Protein 8CR5 (pdb70)

Structure (mmCIF, N/CA/C/O backbone):
data_8CR5
#
_entry.id   8CR5
#
_cell.length_a   29.220
_cell.length_b   165.090
_cell.length_c   51.870
_cell.angle_alpha   90.000
_cell.angle_beta   90.435
_cell.angle_gamma   90.000
#
_symmetry.space_group_name_H-M   'P 1 21 1'
#
loop_
_entity.id
_entity.type
_entity.pdbx_description
1 polymer 'Interleukin-12 subunit beta'
2 polymer 'Interleukin-12 receptor subunit beta-1'
3 branched alpha-D-mannopyranose-(1-3)-beta-D-mannopyranose-(1-4)-2-acetamido-2-deoxy-beta-D-glucopyranose-(1-4)-2-acetamido-2-deoxy-beta-D-glucopyranose
4 non-polymer 2-acetamido-2-deoxy-beta-D-glucopyranose
5 water water
#
loop_
_atom_site.group_PDB
_atom_site.id
_atom_site.type_symbol
_atom_site.label_atom_id
_atom_site.label_alt_id
_atom_site.label_comp_id
_atom_site.label_asym_id
_atom_site.label_entity_id
_atom_site.label_seq_id
_atom_site.pdbx_PDB_ins_code
_atom_site.Cartn_x
_atom_site.Cartn_y
_atom_site.Cartn_z
_atom_site.occupancy
_atom_site.B_iso_or_equiv
_atom_site.auth_seq_id
_atom_site.auth_comp_id
_atom_site.auth_asym_id
_atom_site.auth_atom_id
_atom_site.pdbx_PDB_model_num
ATOM 1 N N . MET A 1 23 ? -7.49800 -47.01300 -2.49600 1.000 61.78436 23 MET A N 1
ATOM 2 C CA . MET A 1 23 ? -6.05900 -47.11000 -2.28500 1.000 54.11438 23 MET A CA 1
ATOM 3 C C . MET A 1 23 ? -5.32400 -45.90300 -2.85300 1.000 55.75850 23 MET A C 1
ATOM 4 O O . MET A 1 23 ? -5.57200 -45.49200 -3.98600 1.000 53.73966 23 MET A O 1
ATOM 9 N N . TRP A 1 24 ? -4.41000 -45.34500 -2.06300 1.000 46.95617 24 TRP A N 1
ATOM 10 C CA . TRP A 1 24 ? -3.58100 -44.23400 -2.50000 1.000 50.53790 24 TRP A CA 1
ATOM 11 C C . TRP A 1 24 ? -2.11800 -44.54500 -2.21500 1.000 49.47472 24 TRP A C 1
ATOM 12 O O . TRP A 1 24 ? -1.78900 -45.35200 -1.34200 1.000 39.17462 24 TRP A O 1
ATOM 23 N N . GLU A 1 25 ? -1.24200 -43.89000 -2.97100 1.000 54.46163 25 GLU A N 1
ATOM 24 C CA . GLU A 1 25 ? 0.19200 -44.13200 -2.89700 1.000 50.37134 25 GLU A CA 1
ATOM 25 C C . GLU A 1 25 ? 0.80800 -43.23500 -1.82900 1.000 41.51008 25 GLU A C 1
ATOM 26 O O . GLU A 1 25 ? 0.65600 -42.01000 -1.87700 1.000 48.87381 25 GLU A O 1
ATOM 32 N N . LEU A 1 26 ? 1.49900 -43.84700 -0.86700 1.000 35.34959 26 LEU A N 1
ATOM 33 C CA . LEU A 1 26 ? 2.20300 -43.10800 0.17800 1.000 42.54701 26 LEU A CA 1
ATOM 34 C C . LEU A 1 26 ? 3.60500 -42.71100 -0.27800 1.000 52.12497 26 LEU A C 1
ATOM 35 O O . LEU A 1 26 ? 3.93300 -41.52200 -0.34400 1.000 53.88613 26 LEU A O 1
ATOM 40 N N . GLU A 1 27 ? 4.44600 -43.70200 -0.57600 1.000 48.98419 27 GLU A N 1
ATOM 41 C CA . GLU A 1 27 ? 5.74200 -43.46400 -1.19900 1.000 43.24647 27 GLU A CA 1
ATOM 42 C C . GLU A 1 27 ? 5.88200 -44.38100 -2.40600 1.000 53.56313 27 GLU A C 1
ATOM 43 O O . GLU A 1 27 ? 4.89400 -44.95700 -2.87000 1.000 52.92334 27 GLU A O 1
ATOM 49 N N . LYS A 1 28 ? 7.09900 -44.53000 -2.92200 1.000 53.48190 28 LYS A N 1
ATOM 50 C CA . LYS A 1 28 ? 7.32600 -45.44100 -4.03600 1.000 52.06400 28 LYS A CA 1
ATOM 51 C C . LYS A 1 28 ? 7.01300 -46.87100 -3.61600 1.000 54.34937 28 LYS A C 1
ATOM 52 O O . LYS A 1 28 ? 7.61300 -47.39600 -2.67200 1.000 47.10998 28 LYS A O 1
ATOM 54 N N . ASP A 1 29 ? 6.05700 -47.48900 -4.31300 1.000 58.28341 29 ASP A N 1
ATOM 55 C CA . ASP A 1 29 ? 5.66400 -48.88300 -4.08800 1.000 52.68284 29 ASP A CA 1
ATOM 56 C C . ASP A 1 29 ? 5.16000 -49.12200 -2.66600 1.000 56.02096 29 ASP A C 1
ATOM 57 O O . ASP A 1 29 ? 5.26600 -50.23200 -2.13600 1.000 43.81989 29 ASP A O 1
ATOM 62 N N . VAL A 1 30 ? 4.61100 -48.08700 -2.03500 1.000 51.86060 30 VAL A N 1
ATOM 63 C CA . VAL A 1 30 ? 3.96800 -48.19600 -0.73000 1.000 49.46047 30 VAL A CA 1
ATOM 64 C C . VAL A 1 30 ? 2.56800 -47.61300 -0.86300 1.000 51.37272 30 VAL A C 1
ATOM 65 O O . VAL A 1 30 ? 2.41400 -46.44500 -1.24200 1.000 42.08863 30 VAL A O 1
ATOM 69 N N . TYR A 1 31 ? 1.55400 -48.41800 -0.55500 1.000 44.12469 31 TYR A N 1
ATOM 70 C CA . TYR A 1 31 ? 0.16400 -48.03800 -0.76500 1.000 39.79416 31 TYR A CA 1
ATOM 71 C C . TYR A 1 31 ? -0.63000 -48.22500 0.51800 1.000 44.68813 31 TYR A C 1
ATOM 72 O O . TYR A 1 31 ? -0.43100 -49.20100 1.24700 1.000 39.24647 31 TYR A O 1
ATOM 81 N N . VAL A 1 32 ? -1.54100 -47.29000 0.78000 1.000 42.89615 32 VAL A N 1
ATOM 82 C CA . VAL A 1 32 ? -2.39200 -47.31300 1.96400 1.000 36.94290 32 VAL A CA 1
ATOM 83 C C . VAL A 1 32 ? -3.79900 -47.70500 1.53800 1.000 40.89661 32 VAL A C 1
ATOM 84 O O . VAL A 1 32 ? -4.35300 -47.12700 0.59400 1.000 49.92126 32 VAL A O 1
ATOM 88 N N . VAL A 1 33 ? -4.37500 -48.68400 2.23200 1.000 38.58751 33 VAL A N 1
ATOM 89 C CA . VAL A 1 33 ? -5.73200 -49.15300 1.97800 1.000 33.78698 33 VAL A CA 1
ATOM 90 C C . VAL A 1 33 ? -6.56800 -48.85400 3.21300 1.000 34.51091 33 VAL A C 1
ATOM 91 O O . VAL A 1 33 ? -6.26700 -49.34800 4.30700 1.000 41.09315 33 VAL A O 1
ATOM 95 N N . GLU A 1 34 ? -7.60600 -48.03900 3.04100 1.000 32.61514 34 GLU A N 1
ATOM 96 C CA . GLU A 1 34 ? -8.51800 -47.73600 4.13300 1.000 33.00649 34 GLU A CA 1
ATOM 97 C C . GLU A 1 34 ? -9.55700 -48.84200 4.25700 1.000 32.89862 34 GLU A C 1
ATOM 98 O O . GLU A 1 34 ? -10.12000 -49.29600 3.25700 1.000 38.39797 34 GLU A O 1
ATOM 104 N N . VAL A 1 35 ? -9.80800 -49.28300 5.48700 1.000 32.36185 35 VAL A N 1
ATOM 105 C CA . VAL A 1 35 ? -10.69100 -50.41500 5.73900 1.000 32.62023 35 VAL A CA 1
ATOM 106 C C . VAL A 1 35 ? -11.65000 -50.07300 6.86800 1.000 44.13687 35 VAL A C 1
ATOM 107 O O . VAL A 1 35 ? -11.26800 -49.42800 7.85200 1.000 40.59067 35 VAL A O 1
ATOM 111 N N . ASP A 1 36 ? -12.90100 -50.49900 6.71800 1.000 35.40232 36 ASP A N 1
ATOM 112 C CA . ASP A 1 36 ? -13.85900 -50.45600 7.81200 1.000 38.02882 36 ASP A CA 1
ATOM 113 C C . ASP A 1 36 ? -13.70000 -51.70900 8.66100 1.000 43.84296 36 ASP A C 1
ATOM 114 O O . ASP A 1 36 ? -13.60000 -52.82100 8.13200 1.000 46.87424 36 ASP A O 1
ATOM 119 N N . TRP A 1 37 ? -13.66800 -51.52900 9.97900 1.000 34.35677 37 TRP A N 1
ATOM 120 C CA . TRP A 1 37 ? -13.41600 -52.63600 10.90000 1.000 43.21137 37 TRP A CA 1
ATOM 121 C C . TRP A 1 37 ? -14.72500 -53.34300 11.26200 1.000 39.83713 37 TRP A C 1
ATOM 122 O O . TRP A 1 37 ? -15.13600 -53.41500 12.42000 1.000 36.06139 37 TRP A O 1
ATOM 133 N N . THR A 1 38 ? -15.38900 -53.85400 10.22500 1.000 37.15618 38 THR A N 1
ATOM 134 C CA . THR A 1 38 ? -16.59700 -54.65600 10.33600 1.000 37.26694 38 THR A CA 1
ATOM 135 C C . THR A 1 38 ? -16.47800 -55.89400 9.46100 1.000 37.01854 38 THR A C 1
ATOM 136 O O . THR A 1 38 ? -15.79800 -55.87000 8.43000 1.000 44.81837 38 THR A O 1
ATOM 140 N N . PRO A 1 39 ? -17.14500 -56.98800 9.83900 1.000 37.87580 39 PRO A N 1
ATOM 141 C CA . PRO A 1 39 ? -17.10100 -58.19500 8.99600 1.000 41.62546 39 PRO A CA 1
ATOM 142 C C . PRO A 1 39 ? -17.91900 -58.06100 7.72800 1.000 44.34881 39 PRO A C 1
ATOM 143 O O . PRO A 1 39 ? -17.53500 -58.62000 6.69200 1.000 43.91258 39 PRO A O 1
ATOM 147 N N . ASP A 1 40 ? -19.03300 -57.33200 7.77600 1.000 40.12058 40 ASP A N 1
ATOM 148 C CA . ASP A 1 40 ? -19.95000 -57.29200 6.64400 1.000 54.07685 40 ASP A CA 1
ATOM 149 C C . ASP A 1 40 ? -19.36500 -56.53000 5.46400 1.000 59.97487 40 ASP A C 1
ATOM 150 O O . ASP A 1 40 ? -19.74200 -56.78600 4.31600 1.000 66.79209 40 ASP A O 1
ATOM 155 N N . ALA A 1 41 ? -18.46200 -55.59600 5.71900 1.000 59.04118 41 ALA A N 1
ATOM 156 C CA . ALA A 1 41 ? -17.88500 -54.79300 4.65000 1.000 52.84434 41 ALA A CA 1
ATOM 157 C C . ALA A 1 41 ? -16.98600 -55.65400 3.77500 1.000 55.73477 41 ALA A C 1
ATOM 158 O O . ALA A 1 41 ? -15.98700 -56.18800 4.27100 1.000 54.55277 41 ALA A O 1
ATOM 160 N N . PRO A 1 42 ? -17.28800 -55.82200 2.49000 1.000 53.01112 42 PRO A N 1
ATOM 161 C CA . PRO A 1 42 ? -16.35400 -56.53300 1.61400 1.000 54.65565 42 PRO A CA 1
ATOM 162 C C . PRO A 1 42 ? -15.09400 -55.71000 1.40500 1.000 67.03681 42 PRO A C 1
ATOM 163 O O . PRO A 1 42 ? -15.14100 -54.48000 1.31200 1.000 66.16142 42 PRO A O 1
ATOM 167 N N . GLY A 1 43 ? -13.96200 -56.39800 1.34400 1.000 69.80931 43 GLY A N 1
ATOM 168 C CA . GLY A 1 43 ? -12.68600 -55.72200 1.21500 1.000 76.17550 43 GLY A CA 1
ATOM 169 C C . GLY A 1 43 ? -12.57300 -54.94200 -0.08200 1.000 71.37229 43 GLY A C 1
ATOM 170 O O . GLY A 1 43 ? -13.35500 -55.09000 -1.02100 1.000 71.43968 43 GLY A O 1
ATOM 171 N N . GLU A 1 44 ? -11.56100 -54.07800 -0.12200 1.000 64.49425 44 GLU A N 1
ATOM 172 C CA . GLU A 1 44 ? -11.29800 -53.26500 -1.30400 1.000 60.14027 44 GLU A CA 1
ATOM 173 C C . GLU A 1 44 ? -10.55500 -54.10900 -2.33100 1.000 64.71905 44 GLU A C 1
ATOM 174 O O . GLU A 1 44 ? -9.39300 -54.47500 -2.12200 1.000 65.70296 44 GLU A O 1
ATOM 180 N N . THR A 1 45 ? -11.22300 -54.42600 -3.43600 1.000 63.59976 45 THR A N 1
ATOM 181 C CA . THR A 1 45 ? -10.57000 -55.12200 -4.53700 1.000 61.95723 45 THR A CA 1
ATOM 182 C C . THR A 1 45 ? -9.52900 -54.20300 -5.16200 1.000 72.48773 45 THR A C 1
ATOM 183 O O . THR A 1 45 ? -9.84700 -53.08300 -5.57400 1.000 68.55178 45 THR A O 1
ATOM 187 N N . VAL A 1 46 ? -8.28300 -54.66700 -5.22700 1.000 69.55606 46 VAL A N 1
ATOM 188 C CA . VAL A 1 46 ? -7.19100 -53.84000 -5.71900 1.000 72.43342 46 VAL A CA 1
ATOM 189 C C . VAL A 1 46 ? -6.25100 -54.68200 -6.56800 1.000 73.97876 46 VAL A C 1
ATOM 190 O O . VAL A 1 46 ? -6.14700 -55.90100 -6.40200 1.000 70.36746 46 VAL A O 1
ATOM 194 N N . ASN A 1 47 ? -5.57000 -54.01200 -7.49500 1.000 73.00422 47 ASN A N 1
ATOM 195 C CA . ASN A 1 47 ? -4.64600 -54.64400 -8.42200 1.000 72.67396 47 ASN A CA 1
ATOM 196 C C . ASN A 1 47 ? -3.23000 -54.14900 -8.15900 1.000 74.10886 47 ASN A C 1
ATOM 197 O O . ASN A 1 47 ? -3.00700 -52.94900 -7.96800 1.000 65.40699 47 ASN A O 1
ATOM 202 N N . LEU A 1 48 ? -2.27900 -55.08000 -8.14700 1.000 76.85437 48 LEU A N 1
ATOM 203 C CA . LEU A 1 48 ? -0.86500 -54.77000 -7.98200 1.000 71.05258 48 LEU A CA 1
ATOM 204 C C . LEU A 1 48 ? -0.13100 -55.16900 -9.25200 1.000 78.50277 48 LEU A C 1
ATOM 205 O O . LEU A 1 48 ? -0.12900 -56.34700 -9.62600 1.000 75.91153 48 LEU A O 1
ATOM 210 N N . THR A 1 49 ? 0.48700 -54.19500 -9.91200 1.000 73.64089 49 THR A N 1
ATOM 211 C CA . THR A 1 49 ? 1.24900 -54.44100 -11.12700 1.000 67.22618 49 THR A CA 1
ATOM 212 C C . THR A 1 49 ? 2.73400 -54.52100 -10.79700 1.000 64.82829 49 THR A C 1
ATOM 213 O O . THR A 1 49 ? 3.22600 -53.80900 -9.91700 1.000 71.24844 49 THR A O 1
ATOM 217 N N . CYS A 1 50 ? 3.44100 -55.39600 -11.50600 1.000 57.99468 50 CYS A N 1
ATOM 218 C CA . CYS A 1 50 ? 4.86400 -55.61000 -11.28100 1.000 62.33949 50 CYS A CA 1
ATOM 219 C C . CYS A 1 50 ? 5.66300 -54.64500 -12.15000 1.000 58.16931 50 CYS A C 1
ATOM 220 O O . CYS A 1 50 ? 5.51200 -54.63600 -13.37700 1.000 64.93443 50 CYS A O 1
ATOM 223 N N . ASP A 1 51 ? 6.50800 -53.83700 -11.51400 1.000 65.88499 51 ASP A N 1
ATOM 224 C CA . ASP A 1 51 ? 7.33000 -52.85000 -12.21500 1.000 63.76009 51 ASP A CA 1
ATOM 225 C C . ASP A 1 51 ? 8.54000 -53.56300 -12.80200 1.000 60.36428 51 ASP A C 1
ATOM 226 O O . ASP A 1 51 ? 9.58600 -53.69300 -12.16400 1.000 68.85071 51 ASP A O 1
ATOM 231 N N . THR A 1 52 ? 8.39900 -54.02500 -14.04400 1.000 67.33247 52 THR A N 1
ATOM 232 C CA . THR A 1 52 ? 9.44000 -54.80500 -14.69700 1.000 57.65608 52 THR A CA 1
ATOM 233 C C . THR A 1 52 ? 9.15900 -54.83700 -16.19200 1.000 61.87472 52 THR A C 1
ATOM 234 O O . THR A 1 52 ? 7.99700 -54.73000 -16.60200 1.000 70.15521 52 THR A O 1
ATOM 238 N N . PRO A 1 53 ? 10.19400 -54.95000 -17.03000 1.000 68.08273 53 PRO A N 1
ATOM 239 C CA . PRO A 1 53 ? 9.96100 -55.10300 -18.47300 1.000 73.10793 53 PRO A CA 1
ATOM 240 C C . PRO A 1 53 ? 9.60300 -56.51800 -18.89700 1.000 77.25085 53 PRO A C 1
ATOM 241 O O . PRO A 1 53 ? 9.19900 -56.71100 -20.05300 1.000 78.30054 53 PRO A O 1
ATOM 245 N N . GLU A 1 54 ? 9.73600 -57.50500 -18.01300 1.000 70.86088 54 GLU A N 1
ATOM 246 C CA . GLU A 1 54 ? 9.45000 -58.88500 -18.37800 1.000 77.21633 54 GLU A CA 1
ATOM 247 C C . GLU A 1 54 ? 7.96100 -59.06700 -18.65500 1.000 76.59107 54 GLU A C 1
ATOM 248 O O . GLU A 1 54 ? 7.11200 -58.36400 -18.10100 1.000 75.47145 54 GLU A O 1
ATOM 254 N N . GLU A 1 55 ? 7.64700 -60.02800 -19.52900 1.000 68.49689 55 GLU A N 1
ATOM 255 C CA . GLU A 1 55 ? 6.29900 -60.17400 -20.05800 1.000 79.26320 55 GLU A CA 1
ATOM 256 C C . GLU A 1 55 ? 5.65500 -61.53100 -19.80700 1.000 79.76013 55 GLU A C 1
ATOM 257 O O . GLU A 1 55 ? 4.43400 -61.64300 -19.95600 1.000 96.13058 55 GLU A O 1
ATOM 263 N N . ASP A 1 56 ? 6.42100 -62.55500 -19.44300 1.000 84.06263 56 ASP A N 1
ATOM 264 C CA . ASP A 1 56 ? 5.88000 -63.88800 -19.22200 1.000 85.09053 56 ASP A CA 1
ATOM 265 C C . ASP A 1 56 ? 6.36600 -64.41900 -17.88100 1.000 90.15660 56 ASP A C 1
ATOM 266 O O . ASP A 1 56 ? 7.22500 -63.82100 -17.23200 1.000 90.11900 56 ASP A O 1
ATOM 268 N N . ASP A 1 57 ? 5.77800 -65.54000 -17.46700 1.000 88.87539 57 ASP A N 1
ATOM 269 C CA . ASP A 1 57 ? 6.23800 -66.34300 -16.33100 1.000 87.88422 57 ASP A CA 1
ATOM 270 C C . ASP A 1 57 ? 6.59100 -65.46800 -15.12400 1.000 80.97393 57 ASP A C 1
ATOM 271 O O . ASP A 1 57 ? 7.71200 -65.46900 -14.61500 1.000 78.27113 57 ASP A O 1
ATOM 276 N N . ILE A 1 58 ? 5.60600 -64.69400 -14.67800 1.000 82.67908 58 ILE A N 1
ATOM 277 C CA . ILE A 1 58 ? 5.74800 -63.85700 -13.49200 1.000 70.21172 58 ILE A CA 1
ATOM 278 C C . ILE A 1 58 ? 4.88800 -64.46100 -12.39300 1.000 59.17553 58 ILE A C 1
ATOM 279 O O . ILE A 1 58 ? 3.67400 -64.62500 -12.56600 1.000 67.71145 58 ILE A O 1
ATOM 284 N N . THR A 1 59 ? 5.51500 -64.79800 -11.27100 1.000 60.35564 59 THR A N 1
ATOM 285 C CA . THR A 1 59 ? 4.82300 -65.35100 -10.11800 1.000 55.03457 59 THR A CA 1
ATOM 286 C C . THR A 1 59 ? 4.77400 -64.32100 -8.99800 1.000 58.54192 59 THR A C 1
ATOM 287 O O . THR A 1 59 ? 5.63700 -63.44500 -8.89800 1.000 54.89314 59 THR A O 1
ATOM 291 N N . TRP A 1 60 ? 3.75500 -64.44000 -8.15200 1.000 56.98840 60 TRP A N 1
ATOM 292 C CA . TRP A 1 60 ? 3.52800 -63.51900 -7.04900 1.000 49.97684 60 TRP A CA 1
ATOM 293 C C . TRP A 1 60 ? 3.60800 -64.26800 -5.72700 1.000 55.83822 60 TRP A C 1
ATOM 294 O O . TRP A 1 60 ? 3.13900 -65.40600 -5.61800 1.000 50.17614 60 TRP A O 1
ATOM 305 N N . THR A 1 61 ? 4.20600 -63.62600 -4.72700 1.000 51.56455 61 THR A N 1
ATOM 306 C CA . THR A 1 61 ? 4.27300 -64.16200 -3.37600 1.000 48.52535 61 THR A CA 1
ATOM 307 C C . THR A 1 61 ? 3.88900 -63.07300 -2.38400 1.000 55.31233 61 THR A C 1
ATOM 308 O O . THR A 1 61 ? 3.82300 -61.88700 -2.71600 1.000 46.70559 61 THR A O 1
ATOM 312 N N . SER A 1 62 ? 3.63400 -63.49600 -1.14900 1.000 49.12272 62 SER A N 1
ATOM 313 C CA . SER A 1 62 ? 3.28100 -62.59500 -0.06400 1.000 48.30090 62 SER A CA 1
ATOM 314 C C . SER A 1 62 ? 3.98900 -63.05500 1.19900 1.000 48.87574 62 SER A C 1
ATOM 315 O O . SER A 1 62 ? 4.10800 -64.25800 1.44700 1.000 45.88505 62 SER A O 1
ATOM 318 N N . ASP A 1 63 ? 4.45700 -62.09800 1.99600 1.000 43.99921 63 ASP A N 1
ATOM 319 C CA . ASP A 1 63 ? 5.20700 -62.43800 3.20500 1.000 50.05434 63 ASP A CA 1
ATOM 320 C C . ASP A 1 63 ? 4.32700 -62.97900 4.32300 1.000 44.90330 63 ASP A C 1
ATOM 321 O O . ASP A 1 63 ? 4.82200 -63.16400 5.44300 1.000 56.49745 63 ASP A O 1
ATOM 326 N N . GLN A 1 64 ? 3.04700 -63.23400 4.06000 1.000 49.76274 64 GLN A N 1
ATOM 327 C CA . GLN A 1 64 ? 2.15100 -63.81700 5.04500 1.000 48.32277 64 GLN A CA 1
ATOM 328 C C . GLN A 1 64 ? 1.47800 -65.08600 4.54600 1.000 48.34384 64 GLN A C 1
ATOM 329 O O . GLN A 1 64 ? 0.7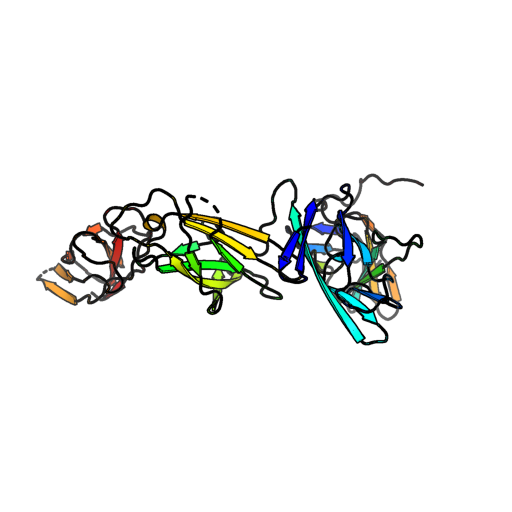2800 -65.71200 5.30300 1.000 61.22122 64 GLN A O 1
ATOM 335 N N . ARG A 1 65 ? 1.71900 -65.47500 3.29800 1.000 57.64601 65 ARG A N 1
ATOM 336 C CA . ARG A 1 65 ? 1.24000 -66.72800 2.74500 1.000 47.24707 65 ARG A CA 1
ATOM 337 C C . ARG A 1 65 ? 2.43100 -67.56000 2.29000 1.000 51.54824 65 ARG A C 1
ATOM 338 O O . ARG A 1 65 ? 3.53200 -67.04500 2.08000 1.000 68.09864 65 ARG A O 1
ATOM 346 N N . HIS A 1 66 ? 2.20200 -68.86000 2.14300 1.000 64.60274 66 HIS A N 1
ATOM 347 C CA . HIS A 1 66 ? 3.23000 -69.79400 1.70500 1.000 68.19157 66 HIS A CA 1
ATOM 348 C C . HIS A 1 66 ? 2.95900 -70.20400 0.26500 1.000 60.08461 66 HIS A C 1
ATOM 349 O O . HIS A 1 66 ? 1.83400 -70.58200 -0.07600 1.000 59.17910 66 HIS A O 1
ATOM 352 N N . GLY A 1 67 ? 3.98900 -70.12000 -0.57500 1.000 71.63429 67 GLY A N 1
ATOM 353 C CA . GLY A 1 67 ? 3.87100 -70.51200 -1.96400 1.000 64.45873 67 GLY A CA 1
ATOM 354 C C . GLY A 1 67 ? 3.38300 -69.39200 -2.86000 1.000 67.71770 67 GLY A C 1
ATOM 355 O O . GLY A 1 67 ? 3.05900 -68.28100 -2.42900 1.000 71.63022 67 GLY A O 1
ATOM 356 N N . VAL A 1 68 ? 3.33300 -69.70600 -4.15500 1.000 61.64475 68 VAL A N 1
ATOM 357 C CA . VAL A 1 68 ? 2.87700 -68.74300 -5.15000 1.000 60.48876 68 VAL A CA 1
ATOM 358 C C . VAL A 1 68 ? 1.38100 -68.51300 -4.98200 1.000 56.90283 68 VAL A C 1
ATOM 359 O O . VAL A 1 68 ? 0.60100 -69.46400 -4.84200 1.000 62.95049 68 VAL A O 1
ATOM 363 N N . ILE A 1 69 ? 0.97500 -67.24400 -4.99100 1.000 58.24667 69 ILE A N 1
ATOM 364 C CA . ILE A 1 69 ? -0.41400 -66.85300 -4.78300 1.000 48.73114 69 ILE A CA 1
ATOM 365 C C . ILE A 1 69 ? -1.07400 -66.34700 -6.05200 1.000 58.15842 69 ILE A C 1
ATOM 366 O O . ILE A 1 69 ? -2.25500 -65.97200 -6.01500 1.000 58.91362 69 ILE A O 1
ATOM 371 N N . GLY A 1 70 ? -0.35600 -66.31600 -7.17100 1.000 60.51689 70 GLY A N 1
ATOM 372 C CA . GLY A 1 70 ? -0.91100 -65.81900 -8.41500 1.000 51.09342 70 GLY A CA 1
ATOM 373 C C . GLY A 1 70 ? 0.13800 -65.66200 -9.49500 1.000 60.97179 70 GLY A C 1
ATOM 374 O O . GLY A 1 70 ? 1.33800 -65.66700 -9.20700 1.000 52.01521 70 GLY A O 1
ATOM 375 N N . SER A 1 71 ? -0.29900 -65.52100 -10.74400 1.000 60.58073 71 SER A N 1
ATOM 376 C CA . SER A 1 71 ? 0.60500 -65.39700 -11.87600 1.000 58.93861 71 SER A CA 1
ATOM 377 C C . SER A 1 71 ? 0.25600 -64.14700 -12.67200 1.000 69.89266 71 SER A C 1
ATOM 378 O O . SER A 1 71 ? -0.75600 -63.48600 -12.42800 1.000 69.73235 71 SER A O 1
ATOM 381 N N . GLY A 1 72 ? 1.11600 -63.82700 -13.63400 1.000 79.10671 72 GLY A N 1
ATOM 382 C CA . GLY A 1 72 ? 0.90800 -62.68900 -14.50100 1.000 69.68378 72 GLY A CA 1
ATOM 383 C C . GLY A 1 72 ? 1.54300 -61.41500 -13.97000 1.000 73.39499 72 GLY A C 1
ATOM 384 O O . GLY A 1 72 ? 2.01800 -61.33300 -12.83500 1.000 73.76218 72 GLY A O 1
ATOM 385 N N . LYS A 1 73 ? 1.53800 -60.39200 -14.82600 1.000 60.96070 73 LYS A N 1
ATOM 386 C CA . LYS A 1 73 ? 2.11400 -59.10300 -14.46700 1.000 62.49475 73 LYS A CA 1
ATOM 387 C C . LYS A 1 73 ? 1.23600 -58.30700 -13.51200 1.000 70.56191 73 LYS A C 1
ATOM 388 O O . LYS A 1 73 ? 1.72800 -57.36600 -12.88100 1.000 69.70107 73 LYS A O 1
ATOM 390 N N . THR A 1 74 ? -0.04200 -58.66100 -13.38600 1.000 85.67398 74 THR A N 1
ATOM 391 C CA . THR A 1 74 ? -0.97600 -57.94900 -12.52400 1.000 86.86094 74 THR A CA 1
ATOM 392 C C . THR A 1 74 ? -1.68000 -58.94900 -11.62000 1.000 79.70091 74 THR A C 1
ATOM 393 O O . THR A 1 74 ? -2.20900 -59.95800 -12.09900 1.000 80.44514 74 THR A O 1
ATOM 397 N N . LEU A 1 75 ? -1.68300 -58.66900 -10.31800 1.000 63.55238 75 LEU A N 1
ATOM 398 C CA . LEU A 1 75 ? -2.30500 -59.53400 -9.32200 1.000 61.85020 75 LEU A CA 1
ATOM 399 C C . LEU A 1 75 ? -3.45400 -58.78600 -8.66300 1.000 67.61568 75 LEU A C 1
ATOM 400 O O . LEU A 1 75 ? -3.25000 -57.71300 -8.08700 1.000 63.73123 75 LEU A O 1
ATOM 405 N N . THR A 1 76 ? -4.65300 -59.35700 -8.73700 1.000 72.31122 76 THR A N 1
ATOM 406 C CA . THR A 1 76 ? -5.85200 -58.74800 -8.17500 1.000 61.98231 76 THR A CA 1
ATOM 407 C C . THR A 1 76 ? -6.20900 -59.45200 -6.87300 1.000 67.53274 76 THR A C 1
ATOM 408 O O . THR A 1 76 ? -6.45600 -60.66400 -6.86200 1.000 71.73362 76 THR A O 1
ATOM 412 N N . ILE A 1 77 ? -6.23800 -58.69100 -5.77900 1.000 52.24816 77 ILE A N 1
ATOM 413 C CA . ILE A 1 77 ? -6.53700 -59.21800 -4.45700 1.000 53.71397 77 ILE A CA 1
ATOM 414 C C . ILE A 1 77 ? -7.60300 -58.34800 -3.80800 1.000 61.62413 77 ILE A C 1
ATOM 415 O O . ILE A 1 77 ? -7.77400 -57.17300 -4.14200 1.000 60.10523 77 ILE A O 1
ATOM 420 N N . THR A 1 78 ? -8.32600 -58.94700 -2.86800 1.000 46.99908 78 THR A N 1
ATOM 421 C CA . THR A 1 78 ? -9.27400 -58.23100 -2.02800 1.000 59.76753 78 THR A CA 1
ATOM 422 C C . THR A 1 78 ? -8.66200 -58.06800 -0.64500 1.000 52.36200 78 THR A C 1
ATOM 423 O O . THR A 1 78 ? -8.21700 -59.04900 -0.04000 1.000 59.30405 78 THR A O 1
ATOM 427 N N . VAL A 1 79 ? -8.62500 -56.83300 -0.15500 1.000 47.83900 79 VAL A N 1
ATOM 428 C CA . VAL A 1 79 ? -7.94100 -56.49800 1.08900 1.000 45.84599 79 VAL A CA 1
ATOM 429 C C . VAL A 1 79 ? -8.98100 -56.06100 2.10900 1.000 43.95124 79 VAL A C 1
ATOM 430 O O . VAL A 1 79 ? -9.70200 -55.07900 1.89300 1.000 41.63276 79 VAL A O 1
ATOM 434 N N . LYS A 1 80 ? -9.04800 -56.78400 3.22400 1.000 43.58088 80 LYS A N 1
ATOM 435 C CA . LYS A 1 80 ? -10.01200 -56.52100 4.28500 1.000 32.49758 80 LYS A CA 1
ATOM 436 C C . LYS A 1 80 ? -9.35000 -56.26000 5.62700 1.000 36.61322 80 LYS A C 1
ATOM 437 O O . LYS A 1 80 ? -9.73200 -55.31500 6.32700 1.000 34.50504 80 LYS A O 1
ATOM 443 N N . GLU A 1 81 ? -8.38500 -57.08200 6.02200 1.000 30.61923 81 GLU A N 1
ATOM 444 C CA . GLU A 1 81 ? -7.68900 -56.88300 7.28800 1.000 33.24857 81 GLU A CA 1
ATOM 445 C C . GLU A 1 81 ? -6.22500 -57.27500 7.10300 1.000 37.46558 81 GLU A C 1
ATOM 446 O O . GLU A 1 81 ? -5.72100 -57.38800 5.98000 1.000 29.94390 81 GLU A O 1
ATOM 452 N N . PHE A 1 82 ? -5.52400 -57.48500 8.22200 1.000 29.14805 82 PHE A N 1
ATOM 453 C CA . PHE A 1 82 ? -4.06800 -57.37900 8.21600 1.000 31.06198 82 PHE A CA 1
ATOM 454 C C . PHE A 1 82 ? -3.38800 -58.56300 7.54300 1.000 34.97606 82 PHE A C 1
ATOM 455 O O . PHE A 1 82 ? -2.26400 -58.42100 7.04700 1.000 34.59985 82 PHE A O 1
ATOM 463 N N . LEU A 1 83 ? -4.02600 -59.73400 7.51600 1.000 31.12796 83 LEU A N 1
ATOM 464 C CA . LEU A 1 83 ? -3.41100 -60.85900 6.82200 1.000 37.84636 83 LEU A CA 1
ATOM 465 C C . LEU A 1 83 ? -3.38400 -60.65400 5.31400 1.000 30.22401 83 LEU A C 1
ATOM 466 O O . LEU A 1 83 ? -2.60800 -61.32400 4.62400 1.000 38.11896 83 LEU A O 1
ATOM 471 N N . ASP A 1 84 ? -4.19700 -59.73800 4.79100 1.000 35.88985 84 ASP A N 1
ATOM 472 C CA . ASP A 1 84 ? -4.16900 -59.36700 3.38300 1.000 30.55822 84 ASP A CA 1
ATOM 473 C C . ASP A 1 84 ? -3.16100 -58.26600 3.08100 1.000 35.99305 84 ASP A C 1
ATOM 474 O O . ASP A 1 84 ? -2.97400 -57.92100 1.91000 1.000 39.80521 84 ASP A O 1
ATOM 479 N N . ALA A 1 85 ? -2.51500 -57.70900 4.10000 1.000 29.60193 85 ALA A N 1
ATOM 480 C CA . ALA A 1 85 ? -1.55100 -56.63600 3.92300 1.000 36.72036 85 ALA A CA 1
ATOM 481 C C . ALA A 1 85 ? -0.13000 -57.19000 3.98200 1.000 45.05603 85 ALA A C 1
ATOM 482 O O . ALA A 1 85 ? 0.09500 -58.39200 4.13700 1.000 43.98596 85 ALA A O 1
ATOM 484 N N . GLY A 1 86 ? 0.83800 -56.29700 3.86000 1.000 47.68150 86 GLY A N 1
ATOM 485 C CA . GLY A 1 86 ? 2.23600 -56.65700 3.90700 1.000 31.65345 86 GLY A CA 1
ATOM 486 C C . GLY A 1 86 ? 2.93300 -56.44000 2.58000 1.000 40.10999 86 GLY A C 1
ATOM 487 O O . GLY A 1 86 ? 2.49900 -55.66200 1.72700 1.000 46.36709 86 GLY A O 1
ATOM 488 N N . GLN A 1 87 ? 4.04000 -57.15600 2.40800 1.000 32.79302 87 GLN A N 1
ATOM 489 C CA . GLN A 1 87 ? 4.85900 -57.03500 1.21000 1.000 44.32363 87 GLN A CA 1
ATOM 490 C C . GLN A 1 87 ? 4.44000 -58.07800 0.18300 1.000 51.59330 87 GLN A C 1
ATOM 491 O O . GLN A 1 87 ? 4.39200 -59.27400 0.48500 1.000 52.31233 87 GLN A O 1
ATOM 497 N N . TYR A 1 88 ? 4.12900 -57.61600 -1.02400 1.000 55.05487 88 TYR A N 1
ATOM 498 C CA . TYR A 1 88 ? 3.82200 -58.48300 -2.15200 1.000 46.38275 88 TYR A CA 1
ATOM 499 C C . TYR A 1 88 ? 4.96200 -58.39500 -3.15400 1.000 52.48593 88 TYR A C 1
ATOM 500 O O . TYR A 1 88 ? 5.35900 -57.29500 -3.55200 1.000 65.78964 88 TYR A O 1
ATOM 509 N N . THR A 1 89 ? 5.48700 -59.54900 -3.55400 1.000 55.66576 89 THR A N 1
ATOM 510 C CA . THR A 1 89 ? 6.67000 -59.62600 -4.39600 1.000 50.12187 89 THR A CA 1
ATOM 511 C C . THR A 1 89 ? 6.35900 -60.40900 -5.66400 1.000 58.80645 89 THR A C 1
ATOM 512 O O . THR A 1 89 ? 5.71100 -61.45900 -5.61300 1.000 58.20567 89 THR A O 1
ATOM 516 N N . CYS A 1 90 ? 6.81700 -59.89000 -6.79900 1.000 54.76622 90 CYS A N 1
ATOM 517 C CA . CYS A 1 90 ? 6.73300 -60.59100 -8.07000 1.000 56.02968 90 CYS A CA 1
ATOM 518 C C . CYS A 1 90 ? 8.10800 -61.13100 -8.44500 1.000 61.76387 90 CYS A C 1
ATOM 519 O O . CYS A 1 90 ? 9.13700 -60.52200 -8.13900 1.000 59.22421 90 CYS A O 1
ATOM 522 N N . HIS A 1 91 ? 8.11600 -62.28600 -9.10500 1.000 61.15949 91 HIS A N 1
ATOM 523 C CA . HIS A 1 91 ? 9.34800 -63.00200 -9.39300 1.000 65.44419 91 HIS A CA 1
ATOM 524 C C . HIS A 1 91 ? 9.37800 -63.45100 -10.84700 1.000 68.61637 91 HIS A C 1
ATOM 525 O O . HIS A 1 91 ? 8.36100 -63.45600 -11.54600 1.000 68.89061 91 HIS A O 1
ATOM 532 N N . LYS A 1 92 ? 10.57400 -63.82800 -11.29000 1.000 67.45765 92 LYS A N 1
ATOM 533 C CA . LYS A 1 92 ? 10.75900 -64.52300 -12.56200 1.000 72.54031 92 LYS A CA 1
ATOM 534 C C . LYS A 1 92 ? 11.98900 -65.40500 -12.41900 1.000 84.43191 92 LYS A C 1
ATOM 535 O O . LYS A 1 92 ? 13.10600 -64.89200 -12.29300 1.000 85.50011 92 LYS A O 1
ATOM 541 N N . GLY A 1 93 ? 11.78400 -66.72000 -12.43100 1.000 85.69955 93 GLY A N 1
ATOM 542 C CA . GLY A 1 93 ? 12.87900 -67.66900 -12.36500 1.000 97.18970 93 GLY A CA 1
ATOM 543 C C . GLY A 1 93 ? 13.81500 -67.46800 -11.19000 1.000 98.22839 93 GLY A C 1
ATOM 544 O O . GLY A 1 93 ? 15.03800 -67.47300 -11.35800 1.000 95.98691 93 GLY A O 1
ATOM 545 N N . GLY A 1 94 ? 13.25500 -67.27900 -9.99600 1.000 94.40523 94 GLY A N 1
ATOM 546 C CA . GLY A 1 94 ? 14.04600 -67.14800 -8.79200 1.000 94.68197 94 GLY A CA 1
ATOM 547 C C . GLY A 1 94 ? 14.58700 -65.76500 -8.50800 1.000 93.99105 94 GLY A C 1
ATOM 548 O O . GLY A 1 94 ? 15.11900 -65.54100 -7.41300 1.000 101.12260 94 GLY A O 1
ATOM 549 N N . GLU A 1 95 ? 14.48000 -64.83100 -9.44800 1.000 86.57815 95 GLU A N 1
ATOM 550 C CA . GLU A 1 95 ? 14.91400 -63.45600 -9.23900 1.000 87.38946 95 GLU A CA 1
ATOM 551 C C . GLU A 1 95 ? 13.70300 -62.58800 -8.92700 1.000 78.07680 95 GLU A C 1
ATOM 552 O O . GLU A 1 95 ? 12.68500 -62.66100 -9.62400 1.000 69.45386 95 GLU A O 1
ATOM 554 N N . THR A 1 96 ? 13.81100 -61.77700 -7.87800 1.000 75.08280 96 THR A N 1
ATOM 555 C CA . THR A 1 96 ? 12.73100 -60.87400 -7.50800 1.000 74.03602 96 THR A CA 1
ATOM 556 C C . THR A 1 96 ? 12.69400 -59.69400 -8.47100 1.000 68.72752 96 THR A C 1
ATOM 557 O O . THR A 1 96 ? 13.72000 -59.05300 -8.72200 1.000 76.62843 96 THR A O 1
ATOM 561 N N . LEU A 1 97 ? 11.51100 -59.41200 -9.01200 1.000 59.71126 97 LEU A N 1
ATOM 562 C CA . LEU A 1 97 ? 11.35400 -58.33700 -9.98200 1.000 66.98665 97 LEU A CA 1
ATOM 563 C C . LEU A 1 97 ? 10.99800 -57.01200 -9.31600 1.000 65.07316 97 LEU A C 1
ATOM 564 O O . LEU A 1 97 ? 11.62500 -55.98600 -9.59800 1.000 68.74451 97 LEU A O 1
ATOM 569 N N . SER A 1 98 ? 10.00400 -57.01700 -8.43100 1.000 69.09828 98 SER A N 1
ATOM 570 C CA . SER A 1 98 ? 9.56900 -55.79800 -7.76300 1.000 65.72195 98 SER A CA 1
ATOM 571 C C . SER A 1 98 ? 8.85000 -56.17000 -6.47500 1.000 62.30513 98 SER A C 1
ATOM 572 O O . SER A 1 98 ? 8.48700 -57.32800 -6.25300 1.000 57.92943 98 SER A O 1
ATOM 575 N N . HIS A 1 99 ? 8.64700 -55.16200 -5.62800 1.000 57.99545 99 HIS A N 1
ATOM 576 C CA . HIS A 1 99 ? 7.95200 -55.32300 -4.36000 1.000 57.35408 99 HIS A CA 1
ATOM 577 C C . HIS A 1 99 ? 6.86000 -54.26600 -4.25200 1.000 56.46195 99 HIS A C 1
ATOM 578 O O . HIS A 1 99 ? 6.91300 -53.22100 -4.90500 1.000 62.46221 99 HIS A O 1
ATOM 585 N N . SER A 1 100 ? 5.86500 -54.55000 -3.41400 1.000 59.20508 100 SER A N 1
ATOM 586 C CA . SER A 1 100 ? 4.76900 -53.61300 -3.17700 1.000 49.68615 100 SER A CA 1
ATOM 587 C C . SER A 1 100 ? 4.23700 -53.83200 -1.77000 1.000 50.90437 100 SER A C 1
ATOM 588 O O . SER A 1 100 ? 3.73900 -54.91800 -1.45700 1.000 51.66782 100 SER A O 1
ATOM 591 N N . HIS A 1 101 ? 4.33700 -52.80300 -0.93200 1.000 53.35595 101 HIS A N 1
ATOM 592 C CA . HIS A 1 101 ? 3.93100 -52.87700 0.46500 1.000 41.17846 101 HIS A CA 1
ATOM 593 C C . HIS A 1 101 ? 2.51300 -52.34300 0.62500 1.000 50.90720 101 HIS A C 1
ATOM 594 O O . HIS A 1 101 ? 2.20300 -51.24100 0.15900 1.000 39.22763 101 HIS A O 1
ATOM 601 N N . LEU A 1 102 ? 1.66000 -53.12200 1.28800 1.000 46.95341 102 LEU A N 1
ATOM 602 C CA . LEU A 1 102 ? 0.27300 -52.75000 1.53700 1.000 36.91970 102 LEU A CA 1
ATOM 603 C C . LEU A 1 102 ? 0.10400 -52.40900 3.01000 1.000 38.30157 102 LEU A C 1
ATOM 604 O O . LEU A 1 102 ? 0.38900 -53.23900 3.87900 1.000 36.27345 102 LEU A O 1
ATOM 609 N N . LEU A 1 103 ? -0.35900 -51.19300 3.28500 1.000 34.87251 103 LEU A N 1
ATOM 610 C CA . LEU A 1 103 ? -0.63000 -50.74000 4.64000 1.000 32.22207 103 LEU A CA 1
ATOM 611 C C . LEU A 1 103 ? -2.11800 -50.47200 4.80400 1.000 43.60160 103 LEU A C 1
ATOM 612 O O . LEU A 1 103 ? -2.80700 -50.09500 3.85100 1.000 45.42465 103 LEU A O 1
ATOM 617 N N . LEU A 1 104 ? -2.60700 -50.66000 6.02500 1.000 34.85123 104 LEU A N 1
ATOM 618 C CA . LEU A 1 104 ? -4.01800 -50.48800 6.33900 1.000 38.56776 104 LEU A CA 1
ATOM 619 C C . LEU A 1 104 ? -4.21000 -49.29800 7.26700 1.000 37.48104 104 LEU A C 1
ATOM 620 O O . LEU A 1 104 ? -3.51000 -49.17100 8.27600 1.000 28.14580 104 LEU A O 1
ATOM 625 N N . HIS A 1 105 ? -5.16000 -48.43500 6.92100 1.000 36.37455 105 HIS A N 1
ATOM 626 C CA . HIS A 1 105 ? -5.63100 -47.37800 7.80800 1.000 34.21375 105 HIS A CA 1
ATOM 627 C C . HIS A 1 105 ? -6.98900 -47.80900 8.35000 1.000 30.02341 105 HIS A C 1
ATOM 628 O O . HIS A 1 105 ? -7.97200 -47.86200 7.60600 1.000 30.80139 105 HIS A O 1
ATOM 635 N N . LYS A 1 106 ? -7.04000 -48.12400 9.64200 1.000 30.20285 106 LYS A N 1
ATOM 636 C CA . LYS A 1 106 ? -8.25900 -48.63400 10.25500 1.000 30.36005 106 LYS A CA 1
ATOM 637 C C . LYS A 1 106 ? -9.25100 -47.50200 10.50200 1.000 37.10247 106 LYS A C 1
ATOM 638 O O . LYS A 1 106 ? -8.88800 -46.45300 11.04000 1.000 36.99058 106 LYS A O 1
ATOM 644 N N . LYS A 1 107 ? -10.50400 -47.72000 10.11800 1.000 32.34972 107 LYS A N 1
ATOM 645 C CA . LYS A 1 107 ? -11.60900 -46.81500 10.43200 1.000 33.66079 107 LYS A CA 1
ATOM 646 C C . LYS A 1 107 ? -12.67400 -47.64800 11.13400 1.000 34.40291 107 LYS A C 1
ATOM 647 O O . LYS A 1 107 ? -13.44700 -48.35200 10.47800 1.000 51.59742 107 LYS A O 1
ATOM 653 N N . GLU A 1 108 ? -12.71700 -47.57100 12.46000 1.000 34.60272 108 GLU A N 1
ATOM 654 C CA . GLU A 1 108 ? -13.63400 -48.36400 13.26900 1.000 37.90770 108 GLU A CA 1
ATOM 655 C C . GLU A 1 108 ? -14.68500 -47.45800 13.89100 1.000 37.13045 108 GLU A C 1
ATOM 656 O O . GLU A 1 108 ? -14.34400 -46.49400 14.58600 1.000 42.12045 108 GLU A O 1
ATOM 662 N N . ASN A 1 109 ? -15.95600 -47.79400 13.66600 1.000 38.50978 109 ASN A N 1
ATOM 663 C CA . ASN A 1 109 ? -17.08200 -47.01300 14.17800 1.000 40.43845 109 ASN A CA 1
ATOM 664 C C . ASN A 1 109 ? -16.98400 -45.53200 13.82000 1.000 40.86456 109 ASN A C 1
ATOM 665 O O . ASN A 1 109 ? -17.42500 -44.67800 14.58900 1.000 42.13558 109 ASN A O 1
ATOM 670 N N . GLY A 1 110 ? -16.42100 -45.21300 12.65400 1.000 40.02494 110 GLY A N 1
ATOM 671 C CA . GLY A 1 110 ? -16.32000 -43.84900 12.18000 1.000 40.59737 110 GLY A CA 1
ATOM 672 C C . GLY A 1 110 ? -15.13700 -43.07600 12.71700 1.000 39.56274 110 GLY A C 1
ATOM 673 O O . GLY A 1 110 ? -15.10700 -41.84400 12.59500 1.000 46.53233 110 GLY A O 1
ATOM 674 N N . ILE A 1 111 ? -14.16600 -43.74700 13.30700 1.000 38.04555 111 ILE A N 1
ATOM 675 C CA . ILE A 1 111 ? -13.04700 -43.06900 13.96900 1.000 37.23131 111 ILE A CA 1
ATOM 676 C C . ILE A 1 111 ? -11.73500 -43.64000 13.43500 1.000 38.30150 111 ILE A C 1
ATOM 677 O O . ILE A 1 111 ? -11.44400 -44.82800 13.62500 1.000 39.20386 111 ILE A O 1
ATOM 682 N N . TRP A 1 112 ? -10.94500 -42.79600 12.77000 1.000 36.12617 112 TRP A N 1
ATOM 683 C CA . TRP A 1 112 ? -9.63700 -43.23400 12.29100 1.000 33.50145 112 TRP A CA 1
ATOM 684 C C . TRP A 1 112 ? -8.75400 -43.61900 13.47200 1.000 32.66964 112 TRP A C 1
ATOM 685 O O . TRP A 1 112 ? -8.72800 -42.92800 14.49400 1.000 33.15823 112 TRP A O 1
ATOM 696 N N . SER A 1 113 ? -8.02100 -44.72600 13.31400 1.000 31.59642 113 SER A N 1
ATOM 697 C CA . SER A 1 113 ? -7.29700 -45.34400 14.42300 1.000 31.06433 113 SER A CA 1
ATOM 698 C C . SER A 1 113 ? -6.23600 -44.41500 15.00100 1.000 30.82919 113 SER A C 1
ATOM 699 O O . SER A 1 113 ? -5.52700 -43.71800 14.26900 1.000 30.49292 113 SER A O 1
ATOM 702 N N . THR A 1 114 ? -6.14700 -44.39200 16.33900 1.000 31.20891 114 THR A N 1
ATOM 703 C CA . THR A 1 114 ? -5.08400 -43.68400 17.05500 1.000 37.53617 114 THR A CA 1
ATOM 704 C C . THR A 1 114 ? -4.52800 -44.60900 18.14300 1.000 31.01136 114 THR A C 1
ATOM 705 O O . THR A 1 114 ? -4.66800 -44.34100 19.33600 1.000 31.82963 114 THR A O 1
ATOM 709 N N . GLU A 1 115 ? -3.86900 -45.69600 17.73400 1.000 32.98226 115 GLU A N 1
ATOM 710 C CA . GLU A 1 115 ? -3.36100 -46.66500 18.69900 1.000 31.60634 115 GLU A CA 1
ATOM 711 C C . GLU A 1 115 ? -1.85300 -46.84500 18.69700 1.000 29.82748 115 GLU A C 1
ATOM 712 O O . GLU A 1 115 ? -1.31900 -47.37100 19.68000 1.000 44.13438 115 GLU A O 1
ATOM 718 N N . ILE A 1 116 ? -1.15600 -46.46900 17.62700 1.000 29.09996 116 ILE A N 1
ATOM 719 C CA . ILE A 1 116 ? 0.30100 -46.56300 17.64900 1.000 32.69830 116 ILE A CA 1
ATOM 720 C C . ILE A 1 116 ? 0.86800 -45.62700 18.70700 1.000 44.67085 116 ILE A C 1
ATOM 721 O O . ILE A 1 116 ? 1.76900 -45.99800 19.47100 1.000 40.52533 116 ILE A O 1
ATOM 726 N N . LEU A 1 117 ? 0.33800 -44.41100 18.78200 1.000 37.52674 117 LEU A N 1
ATOM 727 C CA . LEU A 1 117 ? 0.79100 -43.42100 19.74500 1.000 37.26653 117 LEU A CA 1
ATOM 728 C C . LEU A 1 117 ? -0.01200 -43.52500 21.03600 1.000 34.47393 117 LEU A C 1
ATOM 729 O O . LEU A 1 117 ? -1.16300 -43.97000 21.04200 1.000 44.62583 117 LEU A O 1
ATOM 734 N N . LYS A 1 118 ? 0.61300 -43.11100 22.13500 1.000 32.08342 118 LYS A N 1
ATOM 735 C CA . LYS A 1 118 ? -0.03200 -43.03700 23.44000 1.000 36.63753 118 LYS A CA 1
ATOM 736 C C . LYS A 1 118 ? -0.17900 -41.57200 23.82900 1.000 42.93701 118 LYS A C 1
ATOM 737 O O . LYS A 1 118 ? 0.78400 -40.80400 23.73900 1.000 42.49723 118 LYS A O 1
ATOM 743 N N . ASN A 1 119 ? -1.37900 -41.18800 24.25900 1.000 44.52256 119 ASN A N 1
ATOM 744 C CA . ASN A 1 119 ? -1.65100 -39.78000 24.50900 1.000 50.18881 119 ASN A CA 1
ATOM 745 C C . ASN A 1 119 ? -0.96100 -39.29800 25.78400 1.000 49.07387 119 ASN A C 1
ATOM 746 O O . ASN A 1 119 ? -0.64200 -40.07300 26.69000 1.000 49.06789 119 ASN A O 1
ATOM 751 N N . PHE A 1 120 ? -0.73100 -37.99000 25.83900 1.000 47.94365 120 PHE A N 1
ATOM 752 C CA . PHE A 1 120 ? -0.06900 -37.36000 26.97200 1.000 54.84305 120 PHE A CA 1
ATOM 753 C C . PHE A 1 120 ? -1.05900 -37.20200 28.12700 1.000 62.24035 120 PHE A C 1
ATOM 754 O O . PHE A 1 120 ? -2.20100 -37.66700 28.07000 1.000 63.65335 120 PHE A O 1
ATOM 762 N N . LYS A 1 121 ? -0.62100 -36.52800 29.19500 1.000 70.33200 121 LYS A N 1
ATOM 763 C CA . LYS A 1 121 ? -1.47100 -36.34800 30.36900 1.000 68.84456 121 LYS A CA 1
ATOM 764 C C . LYS A 1 121 ? -2.75400 -35.59800 30.03100 1.000 69.70194 121 LYS A C 1
ATOM 765 O O . LYS A 1 121 ? -3.80800 -35.88100 30.61200 1.000 70.23046 121 LYS A O 1
ATOM 771 N N . ASN A 1 122 ? -2.68900 -34.64900 29.09700 1.000 76.07905 122 ASN A N 1
ATOM 772 C CA . ASN A 1 122 ? -3.84500 -33.85900 28.69600 1.000 73.27004 122 ASN A CA 1
ATOM 773 C C . ASN A 1 122 ? -4.55800 -34.43000 27.47300 1.000 72.71976 122 ASN A C 1
ATOM 774 O O . ASN A 1 122 ? -5.23800 -33.68300 26.75900 1.000 78.11775 122 ASN A O 1
ATOM 779 N N . LYS A 1 123 ? -4.40700 -35.73100 27.21700 1.000 58.80506 123 LYS A N 1
ATOM 780 C CA . LYS A 1 123 ? -5.13900 -36.46500 26.18700 1.000 53.76407 123 LYS A CA 1
ATOM 781 C C . LYS A 1 123 ? -4.83100 -35.99300 24.77000 1.000 57.92885 123 LYS A C 1
ATOM 782 O O . LYS A 1 123 ? -5.65500 -36.17200 23.86700 1.000 61.15934 123 LYS A O 1
ATOM 785 N N . THR A 1 124 ? -3.66500 -35.39700 24.54400 1.000 64.95999 124 THR A N 1
ATOM 786 C CA . THR A 1 124 ? -3.19700 -35.08900 23.20100 1.000 53.70631 124 THR A CA 1
ATOM 787 C C . THR A 1 124 ? -2.06700 -36.03700 22.82100 1.000 36.39356 124 THR A C 1
ATOM 788 O O . THR A 1 124 ? -1.39300 -36.61200 23.67900 1.000 47.73458 124 THR A O 1
ATOM 792 N N . PHE A 1 125 ? -1.87000 -36.19800 21.51400 1.000 35.30262 125 PHE A N 1
ATOM 793 C CA . PHE A 1 125 ? -0.85700 -37.11000 20.99600 1.000 42.36904 125 PHE A CA 1
ATOM 794 C C . PHE A 1 125 ? 0.43100 -36.41200 20.58500 1.000 40.93865 125 PHE A C 1
ATOM 795 O O . PHE A 1 125 ? 1.50700 -37.00700 20.70100 1.000 42.92929 125 PHE A O 1
ATOM 803 N N . LEU A 1 126 ? 0.34900 -35.17100 20.11100 1.000 56.15298 126 LEU A N 1
ATOM 804 C CA . LEU A 1 126 ? 1.51300 -34.40000 19.68900 1.000 39.75628 126 LEU A CA 1
ATOM 805 C C . LEU A 1 126 ? 1.68600 -33.21800 20.63000 1.000 46.59263 126 LEU A C 1
ATOM 806 O O . LEU A 1 126 ? 0.82600 -32.33300 20.68400 1.000 45.92319 126 LEU A O 1
ATOM 811 N N . LYS A 1 127 ? 2.79600 -33.19800 21.36000 1.000 45.13042 127 LYS A N 1
ATOM 812 C CA . LYS A 1 127 ? 3.08000 -32.14700 22.32700 1.000 45.59911 127 LYS A CA 1
ATOM 813 C C . LYS A 1 127 ? 4.27200 -31.34000 21.82600 1.000 51.15349 127 LYS A C 1
ATOM 814 O O . LYS A 1 127 ? 5.38100 -31.87200 21.70200 1.000 47.42528 127 LYS A O 1
ATOM 820 N N . CYS A 1 128 ? 4.03700 -30.06600 21.52300 1.000 51.70824 128 CYS A N 1
ATOM 821 C CA . CYS A 1 128 ? 5.05200 -29.18700 20.96300 1.000 53.15992 128 CYS A CA 1
ATOM 822 C C . CYS A 1 128 ? 5.40700 -28.09000 21.96000 1.000 41.46454 128 CYS A C 1
ATOM 823 O O . CYS A 1 128 ? 4.53700 -27.57800 22.67000 1.000 47.50126 128 CYS A O 1
ATOM 826 N N . GLU A 1 129 ? 6.69300 -27.73900 22.01100 1.000 53.32280 129 GLU A N 1
ATOM 827 C CA . GLU A 1 129 ? 7.19400 -26.69200 22.89100 1.000 47.76331 129 GLU A CA 1
ATOM 828 C C . GLU A 1 129 ? 8.17100 -25.80800 22.13100 1.000 57.76178 129 GLU A C 1
ATOM 829 O O . GLU A 1 129 ? 8.98400 -26.30400 21.34700 1.000 45.27990 129 GLU A O 1
ATOM 835 N N . ALA A 1 130 ? 8.09700 -24.50100 22.38000 1.000 48.36004 130 ALA A N 1
ATOM 836 C CA . ALA A 1 130 ? 8.98600 -23.53100 21.74700 1.000 58.00050 130 ALA A CA 1
ATOM 837 C C . ALA A 1 130 ? 9.66900 -22.71200 22.83300 1.000 49.95184 130 ALA A C 1
ATOM 838 O O . ALA A 1 130 ? 8.97800 -22.10900 23.67800 1.000 55.96530 130 ALA A O 1
ATOM 840 N N . PRO A 1 131 ? 11.00400 -22.64800 22.85900 1.000 47.24826 131 PRO A N 1
ATOM 841 C CA . PRO A 1 131 ? 11.68000 -21.83800 23.88300 1.000 52.52199 131 PRO A CA 1
ATOM 842 C C . PRO A 1 131 ? 11.57500 -20.34100 23.64800 1.000 54.42358 131 PRO A C 1
ATOM 843 O O . PRO A 1 131 ? 11.89800 -19.56900 24.56100 1.000 50.69877 131 PRO A O 1
ATOM 847 N N . ASN A 1 132 ? 11.13900 -19.90900 22.46800 1.000 49.24105 132 ASN A N 1
ATOM 848 C CA . ASN A 1 132 ? 11.05200 -18.49100 22.14400 1.000 59.26158 132 ASN A CA 1
ATOM 849 C C . ASN A 1 132 ? 10.11700 -18.32400 20.95200 1.000 61.96893 132 ASN A C 1
ATOM 850 O O . ASN A 1 132 ? 9.52000 -19.28900 20.46500 1.000 54.76523 132 ASN A O 1
ATOM 855 N N . TYR A 1 133 ? 9.99400 -17.08300 20.48400 1.000 52.56916 133 TYR A N 1
ATOM 856 C CA . TYR A 1 133 ? 9.18200 -16.75600 19.32000 1.000 53.26339 133 TYR A CA 1
ATOM 857 C C . TYR A 1 133 ? 9.96900 -16.81600 18.01600 1.000 55.37474 133 TYR A C 1
ATOM 858 O O . TYR A 1 133 ? 9.48800 -16.31700 16.99400 1.000 57.30680 133 TYR A O 1
ATOM 867 N N . SER A 1 134 ? 11.16400 -17.41100 18.02700 1.000 58.99094 134 SER A N 1
ATOM 868 C CA . SER A 1 134 ? 11.99800 -17.43600 16.83000 1.000 57.54369 134 SER A CA 1
ATOM 869 C C . SER A 1 134 ? 11.42200 -18.31700 15.73000 1.000 59.37948 134 SER A C 1
ATOM 870 O O . SER A 1 134 ? 11.75600 -18.11900 14.55700 1.000 63.96795 134 SER A O 1
ATOM 873 N N . GLY A 1 135 ? 10.56400 -19.27400 16.07500 1.000 51.46638 135 GLY A N 1
ATOM 874 C CA . GLY A 1 135 ? 10.08700 -20.27600 15.14800 1.000 64.97098 135 GLY A CA 1
ATOM 875 C C . GLY A 1 135 ? 10.64800 -21.65600 15.40800 1.000 46.41263 135 GLY A C 1
ATOM 876 O O . GLY A 1 135 ? 10.10200 -22.64100 14.89200 1.000 53.60263 135 GLY A O 1
ATOM 877 N N . ARG A 1 136 ? 11.73200 -21.75100 16.17700 1.000 59.91767 136 ARG A N 1
ATOM 878 C CA . ARG A 1 136 ? 12.22400 -23.03700 16.65000 1.000 49.58119 136 ARG A CA 1
ATOM 879 C C . ARG A 1 136 ? 11.22900 -23.64700 17.62900 1.000 48.42262 136 ARG A C 1
ATOM 880 O O . ARG A 1 136 ? 10.78400 -22.98200 18.56900 1.000 52.35610 136 ARG A O 1
ATOM 885 N N . PHE A 1 137 ? 10.88300 -24.91300 17.41500 1.000 45.33298 137 PHE A N 1
ATOM 886 C CA . PHE A 1 137 ? 10.09700 -25.64000 18.39900 1.000 48.81461 137 PHE A CA 1
ATOM 887 C C . PHE A 1 137 ? 10.36300 -27.13000 18.25100 1.000 44.30663 137 PHE A C 1
ATOM 888 O O . PHE A 1 137 ? 10.86200 -27.59700 17.22400 1.000 39.53033 137 PHE A O 1
ATOM 896 N N . THR A 1 138 ? 10.03200 -27.86700 19.30600 1.000 46.17501 138 THR A N 1
ATOM 897 C CA . THR A 1 138 ? 10.18600 -29.31400 19.35500 1.000 45.86997 138 THR A CA 1
ATOM 898 C C . THR A 1 138 ? 8.81300 -29.93800 19.54000 1.000 49.65885 138 THR A C 1
ATOM 899 O O . THR A 1 138 ? 8.04300 -29.49300 20.39600 1.000 49.59690 138 THR A O 1
ATOM 903 N N . CYS A 1 139 ? 8.50300 -30.95100 18.73600 1.000 48.63342 139 CYS A N 1
ATOM 904 C CA . CYS A 1 139 ? 7.26700 -31.70800 18.87200 1.000 44.46341 139 CYS A CA 1
ATOM 905 C C . CYS A 1 139 ? 7.60200 -33.15500 19.20700 1.000 50.82475 139 CYS A C 1
ATOM 906 O O . CYS A 1 139 ? 8.50600 -33.74800 18.60800 1.000 40.95145 139 CYS A O 1
ATOM 909 N N . SER A 1 140 ? 6.87500 -33.71500 20.17100 1.000 41.87755 140 SER A N 1
ATOM 910 C CA . SER A 1 140 ? 7.17600 -35.03000 20.71000 1.000 44.66405 140 SER A CA 1
ATOM 911 C C . SER A 1 140 ? 5.91400 -35.88000 20.77700 1.000 45.70401 140 SER A C 1
ATOM 912 O O . SER A 1 140 ? 4.79300 -35.36700 20.81900 1.000 37.16863 140 SER A O 1
ATOM 915 N N . TRP A 1 141 ? 6.11700 -37.19900 20.78000 1.000 40.01874 141 TRP A N 1
ATOM 916 C CA . TRP A 1 141 ? 5.02200 -38.14900 20.91500 1.000 37.57908 141 TRP A CA 1
ATOM 917 C C . TRP A 1 141 ? 5.52300 -39.38200 21.65500 1.000 39.38351 141 TRP A C 1
ATOM 918 O O . TRP A 1 141 ? 6.72600 -39.57600 21.84400 1.000 36.94777 141 TRP A O 1
ATOM 929 N N . LEU A 1 142 ? 4.57800 -40.22400 22.06800 1.000 40.76594 142 LEU A N 1
ATOM 930 C CA . LEU A 1 142 ? 4.86200 -41.39900 22.88000 1.000 43.06830 142 LEU A CA 1
ATOM 931 C C . LEU A 1 142 ? 4.33600 -42.64700 22.18900 1.000 36.56449 142 LEU A C 1
ATOM 932 O O . LEU A 1 142 ? 3.19700 -42.66200 21.71300 1.000 37.97972 142 LEU A O 1
ATOM 937 N N . VAL A 1 143 ? 5.16300 -43.68800 22.13700 1.000 40.53182 143 VAL A N 1
ATOM 938 C CA . VAL A 1 143 ? 4.73500 -45.00500 21.68600 1.000 44.24789 143 VAL A CA 1
ATOM 939 C C . VAL A 1 143 ? 5.25300 -46.03600 22.67800 1.000 44.95203 143 VAL A C 1
ATOM 940 O O . VAL A 1 143 ? 6.26800 -45.82600 23.35000 1.000 46.14196 143 VAL A O 1
ATOM 944 N N . GLN A 1 144 ? 4.54100 -47.15400 22.77300 1.000 46.64718 144 GLN A N 1
ATOM 945 C CA . GLN A 1 144 ? 4.89800 -48.23000 23.69000 1.000 48.09388 144 GLN A CA 1
ATOM 946 C C . GLN A 1 144 ? 5.47600 -49.45000 22.99100 1.000 37.19557 144 GLN A C 1
ATOM 947 O O . GLN A 1 144 ? 6.44100 -50.03700 23.48700 1.000 43.18983 144 GLN A O 1
ATOM 953 N N . ARG A 1 145 ? 4.91700 -49.84700 21.85000 1.000 32.07027 145 ARG A N 1
ATOM 954 C CA . ARG A 1 145 ? 5.46100 -50.95100 21.06100 1.000 37.85997 145 ARG A CA 1
ATOM 955 C C . ARG A 1 145 ? 6.45200 -50.37000 20.06000 1.000 42.36521 145 ARG A C 1
ATOM 956 O O . ARG A 1 145 ? 6.06400 -49.85300 19.00900 1.000 39.25968 145 ARG A O 1
ATOM 964 N N . ASN A 1 146 ? 7.73700 -50.47100 20.38100 1.000 42.70380 146 ASN A N 1
ATOM 965 C CA . ASN A 1 146 ? 8.79100 -49.79400 19.62700 1.000 31.79266 146 ASN A CA 1
ATOM 966 C C . ASN A 1 146 ? 9.47900 -50.75000 18.65600 1.000 33.66532 146 ASN A C 1
ATOM 967 O O 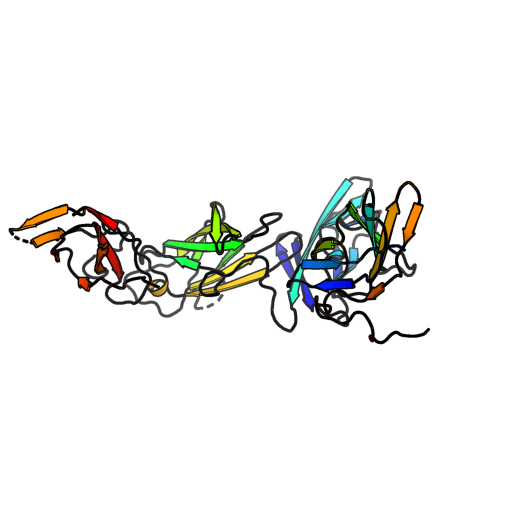. ASN A 1 146 ? 10.68200 -50.99800 18.73300 1.000 42.84124 146 ASN A O 1
ATOM 972 N N A MET A 1 147 ? 8.69900 -51.28600 17.72400 0.450 36.84036 147 MET A N 1
ATOM 973 N N B MET A 1 147 ? 8.68700 -51.28200 17.72600 0.550 37.27568 147 MET A N 1
ATOM 974 C CA A MET A 1 147 ? 9.24400 -52.16100 16.70000 0.450 37.37795 147 MET A CA 1
ATOM 975 C CA B MET A 1 147 ? 9.17600 -52.20600 16.71100 0.550 37.31418 147 MET A CA 1
ATOM 976 C C A MET A 1 147 ? 8.51000 -51.92800 15.38900 0.450 36.98511 147 MET A C 1
ATOM 977 C C B MET A 1 147 ? 8.50200 -51.88300 15.38500 0.550 36.90311 147 MET A C 1
ATOM 978 O O A MET A 1 147 ? 7.29500 -51.71200 15.37500 0.450 40.38413 147 MET A O 1
ATOM 979 O O B MET A 1 147 ? 7.30400 -51.58800 15.35400 0.550 38.23588 147 MET A O 1
ATOM 988 N N . ASP A 1 148 ? 9.27200 -51.94500 14.29400 1.000 30.28742 148 ASP A N 1
ATOM 989 C CA . ASP A 1 148 ? 8.73900 -51.76300 12.93900 1.000 33.84315 148 ASP A CA 1
ATOM 990 C C . ASP A 1 148 ? 8.06300 -50.40200 12.77100 1.000 51.01443 148 ASP A C 1
ATOM 991 O O . ASP A 1 148 ? 7.03700 -50.27500 12.10000 1.000 34.49813 148 ASP A O 1
ATOM 996 N N . LEU A 1 149 ? 8.64400 -49.37200 13.37700 1.000 32.49666 149 LEU A N 1
ATOM 997 C CA . LEU A 1 149 ? 8.07000 -48.03600 13.33700 1.000 33.86310 149 LEU A CA 1
ATOM 998 C C . LEU A 1 149 ? 8.66900 -47.20000 12.21100 1.000 29.02238 149 LEU A C 1
ATOM 999 O O . LEU A 1 149 ? 9.83300 -47.36300 11.83500 1.000 30.78030 149 LEU A O 1
ATOM 1004 N N . LYS A 1 150 ? 7.84700 -46.29800 11.67600 1.000 36.38246 150 LYS A N 1
ATOM 1005 C CA . LYS A 1 150 ? 8.27300 -45.29900 10.70600 1.000 30.78196 150 LYS A CA 1
ATOM 1006 C C . LYS A 1 150 ? 7.45200 -44.04100 10.93900 1.000 32.11705 150 LYS A C 1
ATOM 1007 O O . LYS A 1 150 ? 6.24600 -44.12100 11.19300 1.000 31.23756 150 LYS A O 1
ATOM 1013 N N . PHE A 1 151 ? 8.10400 -42.88400 10.85300 1.000 40.52952 151 PHE A N 1
ATOM 1014 C CA . PHE A 1 151 ? 7.45400 -41.60700 11.11200 1.000 36.55883 151 PHE A CA 1
ATOM 1015 C C . PHE A 1 151 ? 7.79500 -40.60500 10.02100 1.000 35.57142 151 PHE A C 1
ATOM 1016 O O . PHE A 1 151 ? 8.93500 -40.54400 9.55000 1.000 43.15897 151 PHE A O 1
ATOM 1024 N N . ASN A 1 152 ? 6.79500 -39.81900 9.63100 1.000 36.52733 152 ASN A N 1
ATOM 1025 C CA . ASN A 1 152 ? 6.98000 -38.70300 8.71500 1.000 40.32222 152 ASN A CA 1
ATOM 1026 C C . ASN A 1 152 ? 6.08100 -37.56400 9.16500 1.000 50.41242 152 ASN A C 1
ATOM 1027 O O . ASN A 1 152 ? 4.88900 -37.76900 9.40800 1.000 42.83878 152 ASN A O 1
ATOM 1032 N N . ILE A 1 153 ? 6.65200 -36.37200 9.28200 1.000 45.16909 153 ILE A N 1
ATOM 1033 C CA . ILE A 1 153 ? 5.89800 -35.19900 9.69700 1.000 54.68373 153 ILE A CA 1
ATOM 1034 C C . ILE A 1 153 ? 6.02200 -34.13700 8.61500 1.000 52.01696 153 ILE A C 1
ATOM 1035 O O . ILE A 1 153 ? 7.01900 -34.07200 7.88700 1.000 56.29253 153 ILE A O 1
ATOM 1040 N N . LYS A 1 154 ? 4.98300 -33.31400 8.49700 1.000 67.23247 154 LYS A N 1
ATOM 1041 C CA . LYS A 1 154 ? 4.91100 -32.32500 7.43200 1.000 69.25716 154 LYS A CA 1
ATOM 1042 C C . LYS A 1 154 ? 3.78800 -31.35000 7.73900 1.000 56.97304 154 LYS A C 1
ATOM 1043 O O . LYS A 1 154 ? 2.75300 -31.74400 8.28200 1.000 60.91528 154 LYS A O 1
ATOM 1047 N N . SER A 1 155 ? 4.00000 -30.08400 7.39200 1.000 65.69272 155 SER A N 1
ATOM 1048 C CA . SER A 1 155 ? 2.92400 -29.10700 7.46600 1.000 62.60485 155 SER A CA 1
ATOM 1049 C C . SER A 1 155 ? 1.95700 -29.33300 6.31200 1.000 66.14018 155 SER A C 1
ATOM 1050 O O . SER A 1 155 ? 2.37100 -29.42600 5.15200 1.000 77.09764 155 SER A O 1
ATOM 1053 N N . SER A 1 156 ? 0.67200 -29.43600 6.63000 1.000 73.84667 156 SER A N 1
ATOM 1054 C CA . SER A 1 156 ? -0.34100 -29.71200 5.61900 1.000 80.34250 156 SER A CA 1
ATOM 1055 C C . SER A 1 156 ? -0.85200 -28.42400 4.98400 1.000 81.37398 156 SER A C 1
ATOM 1056 O O . SER A 1 156 ? -0.34300 -27.98600 3.95200 1.000 85.42410 156 SER A O 1
ATOM 1059 N N . ASP A 1 161 ? -2.96500 -18.67400 4.15500 1.000 108.01078 161 ASP A N 1
ATOM 1060 C CA . ASP A 1 161 ? -3.63500 -19.95600 4.34700 1.000 116.23965 161 ASP A CA 1
ATOM 1061 C C . ASP A 1 161 ? -2.73900 -20.96900 5.05100 1.000 123.88770 161 ASP A C 1
ATOM 1062 O O . ASP A 1 161 ? -3.20100 -21.72500 5.90600 1.000 125.47654 161 ASP A O 1
ATOM 1067 N N . SER A 1 162 ? -1.45600 -20.97900 4.69600 1.000 121.22370 162 SER A N 1
ATOM 1068 C CA . SER A 1 162 ? -0.53500 -22.01800 5.14100 1.000 114.76203 162 SER A CA 1
ATOM 1069 C C . SER A 1 162 ? 0.73600 -21.39000 5.69400 1.000 118.07643 162 SER A C 1
ATOM 1070 O O . SER A 1 162 ? 1.47200 -20.72300 4.96000 1.000 105.91564 162 SER A O 1
ATOM 1073 N N . ARG A 1 163 ? 0.99000 -21.60700 6.98400 1.000 93.78357 163 ARG A N 1
ATOM 1074 C CA . ARG A 1 163 ? 2.29200 -21.32300 7.58700 1.000 84.45482 163 ARG A CA 1
ATOM 1075 C C . ARG A 1 163 ? 3.09100 -22.61900 7.55700 1.000 88.98831 163 ARG A C 1
ATOM 1076 O O . ARG A 1 163 ? 2.94700 -23.47400 8.43500 1.000 82.31809 163 ARG A O 1
ATOM 1084 N N . ALA A 1 164 ? 3.93300 -22.77000 6.54000 1.000 102.31159 164 ALA A N 1
ATOM 1085 C CA . ALA A 1 164 ? 4.65000 -24.01500 6.31100 1.000 93.34652 164 ALA A CA 1
ATOM 1086 C C . ALA A 1 164 ? 5.91900 -24.07700 7.15000 1.000 98.69736 164 ALA A C 1
ATOM 1087 O O . ALA A 1 164 ? 6.59000 -23.06300 7.36400 1.000 91.77604 164 ALA A O 1
ATOM 1089 N N . VAL A 1 165 ? 6.24200 -25.28200 7.61800 1.000 88.71298 165 VAL A N 1
ATOM 1090 C CA . VAL A 1 165 ? 7.43100 -25.52800 8.42100 1.000 70.05539 165 VAL A CA 1
ATOM 1091 C C . VAL A 1 165 ? 8.21400 -26.67100 7.79000 1.000 76.43914 165 VAL A C 1
ATOM 1092 O O . VAL A 1 165 ? 7.69800 -27.43600 6.97300 1.000 76.23992 165 VAL A O 1
ATOM 1096 N N . THR A 1 166 ? 9.48000 -26.77600 8.18200 1.000 71.31380 166 THR A N 1
ATOM 1097 C CA . THR A 1 166 ? 10.33400 -27.89300 7.80200 1.000 71.48707 166 THR A CA 1
ATOM 1098 C C . THR A 1 166 ? 10.92000 -28.50200 9.06500 1.000 68.85860 166 THR A C 1
ATOM 1099 O O . THR A 1 166 ? 11.53100 -27.79600 9.87300 1.000 64.43852 166 THR A O 1
ATOM 1103 N N . CYS A 1 167 ? 10.73000 -29.80600 9.23300 1.000 66.13360 167 CYS A N 1
ATOM 1104 C CA . CYS A 1 167 ? 11.18500 -30.52100 10.41600 1.000 57.96037 167 CYS A CA 1
ATOM 1105 C C . CYS A 1 167 ? 12.35800 -31.41600 10.04700 1.000 46.28048 167 CYS A C 1
ATOM 1106 O O . CYS A 1 167 ? 12.30200 -32.14000 9.04800 1.000 50.01222 167 CYS A O 1
ATOM 1109 N N . GLY A 1 168 ? 13.41200 -31.36700 10.85500 1.000 43.10417 168 GLY A N 1
ATOM 1110 C CA . GLY A 1 168 ? 14.57600 -32.19300 10.61500 1.000 46.24426 168 GLY A CA 1
ATOM 1111 C C . GLY A 1 168 ? 14.34600 -33.64300 10.98200 1.000 45.51821 168 GLY A C 1
ATOM 1112 O O . GLY A 1 168 ? 14.90400 -34.13000 11.96900 1.000 43.73482 168 GLY A O 1
ATOM 1113 N N . MET A 1 169 ? 13.52200 -34.34400 10.19500 1.000 44.64256 169 MET A N 1
ATOM 1114 C CA . MET A 1 169 ? 13.25400 -35.75300 10.47000 1.000 41.81787 169 MET A CA 1
ATOM 1115 C C . MET A 1 169 ? 14.53300 -36.57700 10.48000 1.000 35.94334 169 MET A C 1
ATOM 1116 O O . MET A 1 169 ? 14.62400 -37.57300 11.20700 1.000 38.69824 169 MET A O 1
ATOM 1121 N N . ALA A 1 170 ? 15.53700 -36.16700 9.70000 1.000 45.93395 170 ALA A N 1
ATOM 1122 C CA . ALA A 1 170 ? 16.80400 -36.88700 9.65400 1.000 42.95457 170 ALA A CA 1
ATOM 1123 C C . ALA A 1 170 ? 17.51600 -36.90200 11.00100 1.000 41.88211 170 ALA A C 1
ATOM 1124 O O . ALA A 1 170 ? 18.43300 -37.70800 11.19400 1.000 42.78457 170 ALA A O 1
ATOM 1126 N N . SER A 1 171 ? 17.11900 -36.03600 11.93300 1.000 41.42215 171 SER A N 1
ATOM 1127 C CA . SER A 1 171 ? 17.72000 -35.97400 13.25900 1.000 38.23670 171 SER A CA 1
ATOM 1128 C C . SER A 1 171 ? 16.73900 -36.39300 14.34900 1.000 37.06495 171 SER A C 1
ATOM 1129 O O . SER A 1 171 ? 16.85000 -35.95200 15.49500 1.000 37.25233 171 SER A O 1
ATOM 1132 N N . LEU A 1 172 ? 15.77000 -37.23800 14.00100 1.000 42.03811 172 LEU A N 1
ATOM 1133 C CA . LEU A 1 172 ? 14.81800 -37.73200 14.98600 1.000 37.37235 172 LEU A CA 1
ATOM 1134 C C . LEU A 1 172 ? 15.54600 -38.48400 16.09400 1.000 35.22257 172 LEU A C 1
ATOM 1135 O O . LEU A 1 172 ? 16.48500 -39.24100 15.83900 1.000 35.80459 172 LEU A O 1
ATOM 1140 N N . SER A 1 173 ? 15.11300 -38.26100 17.33300 1.000 35.44737 173 SER A N 1
ATOM 1141 C CA . SER A 1 173 ? 15.70800 -38.91100 18.49100 1.000 48.41518 173 SER A CA 1
ATOM 1142 C C . SER A 1 173 ? 14.59700 -39.41000 19.40100 1.000 35.09127 173 SER A C 1
ATOM 1143 O O . SER A 1 173 ? 13.43600 -39.01400 19.27600 1.000 35.95959 173 SER A O 1
ATOM 1146 N N . ALA A 1 174 ? 14.96600 -40.28900 20.33100 1.000 35.64533 174 ALA A N 1
ATOM 1147 C CA . ALA A 1 174 ? 14.00900 -40.84800 21.27200 1.000 35.35831 174 ALA A CA 1
ATOM 1148 C C . ALA A 1 174 ? 14.71400 -41.15900 22.58200 1.000 41.84565 174 ALA A C 1
ATOM 1149 O O . ALA A 1 174 ? 15.91700 -41.42900 22.61000 1.000 45.40292 174 ALA A O 1
ATOM 1151 N N . GLU A 1 175 ? 13.94800 -41.11700 23.67000 1.000 44.18747 175 GLU A N 1
ATOM 1152 C CA . GLU A 1 175 ? 14.45300 -41.45900 24.98900 1.000 44.57315 175 GLU A CA 1
ATOM 1153 C C . GLU A 1 175 ? 13.37700 -42.21600 25.75300 1.000 47.79587 175 GLU A C 1
ATOM 1154 O O . GLU A 1 175 ? 12.18000 -42.02500 25.52600 1.000 44.01836 175 GLU A O 1
ATOM 1160 N N . LYS A 1 176 ? 13.82000 -43.08600 26.65600 1.000 53.53314 176 LYS A N 1
ATOM 1161 C CA . LYS A 1 176 ? 12.90300 -43.88800 27.45300 1.000 46.25711 176 LYS A CA 1
ATOM 1162 C C . LYS A 1 176 ? 12.33100 -43.05200 28.59000 1.000 54.12617 176 LYS A C 1
ATOM 1163 O O . LYS A 1 176 ? 13.07700 -42.45000 29.36800 1.000 57.11036 176 LYS A O 1
ATOM 1169 N N . VAL A 1 177 ? 11.00400 -43.01000 28.67800 1.000 53.24338 177 VAL A N 1
ATOM 1170 C CA . VAL A 1 177 ? 10.30700 -42.30200 29.74100 1.000 50.33400 177 VAL A CA 1
ATOM 1171 C C . VAL A 1 177 ? 9.33500 -43.26500 30.40700 1.000 65.69274 177 VAL A C 1
ATOM 1172 O O . VAL A 1 177 ? 8.84200 -44.21100 29.78400 1.000 64.76850 177 VAL A O 1
ATOM 1176 N N . THR A 1 178 ? 9.06800 -43.02400 31.68700 1.000 68.50437 178 THR A N 1
ATOM 1177 C CA . THR A 1 178 ? 8.16100 -43.85000 32.47100 1.000 72.87784 178 THR A CA 1
ATOM 1178 C C . THR A 1 178 ? 6.96100 -43.01600 32.89300 1.000 78.62574 178 THR A C 1
ATOM 1179 O O . THR A 1 178 ? 7.12000 -41.95400 33.50400 1.000 81.44235 178 THR A O 1
ATOM 1183 N N . LEU A 1 179 ? 5.76500 -43.49800 32.56200 1.000 82.08473 179 LEU A N 1
ATOM 1184 C CA . LEU A 1 179 ? 4.51700 -42.82600 32.90000 1.000 86.39572 179 LEU A CA 1
ATOM 1185 C C . LEU A 1 179 ? 3.53400 -43.86500 33.41300 1.000 96.52055 179 LEU A C 1
ATOM 1186 O O . LEU A 1 179 ? 3.34200 -44.90100 32.77000 1.000 95.46745 179 LEU A O 1
ATOM 1191 N N . ASP A 1 180 ? 2.91400 -43.58200 34.55900 1.000 121.61819 180 ASP A N 1
ATOM 1192 C CA . ASP A 1 180 ? 1.97200 -44.50200 35.19900 1.000 123.22413 180 ASP A CA 1
ATOM 1193 C C . ASP A 1 180 ? 2.63200 -45.86900 35.38900 1.000 122.03099 180 ASP A C 1
ATOM 1194 O O . ASP A 1 180 ? 2.07900 -46.91600 35.05000 1.000 137.20517 180 ASP A O 1
ATOM 1199 N N . GLN A 1 181 ? 3.86300 -45.84000 35.90200 1.000 98.24475 181 GLN A N 1
ATOM 1200 C CA . GLN A 1 181 ? 4.67900 -47.03900 36.10900 1.000 86.78553 181 GLN A CA 1
ATOM 1201 C C . GLN A 1 181 ? 4.76000 -47.90900 34.85400 1.000 90.91725 181 GLN A C 1
ATOM 1202 O O . GLN A 1 181 ? 5.00300 -49.11600 34.94200 1.000 90.77880 181 GLN A O 1
ATOM 1204 N N . ARG A 1 182 ? 4.54500 -47.31400 33.68300 1.000 92.46217 182 ARG A N 1
ATOM 1205 C CA . ARG A 1 182 ? 4.64500 -48.00500 32.40600 1.000 82.52170 182 ARG A CA 1
ATOM 1206 C C . ARG A 1 182 ? 5.66900 -47.29000 31.53800 1.000 77.54414 182 ARG A C 1
ATOM 1207 O O . ARG A 1 182 ? 5.74800 -46.05800 31.54100 1.000 76.78418 182 ARG A O 1
ATOM 1215 N N . ASP A 1 183 ? 6.45500 -48.06700 30.80000 1.000 76.16854 183 ASP A N 1
ATOM 1216 C CA . ASP A 1 183 ? 7.56000 -47.52300 30.02600 1.000 65.97779 183 ASP A CA 1
ATOM 1217 C C . ASP A 1 183 ? 7.11300 -47.16300 28.61600 1.000 58.10632 183 ASP A C 1
ATOM 1218 O O . ASP A 1 183 ? 6.34700 -47.89600 27.98300 1.000 57.31916 183 ASP A O 1
ATOM 1223 N N . TYR A 1 184 ? 7.59700 -46.02100 28.13500 1.000 57.14091 184 TYR A N 1
ATOM 1224 C CA . TYR A 1 184 ? 7.32800 -45.55700 26.78400 1.000 44.72900 184 TYR A CA 1
ATOM 1225 C C . TYR A 1 184 ? 8.59600 -44.93000 26.22700 1.000 45.72976 184 TYR A C 1
ATOM 1226 O O . TYR A 1 184 ? 9.52700 -44.60200 26.96500 1.000 55.65078 184 TYR A O 1
ATOM 1235 N N . GLU A 1 185 ? 8.62300 -44.76800 24.90900 1.000 49.18301 185 GLU A N 1
ATOM 1236 C CA . GLU A 1 185 ? 9.71300 -44.08400 24.22600 1.000 43.44202 185 GLU A CA 1
ATOM 1237 C C . GLU A 1 185 ? 9.18700 -42.76400 23.68300 1.000 40.40904 185 GLU A C 1
ATOM 1238 O O . GLU A 1 185 ? 8.23300 -42.74700 22.89700 1.000 35.99368 185 GLU A O 1
ATOM 1244 N N . LYS A 1 186 ? 9.79900 -41.66600 24.11300 1.000 42.08901 186 LYS A N 1
ATOM 1245 C CA . LYS A 1 186 ? 9.38000 -40.32400 23.72400 1.000 34.60495 186 LYS A CA 1
ATOM 1246 C C . LYS A 1 186 ? 10.24500 -39.87600 22.55200 1.000 34.14720 186 LYS A C 1
ATOM 1247 O O . LYS A 1 186 ? 11.42800 -39.56900 22.72600 1.000 44.41203 186 LYS A O 1
ATOM 1253 N N . TYR A 1 187 ? 9.66000 -39.86100 21.35900 1.000 33.12086 187 TYR A N 1
ATOM 1254 C CA . TYR A 1 187 ? 10.35000 -39.34800 20.18700 1.000 32.89311 187 TYR A CA 1
ATOM 1255 C C . TYR A 1 187 ? 10.26000 -37.82900 20.15600 1.000 38.34707 187 TYR A C 1
ATOM 1256 O O . TYR A 1 187 ? 9.31200 -37.23500 20.67000 1.000 33.43489 187 TYR A O 1
ATOM 1265 N N . SER A 1 188 ? 11.26100 -37.19700 19.54800 1.000 41.69681 188 SER A N 1
ATOM 1266 C CA . SER A 1 188 ? 11.28200 -35.74400 19.45000 1.000 39.90829 188 SER A CA 1
ATOM 1267 C C . SER A 1 188 ? 11.95800 -35.33500 18.15100 1.000 34.45579 188 SER A C 1
ATOM 1268 O O . SER A 1 188 ? 12.94500 -35.94800 17.73700 1.000 42.01386 188 SER A O 1
ATOM 1271 N N . VAL A 1 189 ? 11.41800 -34.29700 17.51800 1.000 43.39272 189 VAL A N 1
ATOM 1272 C CA . VAL A 1 189 ? 11.95500 -33.76200 16.27200 1.000 36.29096 189 VAL A CA 1
ATOM 1273 C C . VAL A 1 189 ? 11.92200 -32.24300 16.35500 1.000 40.76536 189 VAL A C 1
ATOM 1274 O O . VAL A 1 189 ? 10.97000 -31.66100 16.88600 1.000 39.13644 189 VAL A O 1
ATOM 1278 N N . SER A 1 190 ? 12.97000 -31.60100 15.84600 1.000 37.01702 190 SER A N 1
ATOM 1279 C CA . SER A 1 190 ? 13.04600 -30.14900 15.81600 1.000 42.60962 190 SER A CA 1
ATOM 1280 C C . SER A 1 190 ? 12.49500 -29.62100 14.49900 1.000 44.73515 190 SER A C 1
ATOM 1281 O O . SER A 1 190 ? 12.79200 -30.15700 13.42700 1.000 38.92793 190 SER A O 1
ATOM 1284 N N . CYS A 1 191 ? 11.68300 -28.57000 14.58800 1.000 41.80161 191 CYS A N 1
ATOM 1285 C CA . CYS A 1 191 ? 11.09800 -27.93000 13.42100 1.000 46.30872 191 CYS A CA 1
ATOM 1286 C C . CYS A 1 191 ? 11.37600 -26.43500 13.45900 1.000 49.00480 191 CYS A C 1
ATOM 1287 O O . CYS A 1 191 ? 11.72800 -25.86800 14.49600 1.000 43.14052 191 CYS A O 1
ATOM 1290 N N . GLN A 1 192 ? 11.14100 -25.81600 12.30800 1.000 49.62698 192 GLN A N 1
ATOM 1291 C CA . GLN A 1 192 ? 11.39600 -24.37000 12.15100 1.000 54.75167 192 GLN A CA 1
ATOM 1292 C C . GLN A 1 192 ? 10.40300 -23.80200 11.15800 1.000 56.39191 192 GLN A C 1
ATOM 1293 O O . GLN A 1 192 ? 10.34100 -24.30500 10.03700 1.000 47.73782 192 GLN A O 1
ATOM 1299 N N . GLU A 1 193 ? 9.66200 -22.78500 11.57800 1.000 56.53432 193 GLU A N 1
ATOM 1300 C CA . GLU A 1 193 ? 8.76800 -22.09200 10.66100 1.000 66.69115 193 GLU A CA 1
ATOM 1301 C C . GLU A 1 193 ? 9.57600 -21.45800 9.53700 1.000 67.22813 193 GLU A C 1
ATOM 1302 O O . GLU A 1 193 ? 10.61500 -20.83500 9.77700 1.000 66.31364 193 GLU A O 1
ATOM 1308 N N . ASP A 1 194 ? 9.10300 -21.63300 8.30400 1.000 67.76401 194 ASP A N 1
ATOM 1309 C CA . ASP A 1 194 ? 9.82100 -21.12700 7.14300 1.000 79.96019 194 ASP A CA 1
ATOM 1310 C C . ASP A 1 194 ? 9.78200 -19.60400 7.10600 1.000 91.05796 194 ASP A C 1
ATOM 1311 O O . ASP A 1 194 ? 10.77700 -18.95100 7.43300 1.000 83.91567 194 ASP A O 1
ATOM 1316 N N . VAL A 1 195 ? 8.65200 -19.01500 6.73100 1.000 104.28820 195 VAL A N 1
ATOM 1317 C CA . VAL A 1 195 ? 8.52700 -17.56100 6.77200 1.000 110.15122 195 VAL A CA 1
ATOM 1318 C C . VAL A 1 195 ? 8.18300 -17.15800 8.20500 1.000 106.88878 195 VAL A C 1
ATOM 1319 O O . VAL A 1 195 ? 7.12700 -17.51500 8.73500 1.000 123.91401 195 VAL A O 1
ATOM 1323 N N . THR A 1 196 ? 9.09900 -16.44200 8.85300 1.000 82.88395 196 THR A N 1
ATOM 1324 C CA . THR A 1 196 ? 8.97000 -16.10800 10.26300 1.000 85.35558 196 THR A CA 1
ATOM 1325 C C . THR A 1 196 ? 9.00400 -14.59900 10.46200 1.000 92.24683 196 THR A C 1
ATOM 1326 O O . THR A 1 196 ? 9.57900 -13.85700 9.65800 1.000 89.63761 196 THR A O 1
ATOM 1330 N N . SER A 1 197 ? 8.37300 -14.15700 11.54600 1.000 88.20030 197 SER A N 1
ATOM 1331 C CA . SER A 1 197 ? 8.30200 -12.75600 11.93800 1.000 85.50416 197 SER A CA 1
ATOM 1332 C C . SER A 1 197 ? 7.86600 -12.68500 13.39600 1.000 82.27460 197 SER A C 1
ATOM 1333 O O . SER A 1 197 ? 6.67600 -12.49700 13.68300 1.000 62.83726 197 SER A O 1
ATOM 1336 N N . PRO A 1 198 ? 8.80100 -12.82800 14.34200 1.000 82.35042 198 PRO A N 1
ATOM 1337 C CA . PRO A 1 198 ? 8.40200 -12.98300 15.75300 1.000 81.62299 198 PRO A CA 1
ATOM 1338 C C . PRO A 1 198 ? 7.65400 -11.78900 16.31700 1.000 83.30403 198 PRO A C 1
ATOM 1339 O O . PRO A 1 198 ? 6.71200 -11.96800 17.09900 1.000 82.33716 198 PRO A O 1
ATOM 1343 N N . THR A 1 199 ? 8.05300 -10.57000 15.94600 1.000 83.97897 199 THR A N 1
ATOM 1344 C CA . THR A 1 199 ? 7.42100 -9.38200 16.51000 1.000 87.22115 199 THR A CA 1
ATOM 1345 C C . THR A 1 199 ? 5.95800 -9.27100 16.10100 1.000 90.02289 199 THR A C 1
ATOM 1346 O O . THR A 1 199 ? 5.14200 -8.74000 16.86300 1.000 91.53429 199 THR A O 1
ATOM 1350 N N . ALA A 1 200 ? 5.60600 -9.76500 14.91700 1.000 89.90615 200 ALA A N 1
ATOM 1351 C CA . ALA A 1 200 ? 4.23200 -9.67800 14.44700 1.000 89.83675 200 ALA A CA 1
ATOM 1352 C C . ALA A 1 200 ? 3.34800 -10.68900 15.16900 1.000 85.12412 200 ALA A C 1
ATOM 1353 O O . ALA A 1 200 ? 3.81400 -11.72200 15.65800 1.000 80.64144 200 ALA A O 1
ATOM 1355 N N . GLU A 1 201 ? 2.05600 -10.37800 15.23300 1.000 87.06457 201 GLU A N 1
ATOM 1356 C CA . GLU A 1 201 ? 1.08300 -11.26500 15.85000 1.000 95.24849 201 GLU A CA 1
ATOM 1357 C C . GLU A 1 201 ? 0.58800 -12.29200 14.83900 1.000 86.17077 201 GLU A C 1
ATOM 1358 O O . GLU A 1 201 ? 0.60500 -12.06100 13.62700 1.000 81.31933 201 GLU A O 1
ATOM 1364 N N . GLU A 1 202 ? 0.14300 -13.43400 15.35200 1.000 86.91838 202 GLU A N 1
ATOM 1365 C CA . GLU A 1 202 ? -0.23100 -14.57300 14.52600 1.000 84.01915 202 GLU A CA 1
ATOM 1366 C C . GLU A 1 202 ? -1.73700 -14.58800 14.30300 1.000 83.43646 202 GLU A C 1
ATOM 1367 O O . GLU A 1 202 ? -2.51400 -14.49700 15.26000 1.000 85.26503 202 GLU A O 1
ATOM 1373 N N . THR A 1 203 ? -2.14300 -14.70300 13.03800 1.000 94.08459 203 THR A N 1
ATOM 1374 C CA . THR A 1 203 ? -3.55100 -14.80900 12.66800 1.000 89.69264 203 THR A CA 1
ATOM 1375 C C . THR A 1 203 ? -3.95600 -16.25900 12.42300 1.000 89.97471 203 THR A C 1
ATOM 1376 O O . THR A 1 203 ? -4.89100 -16.76300 13.05100 1.000 93.70547 203 THR A O 1
ATOM 1380 N N . LEU A 1 204 ? -3.25300 -16.94900 11.50200 1.000 71.28182 204 LEU A N 1
ATOM 1381 C CA . LEU A 1 204 ? -3.43900 -18.36100 11.21300 1.000 74.24020 204 LEU A CA 1
ATOM 1382 C C . LEU A 1 204 ? -2.47100 -19.20100 12.04200 1.000 66.43992 204 LEU A C 1
ATOM 1383 O O . LEU A 1 204 ? -1.36300 -18.75600 12.35300 1.000 65.20618 204 LEU A O 1
ATOM 1388 N N . PRO A 1 205 ? -2.86400 -20.40700 12.43300 1.000 65.85255 205 PRO A N 1
ATOM 1389 C CA . PRO A 1 205 ? -1.98000 -21.26000 13.22800 1.000 61.09201 205 PRO A CA 1
ATOM 1390 C C . PRO A 1 205 ? -1.10000 -22.14300 12.34900 1.000 51.76475 205 PRO A C 1
ATOM 1391 O O . PRO A 1 205 ? -1.31900 -22.29300 11.14600 1.000 57.40008 205 PRO A O 1
ATOM 1395 N N . ILE A 1 206 ? -0.08500 -22.72000 12.98300 1.000 56.01051 206 ILE A N 1
ATOM 1396 C CA . ILE A 1 206 ? 0.71400 -23.76600 12.35700 1.000 56.89016 206 ILE A CA 1
ATOM 1397 C C . ILE A 1 206 ? -0.07400 -25.06700 12.39400 1.000 53.58260 206 ILE A C 1
ATOM 1398 O O . ILE A 1 206 ? -0.70700 -25.39700 13.40300 1.000 51.95237 206 ILE A O 1
ATOM 1403 N N . GLU A 1 207 ? -0.05000 -25.81000 11.29000 1.000 60.47172 207 GLU A N 1
ATOM 1404 C CA . GLU A 1 207 ? -0.79000 -27.06200 11.17200 1.000 57.03613 207 GLU A CA 1
ATOM 1405 C C . GLU A 1 207 ? 0.18400 -28.17200 10.79900 1.000 55.14865 207 GLU A C 1
ATOM 1406 O O . GLU A 1 207 ? 0.76300 -28.15400 9.70800 1.000 61.64568 207 GLU A O 1
ATOM 1412 N N . LEU A 1 208 ? 0.36300 -29.13200 11.70400 1.000 57.15729 208 LEU A N 1
ATOM 1413 C CA . LEU A 1 208 ? 1.25400 -30.26300 11.49200 1.000 53.22246 208 LEU A CA 1
ATOM 1414 C C . LEU A 1 208 ? 0.47100 -31.56600 11.43100 1.000 52.84053 208 LEU A C 1
ATOM 1415 O O . LEU A 1 208 ? -0.62700 -31.68300 11.98400 1.000 45.78151 208 LEU A O 1
ATOM 1420 N N . ALA A 1 209 ? 1.06000 -32.55100 10.75800 1.000 48.09158 209 ALA A N 1
ATOM 1421 C CA . ALA A 1 209 ? 0.48300 -33.88500 10.66000 1.000 47.48855 209 ALA A CA 1
ATOM 1422 C C . ALA A 1 209 ? 1.60800 -34.90400 10.69900 1.000 41.15455 209 ALA A C 1
ATOM 1423 O O . ALA A 1 209 ? 2.52000 -34.85300 9.86800 1.000 43.02749 209 ALA A O 1
ATOM 1425 N N . LEU A 1 210 ? 1.54400 -35.82100 11.66000 1.000 40.07092 210 LEU A N 1
ATOM 1426 C CA . LEU A 1 210 ? 2.51900 -36.89700 11.78500 1.000 38.61985 210 LEU A CA 1
ATOM 1427 C C . LEU A 1 210 ? 1.92300 -38.17700 11.21600 1.000 38.14749 210 LEU A C 1
ATOM 1428 O O . LEU A 1 210 ? 0.84900 -38.60900 11.64600 1.000 39.00042 210 LEU A O 1
ATOM 1433 N N . GLU A 1 211 ? 2.61800 -38.77800 10.25600 1.000 44.19003 211 GLU A N 1
ATOM 1434 C CA . GLU A 1 211 ? 2.23400 -40.07500 9.71300 1.000 43.43226 211 GLU A CA 1
ATOM 1435 C C . GLU A 1 211 ? 2.99500 -41.16000 10.46400 1.000 38.52166 211 GLU A C 1
ATOM 1436 O O . GLU A 1 211 ? 4.23200 -41.17100 10.46200 1.000 36.58597 211 GLU A O 1
ATOM 1442 N N . ALA A 1 212 ? 2.26200 -42.06100 11.11200 1.000 29.59532 212 ALA A N 1
ATOM 1443 C CA . ALA A 1 212 ? 2.85000 -43.12700 11.91400 1.000 30.80132 212 ALA A CA 1
ATOM 1444 C C . ALA A 1 212 ? 2.57800 -44.47200 11.25700 1.000 37.58930 212 ALA A C 1
ATOM 1445 O O . ALA A 1 212 ? 1.44100 -44.76200 10.87100 1.000 34.24350 212 ALA A O 1
ATOM 1447 N N A ARG A 1 213 ? 3.62100 -45.29000 11.13500 0.470 37.72596 213 ARG A N 1
ATOM 1448 N N B ARG A 1 213 ? 3.62400 -45.28400 11.13000 0.530 38.74703 213 ARG A N 1
ATOM 1449 C CA A ARG A 1 213 ? 3.51300 -46.61700 10.54600 0.470 36.82940 213 ARG A CA 1
ATOM 1450 C CA B ARG A 1 213 ? 3.53200 -46.61700 10.55100 0.530 35.38028 213 ARG A CA 1
ATOM 1451 C C A ARG A 1 213 ? 4.07900 -47.64100 11.51700 0.470 36.91831 213 ARG A C 1
ATOM 1452 C C B ARG A 1 213 ? 4.07100 -47.63200 11.54700 0.530 35.65084 213 ARG A C 1
ATOM 1453 O O A ARG A 1 213 ? 5.16300 -47.44000 12.07200 0.470 33.70034 213 ARG A O 1
ATOM 1454 O O B ARG A 1 213 ? 5.12800 -47.41600 12.14800 0.530 35.84832 213 ARG A O 1
ATOM 1469 N N . GLN A 1 214 ? 3.34400 -48.73400 11.72000 1.000 29.95256 214 GLN A N 1
ATOM 1470 C CA . GLN A 1 214 ? 3.77400 -49.82800 12.58700 1.000 27.39796 214 GLN A CA 1
ATOM 1471 C C . GLN A 1 214 ? 3.49500 -51.13600 11.85900 1.000 32.31030 214 GLN A C 1
ATOM 1472 O O . GLN A 1 214 ? 2.33500 -51.54800 11.74200 1.000 28.01492 214 GLN A O 1
ATOM 1478 N N . GLN A 1 215 ? 4.56000 -51.78500 11.38400 1.000 33.30942 215 GLN A N 1
ATOM 1479 C CA . GLN A 1 215 ? 4.46700 -52.97200 10.53900 1.000 30.26744 215 GLN A CA 1
ATOM 1480 C C . GLN A 1 215 ? 3.61900 -52.68700 9.30500 1.000 27.70977 215 GLN A C 1
ATOM 1481 O O . GLN A 1 215 ? 4.09200 -52.05100 8.36000 1.000 30.90587 215 GLN A O 1
ATOM 1487 N N . ASN A 1 216 ? 2.36900 -53.15100 9.30100 1.000 27.52525 216 ASN A N 1
ATOM 1488 C CA . ASN A 1 216 ? 1.47000 -52.95400 8.17000 1.000 35.25810 216 ASN A CA 1
ATOM 1489 C C . ASN A 1 216 ? 0.34000 -51.98200 8.48100 1.000 35.78803 216 ASN A C 1
ATOM 1490 O O . ASN A 1 216 ? -0.63100 -51.90900 7.72100 1.000 28.99735 216 ASN A O 1
ATOM 1495 N N . LYS A 1 217 ? 0.44800 -51.23000 9.57000 1.000 30.22209 217 LYS A N 1
ATOM 1496 C CA . LYS A 1 217 ? -0.59400 -50.32100 10.01700 1.000 27.16861 217 LYS A CA 1
ATOM 1497 C C . LYS A 1 217 ? -0.18500 -48.88400 9.72800 1.000 36.47539 217 LYS A C 1
ATOM 1498 O O . LYS A 1 217 ? 0.96900 -48.50200 9.95000 1.000 27.20745 217 LYS A O 1
ATOM 1504 N N . TYR A 1 218 ? -1.12800 -48.09100 9.22500 1.000 32.60763 218 TYR A N 1
ATOM 1505 C CA . TYR A 1 218 ? -0.90200 -46.67900 8.95500 1.000 30.15152 218 TYR A CA 1
ATOM 1506 C C . TYR A 1 218 ? -1.89100 -45.84000 9.75000 1.000 31.40058 218 TYR A C 1
ATOM 1507 O O . TYR A 1 218 ? -3.08100 -46.16500 9.82500 1.000 36.61775 218 TYR A O 1
ATOM 1516 N N . GLU A 1 219 ? -1.38500 -44.75700 10.33800 1.000 38.47947 219 GLU A N 1
ATOM 1517 C CA . GLU A 1 219 ? -2.19600 -43.76800 11.03300 1.000 28.80787 219 GLU A CA 1
ATOM 1518 C C . GLU A 1 219 ? -1.57900 -42.39800 10.81300 1.000 34.63589 219 GLU A C 1
ATOM 1519 O O . GLU A 1 219 ? -0.38100 -42.27600 10.54500 1.000 29.01884 219 GLU A O 1
ATOM 1525 N N . ASN A 1 220 ? -2.39800 -41.35700 10.94600 1.000 38.19381 220 ASN A N 1
ATOM 1526 C CA . ASN A 1 220 ? -1.84900 -40.01000 10.99500 1.000 38.22320 220 ASN A CA 1
ATOM 1527 C C . ASN A 1 220 ? -2.57100 -39.18900 12.05500 1.000 37.67986 220 ASN A C 1
ATOM 1528 O O . ASN A 1 220 ? -3.73000 -39.45000 12.39000 1.000 43.42980 220 ASN A O 1
ATOM 1533 N N . TYR A 1 221 ? -1.84900 -38.21000 12.59800 1.000 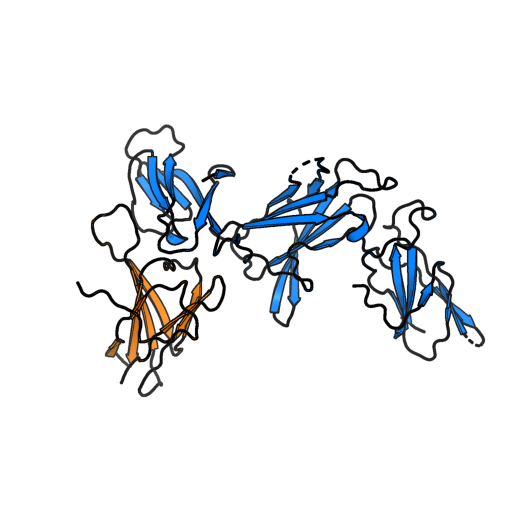45.95560 221 TYR A N 1
ATOM 1534 C CA . TYR A 1 221 ? -2.31200 -37.37000 13.69400 1.000 41.20540 221 TYR A CA 1
ATOM 1535 C C . TYR A 1 221 ? -2.10500 -35.91300 13.30900 1.000 46.26379 221 TYR A C 1
ATOM 1536 O O . TYR A 1 221 ? -1.01900 -35.54200 12.85400 1.000 40.54243 221 TYR A O 1
ATOM 1545 N N . SER A 1 222 ? -3.13500 -35.09100 13.50100 1.000 57.21863 222 SER A N 1
ATOM 1546 C CA . SER A 1 222 ? -3.09100 -33.67700 13.15500 1.000 54.16309 222 SER A CA 1
ATOM 1547 C C . SER A 1 222 ? -2.99000 -32.81700 14.40900 1.000 51.25134 222 SER A C 1
ATOM 1548 O O . SER A 1 222 ? -3.42800 -33.21300 15.49300 1.000 50.14496 222 SER A O 1
ATOM 1551 N N . THR A 1 223 ? -2.41400 -31.62800 14.24500 1.000 50.56875 223 THR A N 1
ATOM 1552 C CA . THR A 1 223 ? -2.27500 -30.68000 15.34300 1.000 55.38352 223 THR A CA 1
ATOM 1553 C C . THR A 1 223 ? -2.19200 -29.27000 14.77500 1.000 52.86337 223 THR A C 1
ATOM 1554 O O . THR A 1 223 ? -1.51800 -29.03800 13.76700 1.000 50.69824 223 THR A O 1
ATOM 1558 N N . SER A 1 224 ? -2.89600 -28.33900 15.41800 1.000 50.84222 224 SER A N 1
ATOM 1559 C CA . SER A 1 224 ? -2.83500 -26.92200 15.08800 1.000 50.30651 224 SER A CA 1
ATOM 1560 C C . SER A 1 224 ? -2.56600 -26.12200 16.35300 1.000 53.40302 224 SER A C 1
ATOM 1561 O O . SER A 1 224 ? -3.09600 -26.44100 17.42100 1.000 48.89361 224 SER A O 1
ATOM 1564 N N . PHE A 1 225 ? -1.75200 -25.07700 16.22800 1.000 51.35406 225 PHE A N 1
ATOM 1565 C CA . PHE A 1 225 ? -1.34600 -24.30900 17.39700 1.000 53.61700 225 PHE A CA 1
ATOM 1566 C C . PHE A 1 225 ? -0.73700 -22.98800 16.95300 1.000 53.78041 225 PHE A C 1
ATOM 1567 O O . PHE A 1 225 ? -0.34600 -22.81400 15.79500 1.000 52.09851 225 PHE A O 1
ATOM 1575 N N . PHE A 1 226 ? -0.65600 -22.06400 17.90500 1.000 63.25173 226 PHE A N 1
ATOM 1576 C CA . PHE A 1 226 ? 0.09100 -20.82600 17.76600 1.000 54.60820 226 PHE A CA 1
ATOM 1577 C C . PHE A 1 226 ? 1.36300 -20.92200 18.59800 1.000 48.53236 226 PHE A C 1
ATOM 1578 O O . PHE A 1 226 ? 1.39600 -21.60100 19.62800 1.000 52.59755 226 PHE A O 1
ATOM 1586 N N . ILE A 1 227 ? 2.41900 -20.24500 18.13600 1.000 49.01730 227 ILE A N 1
ATOM 1587 C CA . ILE A 1 227 ? 3.67000 -20.21600 18.89400 1.000 48.63925 227 ILE A CA 1
ATOM 1588 C C . ILE A 1 227 ? 3.41800 -19.70400 20.30500 1.000 63.98260 227 ILE A C 1
ATOM 1589 O O . ILE A 1 227 ? 3.99200 -20.20800 21.27900 1.000 49.00410 227 ILE A O 1
ATOM 1594 N N . ARG A 1 228 ? 2.53000 -18.71300 20.43400 1.000 51.55842 228 ARG A N 1
ATOM 1595 C CA . ARG A 1 228 ? 2.24800 -18.09400 21.72500 1.000 57.48680 228 ARG A CA 1
ATOM 1596 C C . ARG A 1 228 ? 1.83500 -19.11800 22.77500 1.000 54.18430 228 ARG A C 1
ATOM 1597 O O . ARG A 1 228 ? 2.16100 -18.97100 23.95800 1.000 66.65012 228 ARG A O 1
ATOM 1605 N N . ASP A 1 229 ? 1.12700 -20.16800 22.36400 1.000 62.37125 229 ASP A N 1
ATOM 1606 C CA . ASP A 1 229 ? 0.55000 -21.10700 23.31800 1.000 67.69860 229 ASP A CA 1
ATOM 1607 C C . ASP A 1 229 ? 1.50600 -22.21800 23.73800 1.000 53.42862 229 ASP A C 1
ATOM 1608 O O . ASP A 1 229 ? 1.36000 -22.75800 24.84100 1.000 59.74573 229 ASP A O 1
ATOM 1613 N N . ILE A 1 230 ? 2.48200 -22.57100 22.90200 1.000 47.01372 230 ILE A N 1
ATOM 1614 C CA . ILE A 1 230 ? 3.38400 -23.68200 23.19600 1.000 58.94369 230 ILE A CA 1
ATOM 1615 C C . ILE A 1 230 ? 4.67800 -23.21800 23.85700 1.000 54.82029 230 ILE A C 1
ATOM 1616 O O . ILE A 1 230 ? 5.57900 -24.03300 24.07800 1.000 52.57135 230 ILE A O 1
ATOM 1621 N N . ILE A 1 231 ? 4.76700 -21.90700 24.14600 1.000 58.18240 231 ILE A N 1
ATOM 1622 C CA . ILE A 1 231 ? 6.02000 -21.30200 24.69500 1.000 48.51547 231 ILE A CA 1
ATOM 1623 C C . ILE A 1 231 ? 6.37300 -21.85300 26.06400 1.000 48.65641 231 ILE A C 1
ATOM 1624 O O . ILE A 1 231 ? 5.50900 -21.83100 26.93700 1.000 57.50712 231 ILE A O 1
ATOM 1629 N N . LYS A 1 232 ? 7.60500 -22.32200 26.22700 1.000 50.92556 232 LYS A N 1
ATOM 1630 C CA . LYS A 1 232 ? 8.10200 -22.73000 27.53800 1.000 62.83922 232 LYS A CA 1
ATOM 1631 C C . LYS A 1 232 ? 9.52600 -22.20500 27.66000 1.000 53.65791 232 LYS A C 1
ATOM 1632 O O . LYS A 1 232 ? 10.47400 -22.84600 27.17700 1.000 58.86483 232 LYS A O 1
ATOM 1638 N N . PRO A 1 233 ? 9.71700 -21.04600 28.28200 1.000 54.63035 233 PRO A N 1
ATOM 1639 C CA . PRO A 1 233 ? 11.05500 -20.44900 28.33500 1.000 65.77766 233 PRO A CA 1
ATOM 1640 C C . PRO A 1 233 ? 12.01800 -21.28200 29.16700 1.000 63.22287 233 PRO A C 1
ATOM 1641 O O . PRO A 1 233 ? 11.62800 -22.11100 29.99200 1.000 70.57571 233 PRO A O 1
ATOM 1645 N N . ASP A 1 234 ? 13.30400 -21.05200 28.92000 1.000 57.22988 234 ASP A N 1
ATOM 1646 C CA . ASP A 1 234 ? 14.35300 -21.69100 29.69100 1.000 65.70726 234 ASP A CA 1
ATOM 1647 C C . ASP A 1 234 ? 14.40800 -21.07700 31.09000 1.000 72.36708 234 ASP A C 1
ATOM 1648 O O . ASP A 1 234 ? 13.96500 -19.94500 31.29400 1.000 82.88717 234 ASP A O 1
ATOM 1653 N N . PRO A 1 235 ? 14.94100 -21.80000 32.07500 1.000 81.30429 235 PRO A N 1
ATOM 1654 C CA . PRO A 1 235 ? 14.91800 -21.28800 33.45000 1.000 84.39425 235 PRO A CA 1
ATOM 1655 C C . PRO A 1 235 ? 15.89200 -20.13700 33.62000 1.000 87.61190 235 PRO A C 1
ATOM 1656 O O . PRO A 1 235 ? 16.86700 -20.01700 32.86100 1.000 84.50538 235 PRO A O 1
ATOM 1660 N N . PRO A 1 236 ? 15.65400 -19.25800 34.59600 1.000 95.54137 236 PRO A N 1
ATOM 1661 C CA . PRO A 1 236 ? 16.53300 -18.09700 34.77600 1.000 98.60792 236 PRO A CA 1
ATOM 1662 C C . PRO A 1 236 ? 17.96200 -18.51600 35.08900 1.000 104.46957 236 PRO A C 1
ATOM 1663 O O . PRO A 1 236 ? 18.23200 -19.63500 35.53200 1.000 105.79768 236 PRO A O 1
ATOM 1667 N N . LYS A 1 237 ? 18.88700 -17.59200 34.84300 1.000 91.58978 237 LYS A N 1
ATOM 1668 C CA . LYS A 1 237 ? 20.30500 -17.83400 35.05100 1.000 93.21750 237 LYS A CA 1
ATOM 1669 C C . LYS A 1 237 ? 20.87800 -16.77000 35.97700 1.000 104.99415 237 LYS A C 1
ATOM 1670 O O . LYS A 1 237 ? 20.31500 -15.68300 36.13300 1.000 102.19958 237 LYS A O 1
ATOM 1675 N N . ASN A 1 238 ? 22.01400 -17.10800 36.59300 1.000 115.75905 238 ASN A N 1
ATOM 1676 C CA . ASN A 1 238 ? 22.70500 -16.23800 37.54100 1.000 127.26608 238 ASN A CA 1
ATOM 1677 C C . ASN A 1 238 ? 21.79600 -15.84200 38.69700 1.000 135.53702 238 ASN A C 1
ATOM 1678 O O . ASN A 1 238 ? 21.18700 -14.76800 38.67400 1.000 139.35076 238 ASN A O 1
ATOM 1683 N N . LEU A 1 239 ? 21.71300 -16.68800 39.71800 1.000 131.44863 239 LEU A N 1
ATOM 1684 C CA . LEU A 1 239 ? 20.81000 -16.49500 40.85000 1.000 127.62342 239 LEU A CA 1
ATOM 1685 C C . LEU A 1 239 ? 21.65400 -16.23200 42.09600 1.000 134.71145 239 LEU A C 1
ATOM 1686 O O . LEU A 1 239 ? 21.96500 -17.14900 42.85900 1.000 131.27254 239 LEU A O 1
ATOM 1691 N N . GLN A 1 240 ? 22.01100 -14.96800 42.30400 1.000 153.86692 240 GLN A N 1
ATOM 1692 C CA . GLN A 1 240 ? 22.89200 -14.56800 43.39300 1.000 161.96895 240 GLN A CA 1
ATOM 1693 C C . GLN A 1 240 ? 22.08800 -13.92900 44.51800 1.000 167.38062 240 GLN A C 1
ATOM 1694 O O . GLN A 1 240 ? 21.18600 -13.12200 44.27200 1.000 168.88860 240 GLN A O 1
ATOM 1700 N N . MET A 1 241 ? 22.43100 -14.28300 45.75300 1.000 166.34766 241 MET A N 1
ATOM 1701 C CA . MET A 1 241 ? 21.71900 -13.81900 46.93400 1.000 157.30340 241 MET A CA 1
ATOM 1702 C C . MET A 1 241 ? 22.45500 -12.65800 47.59600 1.000 161.13591 241 MET A C 1
ATOM 1703 O O . MET A 1 241 ? 23.58800 -12.31700 47.24700 1.000 162.41444 241 MET A O 1
ATOM 1708 N N . LYS A 1 242 ? 21.78100 -12.04800 48.57200 1.000 163.41209 242 LYS A N 1
ATOM 1709 C CA . LYS A 1 242 ? 22.31100 -10.94700 49.36700 1.000 172.00238 242 LYS A CA 1
ATOM 1710 C C . LYS A 1 242 ? 21.46200 -10.78900 50.62400 1.000 179.31413 242 LYS A C 1
ATOM 1711 O O . LYS A 1 242 ? 20.33000 -10.29500 50.55000 1.000 179.64447 242 LYS A O 1
ATOM 1713 N N . PRO A 1 243 ? 21.96700 -11.18700 51.78600 1.000 183.15737 243 PRO A N 1
ATOM 1714 C CA . PRO A 1 243 ? 21.12700 -11.25200 52.98500 1.000 178.54146 243 PRO A CA 1
ATOM 1715 C C . PRO A 1 243 ? 20.95700 -9.89100 53.65000 1.000 174.15589 243 PRO A C 1
ATOM 1716 O O . PRO A 1 243 ? 21.62800 -8.91000 53.32800 1.000 173.68758 243 PRO A O 1
ATOM 1720 N N . LEU A 1 244 ? 20.02700 -9.85900 54.60400 1.000 175.71613 244 LEU A N 1
ATOM 1721 C CA . LEU A 1 244 ? 19.73700 -8.67000 55.39300 1.000 176.52375 244 LEU A CA 1
ATOM 1722 C C . LEU A 1 244 ? 19.34300 -9.10700 56.79600 1.000 170.88725 244 LEU A C 1
ATOM 1723 O O . LEU A 1 244 ? 19.01100 -10.27200 57.03300 1.000 173.20188 244 LEU A O 1
ATOM 1728 N N . LYS A 1 245 ? 19.37600 -8.15800 57.72600 1.000 148.47024 245 LYS A N 1
ATOM 1729 C CA . LYS A 1 245 ? 19.03500 -8.44100 59.11700 1.000 150.22743 245 LYS A CA 1
ATOM 1730 C C . LYS A 1 245 ? 17.55000 -8.76200 59.27200 1.000 147.22500 245 LYS A C 1
ATOM 1731 O O . LYS A 1 245 ? 16.71300 -8.24800 58.53000 1.000 144.26867 245 LYS A O 1
ATOM 1733 N N . GLN A 1 248 ? 15.87400 -11.49000 56.32800 1.000 134.63768 248 GLN A N 1
ATOM 1734 C CA . GLN A 1 248 ? 15.57500 -10.88200 55.03700 1.000 136.20195 248 GLN A CA 1
ATOM 1735 C C . GLN A 1 248 ? 16.66900 -11.19900 54.02200 1.000 142.89094 248 GLN A C 1
ATOM 1736 O O . GLN A 1 248 ? 17.85800 -11.09500 54.32200 1.000 144.23390 248 GLN A O 1
ATOM 1738 N N . VAL A 1 249 ? 16.25600 -11.58700 52.81800 1.000 173.51252 249 VAL A N 1
ATOM 1739 C CA . VAL A 1 249 ? 17.16500 -12.01900 51.76300 1.000 177.44287 249 VAL A CA 1
ATOM 1740 C C . VAL A 1 249 ? 16.74600 -11.35200 50.46100 1.000 173.57450 249 VAL A C 1
ATOM 1741 O O . VAL A 1 249 ? 15.55000 -11.23300 50.17100 1.000 170.55294 249 VAL A O 1
ATOM 1745 N N . GLU A 1 250 ? 17.72900 -10.90400 49.68400 1.000 162.57616 250 GLU A N 1
ATOM 1746 C CA . GLU A 1 250 ? 17.49600 -10.29800 48.37500 1.000 155.94558 250 GLU A CA 1
ATOM 1747 C C . GLU A 1 250 ? 18.27800 -11.10000 47.33900 1.000 149.94130 250 GLU A C 1
ATOM 1748 O O . GLU A 1 250 ? 19.49700 -10.94600 47.21600 1.000 152.05576 250 GLU A O 1
ATOM 1750 N N . VAL A 1 251 ? 17.57900 -11.95900 46.60100 1.000 155.20650 251 VAL A N 1
ATOM 1751 C CA . VAL A 1 251 ? 18.17200 -12.75600 45.53500 1.000 160.45581 251 VAL A CA 1
ATOM 1752 C C . VAL A 1 251 ? 17.57700 -12.30900 44.20700 1.000 158.75706 251 VAL A C 1
ATOM 1753 O O . VAL A 1 251 ? 16.36900 -12.06100 44.10500 1.000 154.11835 251 VAL A O 1
ATOM 1757 N N . SER A 1 252 ? 18.42900 -12.18600 43.19600 1.000 159.06201 252 SER A N 1
ATOM 1758 C CA . SER A 1 252 ? 18.02900 -11.75000 41.86600 1.000 150.55930 252 SER A CA 1
ATOM 1759 C C . SER A 1 252 ? 18.38900 -12.82300 40.84300 1.000 150.90415 252 SER A C 1
ATOM 1760 O O . SER A 1 252 ? 18.87600 -13.90300 41.18300 1.000 154.10226 252 SER A O 1
ATOM 1763 N N . TRP A 1 253 ? 18.14200 -12.50800 39.57600 1.000 119.28729 253 TRP A N 1
ATOM 1764 C CA . TRP A 1 253 ? 18.41100 -13.42100 38.47300 1.000 108.02327 253 TRP A CA 1
ATOM 1765 C C . TRP A 1 253 ? 18.50600 -12.59200 37.19300 1.000 106.86065 253 TRP A C 1
ATOM 1766 O O . TRP A 1 253 ? 18.66300 -11.36700 37.25000 1.000 106.04106 253 TRP A O 1
ATOM 1777 N N . GLU A 1 254 ? 18.41700 -13.25800 36.04400 1.000 98.98754 254 GLU A N 1
ATOM 1778 C CA . GLU A 1 254 ? 18.33100 -12.56800 34.76300 1.000 99.47974 254 GLU A CA 1
ATOM 1779 C C . GLU A 1 254 ? 17.78800 -13.53900 33.72500 1.000 87.24606 254 GLU A C 1
ATOM 1780 O O . GLU A 1 254 ? 17.70400 -14.74800 33.95600 1.000 86.91669 254 GLU A O 1
ATOM 1786 N N . TYR A 1 255 ? 17.42000 -12.98700 32.57300 1.000 80.47033 255 TYR A N 1
ATOM 1787 C CA . TYR A 1 255 ? 16.75600 -13.76500 31.54200 1.000 78.28702 255 TYR A CA 1
ATOM 1788 C C . TYR A 1 255 ? 17.69800 -14.82900 30.98000 1.000 82.77009 255 TYR A C 1
ATOM 1789 O O . TYR A 1 255 ? 18.92000 -14.66100 30.99800 1.000 85.64078 255 TYR A O 1
ATOM 1798 N N . PRO A 1 256 ? 17.15500 -15.93500 30.47700 1.000 72.01311 256 PRO A N 1
ATOM 1799 C CA . PRO A 1 256 ? 17.98700 -16.88300 29.73200 1.000 74.03367 256 PRO A CA 1
ATOM 1800 C C . PRO A 1 256 ? 18.34700 -16.32300 28.36600 1.000 77.74422 256 PRO A C 1
ATOM 1801 O O . PRO A 1 256 ? 17.58900 -15.56000 27.76100 1.000 80.46606 256 PRO A O 1
ATOM 1805 N N . ASP A 1 257 ? 19.52900 -16.70700 27.88100 1.000 76.40578 257 ASP A N 1
ATOM 1806 C CA . ASP A 1 257 ? 19.99500 -16.21200 26.59200 1.000 73.03270 257 ASP A CA 1
ATOM 1807 C C . ASP A 1 257 ? 19.20500 -16.77800 25.41900 1.000 60.37278 257 ASP A C 1
ATOM 1808 O O . ASP A 1 257 ? 19.34300 -16.27000 24.30200 1.000 60.51079 257 ASP A O 1
ATOM 1813 N N . SER A 1 258 ? 18.38500 -17.80500 25.64100 1.000 65.98982 258 SER A N 1
ATOM 1814 C CA . SER A 1 258 ? 17.54600 -18.34800 24.58100 1.000 64.51266 258 SER A CA 1
ATOM 1815 C C . SER A 1 258 ? 16.25600 -17.56100 24.38600 1.000 61.30509 258 SER A C 1
ATOM 1816 O O . SER A 1 258 ? 15.57700 -17.75600 23.37200 1.000 56.98958 258 SER A O 1
ATOM 1819 N N . TRP A 1 259 ? 15.90600 -16.67900 25.31900 1.000 56.71827 259 TRP A N 1
ATOM 1820 C CA . TRP A 1 259 ? 14.67200 -15.91500 25.20200 1.000 61.19430 259 TRP A CA 1
ATOM 1821 C C . TRP A 1 259 ? 14.79600 -14.84800 24.12000 1.000 57.76386 259 TRP A C 1
ATOM 1822 O O . TRP A 1 259 ? 15.88200 -14.33200 23.84500 1.000 66.15046 259 TRP A O 1
ATOM 1833 N N . SER A 1 260 ? 13.66100 -14.52000 23.50900 1.000 57.70249 260 SER A N 1
ATOM 1834 C CA . SER A 1 260 ? 13.64100 -13.59500 22.38600 1.000 67.09678 260 SER A CA 1
ATOM 1835 C C . SER A 1 260 ? 14.03600 -12.18700 22.82100 1.000 61.32773 260 SER A C 1
ATOM 1836 O O . SER A 1 260 ? 13.85900 -11.79100 23.97700 1.000 62.23909 260 SER A O 1
ATOM 1839 N N . THR A 1 261 ? 14.57800 -11.42900 21.86800 1.000 66.77971 261 THR A N 1
ATOM 1840 C CA . THR A 1 261 ? 15.01200 -10.05800 22.05700 1.000 69.97459 261 THR A CA 1
ATOM 1841 C C . THR A 1 261 ? 14.29900 -9.14300 21.06100 1.000 73.87231 261 THR A C 1
ATOM 1842 O O . THR A 1 261 ? 13.94600 -9.57900 19.96100 1.000 68.20682 261 THR A O 1
ATOM 1846 N N . PRO A 1 262 ? 14.07000 -7.87000 21.41400 1.000 68.88834 262 PRO A N 1
ATOM 1847 C CA . PRO A 1 262 ? 14.46500 -7.20300 22.66800 1.000 70.33125 262 PRO A CA 1
ATOM 1848 C C . PRO A 1 262 ? 13.59800 -7.59300 23.86000 1.000 69.62882 262 PRO A C 1
ATOM 1849 O O . PRO A 1 262 ? 12.41300 -7.89200 23.70200 1.000 71.35504 262 PRO A O 1
ATOM 1853 N N . HIS A 1 263 ? 14.20600 -7.59700 25.04600 1.000 70.03654 263 HIS A N 1
ATOM 1854 C CA . HIS A 1 263 ? 13.49000 -7.96000 26.26500 1.000 69.70468 263 HIS A CA 1
ATOM 1855 C C . HIS A 1 263 ? 12.40300 -6.95600 26.62000 1.000 73.82771 263 HIS A C 1
ATOM 1856 O O . HIS A 1 263 ? 11.46400 -7.30900 27.33900 1.000 76.13899 263 HIS A O 1
ATOM 1863 N N . SER A 1 264 ? 12.51100 -5.71600 26.13500 1.000 78.20638 264 SER A N 1
ATOM 1864 C CA . SER A 1 264 ? 11.47000 -4.72700 26.39100 1.000 87.63550 264 SER A CA 1
ATOM 1865 C C . SER A 1 264 ? 10.15500 -5.11200 25.72500 1.000 88.19491 264 SER A C 1
ATOM 1866 O O . SER A 1 264 ? 9.08000 -4.76300 26.22800 1.000 82.80302 264 SER A O 1
ATOM 1869 N N . TYR A 1 265 ? 10.21700 -5.82100 24.59700 1.000 73.27580 265 TYR A N 1
ATOM 1870 C CA . TYR A 1 265 ? 9.01500 -6.36000 23.97500 1.000 76.85814 265 TYR A CA 1
ATOM 1871 C C . TYR A 1 265 ? 8.71100 -7.75700 24.50900 1.000 73.64018 265 TYR A C 1
ATOM 1872 O O . TYR A 1 265 ? 7.60100 -8.01300 24.98800 1.000 78.79972 265 TYR A O 1
ATOM 1881 N N . PHE A 1 266 ? 9.68300 -8.66500 24.44500 1.000 73.34639 266 PHE A N 1
ATOM 1882 C CA . PHE A 1 266 ? 9.48800 -10.03400 24.91900 1.000 67.10208 266 PHE A CA 1
ATOM 1883 C C . PHE A 1 266 ? 9.82700 -10.10900 26.40900 1.000 65.85732 266 PHE A C 1
ATOM 1884 O O . PHE A 1 266 ? 10.84100 -10.66600 26.83400 1.000 78.35895 266 PHE A O 1
ATOM 1892 N N . SER A 1 267 ? 8.94000 -9.52100 27.20800 1.000 67.44587 267 SER A N 1
ATOM 1893 C CA . SER A 1 267 ? 9.12800 -9.47100 28.64800 1.000 68.39151 267 SER A CA 1
ATOM 1894 C C . SER A 1 267 ? 8.74400 -10.80100 29.29000 1.000 76.21264 267 SER A C 1
ATOM 1895 O O . SER A 1 267 ? 8.04300 -11.63000 28.70100 1.000 75.57313 267 SER A O 1
ATOM 1898 N N . LEU A 1 268 ? 9.22400 -10.99300 30.51400 1.000 78.50885 268 LEU A N 1
ATOM 1899 C CA . LEU A 1 268 ? 8.90100 -12.23600 31.24900 1.000 78.67219 268 LEU A CA 1
ATOM 1900 C C . LEU A 1 268 ? 8.38600 -11.88200 32.64100 1.000 75.14943 268 LEU A C 1
ATOM 1901 O O . LEU A 1 268 ? 8.63400 -10.76200 33.09200 1.000 78.51795 268 LEU A O 1
ATOM 1906 N N . LYS A 1 269 ? 7.69500 -12.81600 33.27600 1.000 80.93175 269 LYS A N 1
ATOM 1907 C CA . LYS A 1 269 ? 7.20300 -12.62700 34.64900 1.000 79.32220 269 LYS A CA 1
ATOM 1908 C C . LYS A 1 269 ? 7.76200 -13.80900 35.42100 1.000 87.89370 269 LYS A C 1
ATOM 1909 O O . LYS A 1 269 ? 8.12200 -14.80200 34.77100 1.000 83.60648 269 LYS A O 1
ATOM 1915 N N . PHE A 1 270 ? 7.86000 -13.70200 36.74000 1.000 85.75438 270 PHE A N 1
ATOM 1916 C CA . PHE A 1 270 ? 8.51600 -14.78700 37.49700 1.000 85.52723 270 PHE A CA 1
ATOM 1917 C C . PHE A 1 270 ? 7.69800 -15.17500 38.72100 1.000 91.15417 270 PHE A C 1
ATOM 1918 O O . PHE A 1 270 ? 6.96500 -14.33900 39.25800 1.000 95.91712 270 PHE A O 1
ATOM 1926 N N . PHE A 1 271 ? 7.82900 -16.42500 39.13600 1.000 97.89955 271 PHE A N 1
ATOM 1927 C CA . PHE A 1 271 ? 7.13800 -16.93500 40.31500 1.000 106.38286 271 PHE A CA 1
ATOM 1928 C C . PHE A 1 271 ? 8.18600 -17.49000 41.26900 1.000 110.91024 271 PHE A C 1
ATOM 1929 O O . PHE A 1 271 ? 8.92400 -18.41500 40.91200 1.000 108.12101 271 PHE A O 1
ATOM 1937 N N . VAL A 1 272 ? 8.25000 -16.93300 42.47600 1.000 122.98306 272 VAL A N 1
ATOM 1938 C CA . VAL A 1 272 ? 9.30100 -17.24600 43.44000 1.000 128.18838 272 VAL A CA 1
ATOM 1939 C C . VAL A 1 272 ? 8.67900 -17.97300 44.62500 1.000 131.39129 272 VAL A C 1
ATOM 1940 O O . VAL A 1 272 ? 7.77100 -17.44600 45.27900 1.000 129.77832 272 VAL A O 1
ATOM 1944 N N . ARG A 1 273 ? 9.17600 -19.17500 44.91100 1.000 144.72729 273 ARG A N 1
ATOM 1945 C CA . ARG A 1 273 ? 8.71600 -19.96000 46.04800 1.000 147.80807 273 ARG A CA 1
ATOM 1946 C C . ARG A 1 273 ? 9.91900 -20.54800 46.77300 1.000 151.46939 273 ARG A C 1
ATOM 1947 O O . ARG A 1 273 ? 11.02100 -20.62400 46.22600 1.000 154.27192 273 ARG A O 1
ATOM 1949 N N . ILE A 1 274 ? 9.69400 -20.96600 48.01600 1.000 142.97864 274 ILE A N 1
ATOM 1950 C CA . ILE A 1 274 ? 10.73900 -21.53100 48.86500 1.000 137.47020 274 ILE A CA 1
ATOM 1951 C C . ILE A 1 274 ? 10.28200 -22.90900 49.32200 1.000 140.32375 274 ILE A C 1
ATOM 1952 O O . ILE A 1 274 ? 9.24400 -23.03600 49.98500 1.000 140.30225 274 ILE A O 1
ATOM 1957 N N . GLN A 1 275 ? 11.05500 -23.93300 48.97800 1.000 134.68249 275 GLN A N 1
ATOM 1958 C CA . GLN A 1 275 ? 10.73600 -25.29900 49.37800 1.000 120.91837 275 GLN A CA 1
ATOM 1959 C C . GLN A 1 275 ? 11.40100 -25.64800 50.70500 1.000 123.91002 275 GLN A C 1
ATOM 1960 O O . GLN A 1 275 ? 12.56800 -26.03800 50.74100 1.000 124.45309 275 GLN A O 1
ATOM 1962 N N . GLY A 1 287 ? -0.82700 -25.60100 32.69800 1.000 98.45503 287 GLY A N 1
ATOM 1963 C CA . GLY A 1 287 ? 0.01800 -26.33700 33.61900 1.000 109.29668 287 GLY A CA 1
ATOM 1964 C C . GLY A 1 287 ? 1.30700 -25.61800 33.96700 1.000 123.74352 287 GLY A C 1
ATOM 1965 O O . GLY A 1 287 ? 2.32100 -25.77500 33.28700 1.000 113.23789 287 GLY A O 1
ATOM 1966 N N . CYS A 1 288 ? 1.26400 -24.81900 35.03600 1.000 135.31260 288 CYS A N 1
ATOM 1967 C CA . CYS A 1 288 ? 2.43600 -24.10500 35.52200 1.000 128.45968 288 CYS A CA 1
ATOM 1968 C C . CYS A 1 288 ? 2.93500 -24.61200 36.86700 1.000 132.97658 288 CYS A C 1
ATOM 1969 O O . CYS A 1 288 ? 4.10000 -24.37600 37.20300 1.000 125.34862 288 CYS A O 1
ATOM 1972 N N . ASN A 1 289 ? 2.08700 -25.30600 37.63200 1.000 159.97363 289 ASN A N 1
ATOM 1973 C CA . ASN A 1 289 ? 2.45500 -25.89400 38.92200 1.000 156.10574 289 ASN A CA 1
ATOM 1974 C C . ASN A 1 289 ? 2.94400 -24.84000 39.91200 1.000 144.30616 289 ASN A C 1
ATOM 1975 O O . ASN A 1 289 ? 3.81100 -25.10800 40.74700 1.000 145.94961 289 ASN A O 1
ATOM 1977 N N . GLN A 1 290 ? 2.38600 -23.63700 39.83000 1.000 121.52140 290 GLN A N 1
ATOM 1978 C CA . GLN A 1 290 ? 2.71600 -22.54800 40.74000 1.000 121.78510 290 GLN A CA 1
ATOM 1979 C C . GLN A 1 290 ? 1.63400 -22.47400 41.81000 1.000 116.81534 290 GLN A C 1
ATOM 1980 O O . GLN A 1 290 ? 0.50300 -22.06300 41.53000 1.000 123.38147 290 GLN A O 1
ATOM 1982 N N . LYS A 1 291 ? 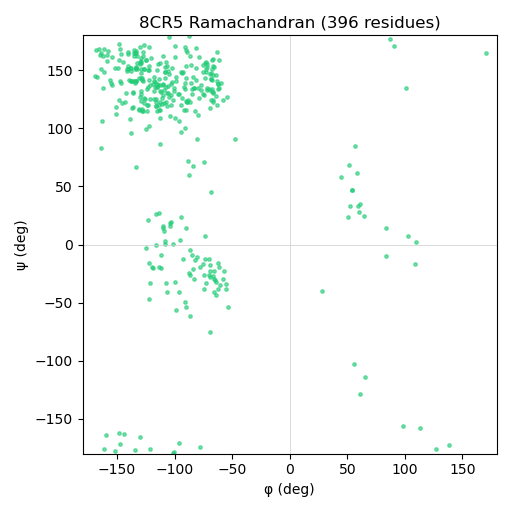1.98100 -22.87000 43.03200 1.000 107.15851 291 LYS A N 1
ATOM 1983 C CA . LYS A 1 291 ? 1.02100 -22.93800 44.12400 1.000 108.24683 291 LYS A CA 1
ATOM 1984 C C . LYS A 1 291 ? 1.38100 -22.07400 45.32200 1.000 108.13771 291 LYS A C 1
ATOM 1985 O O . LYS A 1 291 ? 0.47600 -21.55700 45.98000 1.000 112.80187 291 LYS A O 1
ATOM 1987 N N . GLY A 1 292 ? 2.66500 -21.90400 45.62700 1.000 124.59434 292 GLY A N 1
ATOM 1988 C CA . GLY A 1 292 ? 3.06100 -21.12400 46.78300 1.000 131.09147 292 GLY A CA 1
ATOM 1989 C C . GLY A 1 292 ? 3.98000 -19.96700 46.44800 1.000 133.23113 292 GLY A C 1
ATOM 1990 O O . GLY A 1 292 ? 4.68900 -19.45700 47.32100 1.000 135.24342 292 GLY A O 1
ATOM 1991 N N . ALA A 1 293 ? 3.97300 -19.54200 45.18900 1.000 133.15996 293 ALA A N 1
ATOM 1992 C CA . ALA A 1 293 ? 4.82800 -18.46500 44.72400 1.000 139.17278 293 ALA A CA 1
ATOM 1993 C C . ALA A 1 293 ? 4.03100 -17.16600 44.61600 1.000 139.11352 293 ALA A C 1
ATOM 1994 O O . ALA A 1 293 ? 2.83600 -17.10800 44.91500 1.000 134.96363 293 ALA A O 1
ATOM 1996 N N . PHE A 1 294 ? 4.71000 -16.10600 44.18200 1.000 134.38312 294 PHE A N 1
ATOM 1997 C CA . PHE A 1 294 ? 4.09000 -14.79800 44.03300 1.000 132.92594 294 PHE A CA 1
ATOM 1998 C C . PHE A 1 294 ? 4.61100 -14.13100 42.76800 1.000 129.97244 294 PHE A C 1
ATOM 1999 O O . PHE A 1 294 ? 5.74000 -14.37700 42.33600 1.000 126.56207 294 PHE A O 1
ATOM 2007 N N . LEU A 1 295 ? 3.77100 -13.28000 42.18300 1.000 132.80413 295 LEU A N 1
ATOM 2008 C CA . LEU A 1 295 ? 4.10800 -12.60700 40.93500 1.000 122.42463 295 LEU A CA 1
ATOM 2009 C C . LEU A 1 295 ? 5.26300 -11.63700 41.15100 1.000 125.58810 295 LEU A C 1
ATOM 2010 O O . LEU A 1 295 ? 5.17800 -10.73600 41.99200 1.000 134.75401 295 LEU A O 1
ATOM 2015 N N . VAL A 1 296 ? 6.34300 -11.82400 40.39500 1.000 103.60386 296 VAL A N 1
ATOM 2016 C CA . VAL A 1 296 ? 7.45700 -10.88500 40.35400 1.000 107.18572 296 VAL A CA 1
ATOM 2017 C C . VAL A 1 296 ? 7.76700 -10.59000 38.89500 1.000 103.56736 296 VAL A C 1
ATOM 2018 O O . VAL A 1 296 ? 7.97100 -11.51600 38.10100 1.000 94.11416 296 VAL A O 1
ATOM 2022 N N . GLU A 1 297 ? 7.80400 -9.30600 38.54100 1.000 121.08175 297 GLU A N 1
ATOM 2023 C CA . GLU A 1 297 ? 8.00700 -8.89500 37.15800 1.000 122.59344 297 GLU A CA 1
ATOM 2024 C C . GLU A 1 297 ? 9.45700 -8.55600 36.83700 1.000 125.94245 297 GLU A C 1
ATOM 2025 O O . GLU A 1 297 ? 9.94800 -8.92500 35.76600 1.000 123.81989 297 GLU A O 1
ATOM 2031 N N . LYS A 1 298 ? 10.15900 -7.87000 37.73600 1.000 105.07819 298 LYS A N 1
ATOM 2032 C CA . LYS A 1 298 ? 11.58000 -7.62600 37.56100 1.000 107.96338 298 LYS A CA 1
ATOM 2033 C C . LYS A 1 298 ? 12.37500 -8.79300 38.14500 1.000 107.59871 298 LYS A C 1
ATOM 2034 O O . LYS A 1 298 ? 11.81500 -9.75400 38.67800 1.000 105.07822 298 LYS A O 1
ATOM 2036 N N . THR A 1 299 ? 13.70200 -8.71600 38.04300 1.000 111.66374 299 THR A N 1
ATOM 2037 C CA . THR A 1 299 ? 14.54800 -9.75300 38.61900 1.000 103.63665 299 THR A CA 1
ATOM 2038 C C . THR A 1 299 ? 14.81700 -9.53300 40.10200 1.000 111.57828 299 THR A C 1
ATOM 2039 O O . THR A 1 299 ? 15.16400 -10.48900 40.80300 1.000 109.87692 299 THR A O 1
ATOM 2043 N N . SER A 1 300 ? 14.66100 -8.30500 40.59000 1.000 120.13162 300 SER A N 1
ATOM 2044 C CA . SER A 1 300 ? 14.88200 -8.02200 42.00100 1.000 115.08178 300 SER A CA 1
ATOM 2045 C C . SER A 1 300 ? 13.73800 -8.57500 42.84300 1.000 114.81580 300 SER A C 1
ATOM 2046 O O . SER A 1 300 ? 12.57500 -8.55300 42.42900 1.000 111.87016 300 SER A O 1
ATOM 2049 N N . THR A 1 301 ? 14.07400 -9.07700 44.03100 1.000 140.19701 301 THR A N 1
ATOM 2050 C CA . THR A 1 301 ? 13.07600 -9.61700 44.94800 1.000 147.82382 301 THR A CA 1
ATOM 2051 C C . THR A 1 301 ? 13.67700 -9.70500 46.34300 1.000 150.85502 301 THR A C 1
ATOM 2052 O O . THR A 1 301 ? 14.81000 -10.17000 46.50200 1.000 155.04973 301 THR A O 1
ATOM 2056 N N . GLU A 1 302 ? 12.91900 -9.26300 47.34300 1.000 129.24542 302 GLU A N 1
ATOM 2057 C CA . GLU A 1 302 ? 13.27400 -9.44700 48.74300 1.000 130.35538 302 GLU A CA 1
ATOM 2058 C C . GLU A 1 302 ? 12.44700 -10.58600 49.32600 1.000 133.39395 302 GLU A C 1
ATOM 2059 O O . GLU A 1 302 ? 11.25500 -10.71600 49.02900 1.000 133.84940 302 GLU A O 1
ATOM 2061 N N . VAL A 1 303 ? 13.08200 -11.41000 50.15900 1.000 155.58392 303 VAL A N 1
ATOM 2062 C CA . VAL A 1 303 ? 12.46300 -12.63400 50.65200 1.000 161.40279 303 VAL A CA 1
ATOM 2063 C C . VAL A 1 303 ? 13.05100 -12.96100 52.01800 1.000 166.00250 303 VAL A C 1
ATOM 2064 O O . VAL A 1 303 ? 14.18000 -12.58300 52.33300 1.000 164.21920 303 VAL A O 1
ATOM 2068 N N . GLN A 1 304 ? 12.26200 -13.64200 52.84600 1.000 166.15467 304 GLN A N 1
ATOM 2069 C CA . GLN A 1 304 ? 12.73500 -14.21800 54.09600 1.000 165.89344 304 GLN A CA 1
ATOM 2070 C C . GLN A 1 304 ? 12.76400 -15.73400 53.96600 1.000 172.10130 304 GLN A C 1
ATOM 2071 O O . GLN A 1 304 ? 11.83800 -16.33500 53.41100 1.000 163.07772 304 GLN A O 1
ATOM 2073 N N . CYS A 1 305 ? 13.83200 -16.35200 54.46900 1.000 216.32624 305 CYS A N 1
ATOM 2074 C CA . CYS A 1 305 ? 14.00200 -17.80100 54.36300 1.000 214.07614 305 CYS A CA 1
ATOM 2075 C C . CYS A 1 305 ? 14.54900 -18.33900 55.68100 1.000 217.69196 305 CYS A C 1
ATOM 2076 O O . CYS A 1 305 ? 15.71400 -18.10900 56.02000 1.000 220.00297 305 CYS A O 1
ATOM 2079 N N . LYS A 1 306 ? 13.70200 -19.04300 56.43300 1.000 177.28372 306 LYS A N 1
ATOM 2080 C CA . LYS A 1 306 ? 14.19100 -19.74100 57.61700 1.000 169.67006 306 LYS A CA 1
ATOM 2081 C C . LYS A 1 306 ? 14.97900 -20.98200 57.22700 1.000 164.21748 306 LYS A C 1
ATOM 2082 O O . LYS A 1 306 ? 15.99300 -21.30700 57.85600 1.000 169.63359 306 LYS A O 1
ATOM 2084 N N . GLY A 1 307 ? 14.52800 -21.68300 56.19500 1.000 134.25373 307 GLY A N 1
ATOM 2085 C CA . GLY A 1 307 ? 15.21500 -22.86700 55.71800 1.000 121.68469 307 GLY A CA 1
ATOM 2086 C C . GLY A 1 307 ? 14.64600 -23.28800 54.38400 1.000 121.38232 307 GLY A C 1
ATOM 2087 O O . GLY A 1 307 ? 13.59500 -22.80500 53.95000 1.000 124.61953 307 GLY A O 1
ATOM 2088 N N . GLY A 1 308 ? 15.36000 -24.19500 53.73600 1.000 132.23237 308 GLY A N 1
ATOM 2089 C CA . GLY A 1 308 ? 14.94100 -24.71900 52.45600 1.000 127.26966 308 GLY A CA 1
ATOM 2090 C C . GLY A 1 308 ? 15.62300 -24.04300 51.28600 1.000 130.92734 308 GLY A C 1
ATOM 2091 O O . GLY A 1 308 ? 16.70500 -23.46300 51.39500 1.000 127.84819 308 GLY A O 1
ATOM 2092 N N . ASN A 1 309 ? 14.95400 -24.11800 50.13700 1.000 154.37890 309 ASN A N 1
ATOM 2093 C CA . ASN A 1 309 ? 15.50100 -23.64700 48.86900 1.000 158.87792 309 ASN A CA 1
ATOM 2094 C C . ASN A 1 309 ? 14.50100 -22.70000 48.22200 1.000 158.96201 309 ASN A C 1
ATOM 2095 O O . ASN A 1 309 ? 13.40300 -23.12000 47.84300 1.000 161.72054 309 ASN A O 1
ATOM 2100 N N . VAL A 1 310 ? 14.87400 -21.42600 48.09300 1.000 156.31886 310 VAL A N 1
ATOM 2101 C CA . VAL A 1 310 ? 14.05900 -20.49300 47.32500 1.000 154.50706 310 VAL A CA 1
ATOM 2102 C C . VAL A 1 310 ? 14.19800 -20.82000 45.84400 1.000 152.79577 310 VAL A C 1
ATOM 2103 O O . VAL A 1 310 ? 15.30700 -21.03100 45.33600 1.000 153.28068 310 VAL A O 1
ATOM 2107 N N . CYS A 1 311 ? 13.06600 -20.88700 45.14500 1.000 148.33475 311 CYS A N 1
ATOM 2108 C CA . CYS A 1 311 ? 13.02300 -21.38800 43.77900 1.000 142.03592 311 CYS A CA 1
ATOM 2109 C C . CYS A 1 311 ? 12.25400 -20.41900 42.89500 1.000 134.20345 311 CYS A C 1
ATOM 2110 O O . CYS A 1 311 ? 11.26300 -19.82400 43.32900 1.000 134.12876 311 CYS A O 1
ATOM 2113 N N . VAL A 1 312 ? 12.70700 -20.27600 41.65100 1.000 120.13437 312 VAL A N 1
ATOM 2114 C CA . VAL A 1 312 ? 12.13400 -19.33000 40.70400 1.000 110.80581 312 VAL A CA 1
ATOM 2115 C C . VAL A 1 312 ? 11.83500 -20.05800 39.40200 1.000 106.85309 312 VAL A C 1
ATOM 2116 O O . VAL A 1 312 ? 12.49400 -21.04200 39.05300 1.000 110.72583 312 VAL A O 1
ATOM 2120 N N . GLN A 1 313 ? 10.81900 -19.57900 38.68800 1.000 94.75634 313 GLN A N 1
ATOM 2121 C CA . GLN A 1 313 ? 10.55500 -19.99200 37.31800 1.000 86.11396 313 GLN A CA 1
ATOM 2122 C C . GLN A 1 313 ? 10.27500 -18.75400 36.47600 1.000 86.06020 313 GLN A C 1
ATOM 2123 O O . GLN A 1 313 ? 10.35400 -17.61900 36.95400 1.000 80.33406 313 GLN A O 1
ATOM 2129 N N . ALA A 1 314 ? 9.94100 -18.98100 35.20900 1.000 84.14786 314 ALA A N 1
ATOM 2130 C CA . ALA A 1 314 ? 9.65500 -17.90800 34.27200 1.000 81.05989 314 ALA A CA 1
ATOM 2131 C C . ALA A 1 314 ? 8.39300 -18.23900 33.48700 1.000 81.96499 314 ALA A C 1
ATOM 2132 O O . ALA A 1 314 ? 7.91900 -19.37900 33.47100 1.000 76.78363 314 ALA A O 1
ATOM 2134 N N . GLN A 1 315 ? 7.85300 -17.21500 32.83200 1.000 82.34899 315 GLN A N 1
ATOM 2135 C CA . GLN A 1 315 ? 6.66000 -17.33000 32.00500 1.000 75.84375 315 GLN A CA 1
ATOM 2136 C C . GLN A 1 315 ? 6.51400 -16.04200 31.21200 1.000 71.01801 315 GLN A C 1
ATOM 2137 O O . GLN A 1 315 ? 6.86300 -14.96200 31.69900 1.000 78.67675 315 GLN A O 1
ATOM 2143 N N . ASP A 1 316 ? 6.01500 -16.16800 29.98200 1.000 75.71040 316 ASP A N 1
ATOM 2144 C CA . ASP A 1 316 ? 5.65800 -14.99400 29.19800 1.000 75.22213 316 ASP A CA 1
ATOM 2145 C C . ASP A 1 316 ? 4.68900 -14.12500 29.98700 1.000 71.42718 316 ASP A C 1
ATOM 2146 O O . ASP A 1 316 ? 3.65900 -14.60200 30.47000 1.000 85.35945 316 ASP A O 1
ATOM 2151 N N . ARG A 1 317 ? 5.03300 -12.84300 30.12400 1.000 77.50478 317 ARG A N 1
ATOM 2152 C CA . ARG A 1 317 ? 4.26300 -11.96300 30.99700 1.000 73.08877 317 ARG A CA 1
ATOM 2153 C C . ARG A 1 317 ? 2.84500 -11.75600 30.48000 1.000 81.05043 317 ARG A C 1
ATOM 2154 O O . ARG A 1 317 ? 1.88900 -11.74500 31.26300 1.000 87.89281 317 ARG A O 1
ATOM 2162 N N . TYR A 1 318 ? 2.68700 -11.59800 29.16700 1.000 84.81609 318 TYR A N 1
ATOM 2163 C CA . TYR A 1 318 ? 1.42400 -11.17200 28.58400 1.000 83.70643 318 TYR A CA 1
ATOM 2164 C C . TYR A 1 318 ? 0.65100 -12.31100 27.92700 1.000 78.32054 318 TYR A C 1
ATOM 2165 O O . TYR A 1 318 ? -0.27400 -12.05200 27.14900 1.000 86.80847 318 TYR A O 1
ATOM 2174 N N . TYR A 1 319 ? 0.99700 -13.56300 28.22300 1.000 86.37742 319 TYR A N 1
ATOM 2175 C CA . TYR A 1 319 ? 0.24600 -14.68900 27.68600 1.000 90.07024 319 TYR A CA 1
ATOM 2176 C C . TYR A 1 319 ? 0.39900 -15.89900 28.59600 1.000 92.48164 319 TYR A C 1
ATOM 2177 O O . TYR A 1 319 ? 1.49000 -16.17800 29.10100 1.000 84.15282 319 TYR A O 1
ATOM 2186 N N . ASN A 1 320 ? -0.71100 -16.61300 28.78800 1.000 94.51646 320 ASN A N 1
ATOM 2187 C CA . ASN A 1 320 ? -0.78400 -17.76600 29.68400 1.000 94.71202 320 ASN A CA 1
ATOM 2188 C C . ASN A 1 320 ? -0.29300 -19.02100 28.95700 1.000 92.29485 320 ASN A C 1
ATOM 2189 O O . ASN A 1 320 ? -1.04000 -19.96000 28.67700 1.000 84.35053 320 ASN A O 1
ATOM 2194 N N . SER A 1 321 ? 1.00100 -19.02400 28.65500 1.000 86.24769 321 SER A N 1
ATOM 2195 C CA . SER A 1 321 ? 1.65100 -20.17100 28.04600 1.000 70.01085 321 SER A CA 1
ATOM 2196 C C . SER A 1 321 ? 2.30700 -21.01900 29.13400 1.000 71.45276 321 SER A C 1
ATOM 2197 O O . SER A 1 321 ? 2.10700 -20.79700 30.33300 1.000 79.00793 321 SER A O 1
ATOM 2200 N N . SER A 1 322 ? 3.10400 -22.00000 28.71800 1.000 66.02417 322 SER A N 1
ATOM 2201 C CA . SER A 1 322 ? 3.74900 -22.89700 29.66200 1.000 71.35550 322 SER A CA 1
ATOM 2202 C C . SER A 1 322 ? 4.78700 -22.14600 30.49600 1.000 75.49128 322 SER A C 1
ATOM 2203 O O . SER A 1 322 ? 5.19000 -21.02200 30.18400 1.000 76.34686 322 SER A O 1
ATOM 2206 N N . CYS A 1 323 ? 5.09600 -22.74300 31.63800 1.000 78.74615 323 CYS A N 1
ATOM 2207 C CA . CYS A 1 323 ? 6.06200 -22.10600 32.54900 1.000 68.15412 323 CYS A CA 1
ATOM 2208 C C . CYS A 1 323 ? 7.38300 -22.84400 32.44600 1.000 68.72613 323 CYS A C 1
ATOM 2209 O O . CYS A 1 323 ? 7.43300 -23.83700 31.71700 1.000 73.19496 323 CYS A O 1
ATOM 2212 N N . SER A 1 324 ? 8.38400 -22.39000 33.18700 1.000 70.76315 324 SER A N 1
ATOM 2213 C CA . SER A 1 324 ? 9.73700 -22.95600 33.03500 1.000 66.97919 324 SER A CA 1
ATOM 2214 C C . SER A 1 324 ? 10.03300 -23.96900 34.11600 1.000 69.34328 324 SER A C 1
ATOM 2215 O O . SER A 1 324 ? 9.35100 -23.95700 35.13700 1.000 75.63232 324 SER A O 1
ATOM 2218 N N . LYS A 1 325 ? 11.03300 -24.80300 33.86700 1.000 76.11406 325 LYS A N 1
ATOM 2219 C CA . LYS A 1 325 ? 11.48600 -25.72900 34.91900 1.000 77.63459 325 LYS A CA 1
ATOM 2220 C C . LYS A 1 325 ? 12.01100 -24.84300 36.03600 1.000 82.79637 325 LYS A C 1
ATOM 2221 O O . LYS A 1 325 ? 12.63500 -23.81700 35.73900 1.000 87.15329 325 LYS A O 1
ATOM 2223 N N . TRP A 1 326 ? 11.73700 -25.22700 37.27400 1.000 99.51039 326 TRP A N 1
ATOM 2224 C CA . TRP A 1 326 ? 12.12600 -24.36100 38.41000 1.000 108.10523 326 TRP A CA 1
ATOM 2225 C C . TRP A 1 326 ? 13.64200 -24.32200 38.55100 1.000 108.97576 326 TRP A C 1
ATOM 2226 O O . TRP A 1 326 ? 14.28500 -25.34900 38.28900 1.000 119.34445 326 TRP A O 1
ATOM 2237 N N . ALA A 1 327 ? 14.18400 -23.16100 38.89300 1.000 114.22777 327 ALA A N 1
ATOM 2238 C CA . ALA A 1 327 ? 15.62100 -23.06400 39.20000 1.000 118.96973 327 ALA A CA 1
ATOM 2239 C C . ALA A 1 327 ? 15.66100 -22.84600 40.70000 1.000 128.98299 327 ALA A C 1
ATOM 2240 O O . ALA A 1 327 ? 14.77100 -22.14000 41.20400 1.000 130.15580 327 ALA A O 1
ATOM 2242 N N . CYS A 1 328 ? 16.64200 -23.41400 41.39200 1.000 127.13340 328 CYS A N 1
ATOM 2243 C CA . CYS A 1 328 ? 16.59500 -23.34700 42.84500 1.000 124.81578 328 CYS A CA 1
ATOM 2244 C C . CYS A 1 328 ? 17.97200 -23.03700 43.41300 1.000 118.47617 328 CYS A C 1
ATOM 2245 O O . CYS A 1 328 ? 18.98500 -23.55200 42.93000 1.000 115.68781 328 CYS A O 1
ATOM 2248 N N . VAL A 1 329 ? 17.99900 -22.19600 44.44300 1.000 138.77597 329 VAL A N 1
ATOM 2249 C CA . VAL A 1 329 ? 19.22700 -21.87400 45.16500 1.000 143.79867 329 VAL A CA 1
ATOM 2250 C C . VAL A 1 329 ? 18.99500 -22.12000 46.65200 1.000 149.60174 329 VAL A C 1
ATOM 2251 O O . VAL A 1 329 ? 17.85300 -22.01500 47.12600 1.000 150.58409 329 VAL A O 1
ATOM 2255 N N . PRO A 1 330 ? 20.02900 -22.46000 47.42100 1.000 142.39024 330 PRO A N 1
ATOM 2256 C CA . PRO A 1 330 ? 19.83800 -22.72000 48.85200 1.000 137.98591 330 PRO A CA 1
ATOM 2257 C C . PRO A 1 330 ? 19.90700 -21.45300 49.69000 1.000 133.48265 330 PRO A C 1
ATOM 2258 O O . PRO A 1 330 ? 20.74700 -20.57600 49.47900 1.000 136.44972 330 PRO A O 1
ATOM 2262 N N . CYS A 1 331 ? 19.00500 -21.36700 50.66200 1.000 118.86241 331 CYS A N 1
ATOM 2263 C CA . CYS A 1 331 ? 18.99000 -20.24000 51.58500 1.000 121.65804 331 CYS A CA 1
ATOM 2264 C C . CYS A 1 331 ? 20.17600 -20.30900 52.54100 1.000 118.71561 331 CYS A C 1
ATOM 2265 O O . CYS A 1 331 ? 20.89600 -19.32800 52.72600 1.000 119.63583 331 CYS A O 1
ATOM 2268 N N . LEU B 2 44 ? -12.56000 -84.50600 32.79600 1.000 55.37711 46 LEU B N 1
ATOM 2269 C CA . LEU B 2 44 ? -11.13400 -84.25800 32.77300 1.000 64.73079 46 LEU B CA 1
ATOM 2270 C C . LEU B 2 44 ? -10.71100 -83.65600 31.44000 1.000 59.39638 46 LEU B C 1
ATOM 2271 O O . LEU B 2 44 ? -11.10900 -84.11900 30.36900 1.000 63.91619 46 LEU B O 1
ATOM 2273 N N . GLY B 2 45 ? -9.89600 -82.61200 31.49800 1.000 56.59965 47 GLY B N 1
ATOM 2274 C CA . GLY B 2 45 ? -9.33900 -81.99300 30.31800 1.000 57.10734 47 GLY B CA 1
ATOM 2275 C C . GLY B 2 45 ? -9.59300 -80.51300 30.27600 1.000 47.58973 47 GLY B C 1
ATOM 2276 O O . GLY B 2 45 ? -10.13700 -79.91500 31.20500 1.000 50.56364 47 GLY B O 1
ATOM 2277 N N . PRO B 2 46 ? -9.18000 -79.89900 29.17600 1.000 50.01884 48 PRO B N 1
ATOM 2278 C CA . PRO B 2 46 ? -9.40100 -78.46200 28.99600 1.000 46.43132 48 PRO B CA 1
ATOM 2279 C C . PRO B 2 46 ? -10.87900 -78.15200 28.82300 1.000 45.56408 48 PRO B C 1
ATOM 2280 O O . PRO B 2 46 ? -11.63700 -78.93900 28.25300 1.000 53.17578 48 PRO B O 1
ATOM 2284 N N . ARG B 2 47 ? -11.28300 -76.98000 29.31000 1.000 53.19929 49 ARG B N 1
ATOM 2285 C CA . ARG B 2 47 ? -12.69700 -76.73900 29.54600 1.000 47.79436 49 ARG B CA 1
ATOM 2286 C C . ARG B 2 47 ? -12.92500 -75.22900 29.64600 1.000 49.23965 49 ARG B C 1
ATOM 2287 O O . ARG B 2 47 ? -12.03900 -74.48900 30.08100 1.000 44.05073 49 ARG B O 1
ATOM 2295 N N . ASN B 2 48 ? -14.10800 -74.78000 29.21200 1.000 50.37003 50 ASN B N 1
ATOM 2296 C CA . ASN B 2 48 ? -14.48800 -73.35700 29.10800 1.000 52.07695 50 ASN B CA 1
ATOM 2297 C C . ASN B 2 48 ? -13.46200 -72.52300 28.33200 1.000 43.50656 50 ASN B C 1
ATOM 2298 O O . ASN B 2 48 ? -12.81900 -71.61900 28.87100 1.000 33.47052 50 ASN B O 1
ATOM 2303 N N . LEU B 2 49 ? -13.36700 -72.79000 27.03400 1.000 37.61718 51 LEU B N 1
ATOM 2304 C CA . LEU B 2 49 ? -12.52700 -71.95800 26.18400 1.000 38.40370 51 LEU B CA 1
ATOM 2305 C C . LEU B 2 49 ? -13.30600 -70.73300 25.73200 1.000 41.08986 51 LEU B C 1
ATOM 2306 O O . LEU B 2 49 ? -14.43700 -70.84500 25.24900 1.000 28.97453 51 LEU B O 1
ATOM 2311 N N . SER B 2 50 ? -12.70500 -69.56000 25.90500 1.000 33.11839 52 SER B N 1
ATOM 2312 C CA . SER B 2 50 ? -13.26800 -68.32700 25.38400 1.000 32.96781 52 SER B CA 1
ATOM 2313 C C . SER B 2 50 ? -12.14300 -67.45000 24.86800 1.000 37.65421 52 SER B C 1
ATOM 2314 O O . SER B 2 50 ? -11.01900 -67.48700 25.37700 1.000 31.95584 52 SER B O 1
ATOM 2317 N N . CYS B 2 51 ? -12.45800 -66.65100 23.85800 1.000 34.48018 53 CYS B N 1
ATOM 2318 C CA . CYS B 2 51 ? -11.50600 -65.68900 23.33600 1.000 25.72254 53 CYS B CA 1
ATOM 2319 C C . CYS B 2 51 ? -12.21400 -64.38000 23.05300 1.000 36.68242 53 CYS B C 1
ATOM 2320 O O . CYS B 2 51 ? -13.39200 -64.36800 22.67800 1.000 24.63166 53 CYS B O 1
ATOM 2323 N N . TYR B 2 52 ? -11.47700 -63.28500 23.19100 1.000 28.31493 54 TYR B N 1
ATOM 2324 C CA . TYR B 2 52 ? -12.11700 -61.98500 23.29000 1.000 38.66553 54 TYR B CA 1
ATOM 2325 C C . TYR B 2 52 ? -11.08700 -60.88400 23.08300 1.000 34.61820 54 TYR B C 1
ATOM 2326 O O . TYR B 2 52 ? -9.87600 -61.11800 23.09300 1.000 29.55878 54 TYR B O 1
ATOM 2335 N N . ARG B 2 53 ? -11.60100 -59.67000 22.90700 1.000 27.63067 55 ARG B N 1
ATOM 2336 C CA . ARG B 2 53 ? -10.78900 -58.47400 22.72700 1.000 33.40889 55 ARG B CA 1
ATOM 2337 C C . ARG B 2 53 ? -10.51700 -57.83600 24.08400 1.000 32.17351 55 ARG B C 1
ATOM 2338 O O . ARG B 2 53 ? -11.43000 -57.69300 24.90200 1.000 34.98544 55 ARG B O 1
ATOM 2346 N N . VAL B 2 54 ? -9.26300 -57.45700 24.31900 1.000 29.77973 56 VAL B N 1
ATOM 2347 C CA . VAL B 2 54 ? -8.87600 -56.82100 25.57100 1.000 36.25665 56 VAL B CA 1
ATOM 2348 C C . VAL B 2 54 ? -8.45300 -55.36900 25.38400 1.000 36.51974 56 VAL B C 1
ATOM 2349 O O . VAL B 2 54 ? -8.43300 -54.61600 26.37000 1.000 34.45058 56 VAL B O 1
ATOM 2353 N N . SER B 2 55 ? -8.10200 -54.95700 24.17200 1.000 25.43972 57 SER B N 1
ATOM 2354 C CA . SER B 2 55 ? -7.81300 -53.56600 23.86400 1.000 31.11063 57 SER B CA 1
ATOM 2355 C C . SER B 2 55 ? -8.24700 -53.32400 22.42700 1.000 35.46178 57 SER B C 1
ATOM 2356 O O . SER B 2 55 ? -8.87300 -54.18000 21.80000 1.000 33.31169 57 SER B O 1
ATOM 2359 N N . LYS B 2 56 ? -7.90300 -52.15700 21.89600 1.000 32.78703 58 LYS B N 1
ATOM 2360 C CA . LYS B 2 56 ? -8.25500 -51.87100 20.51300 1.000 35.40952 58 LYS B CA 1
ATOM 2361 C C . LYS B 2 56 ? -7.50000 -52.77200 19.54100 1.000 30.14151 58 LYS B C 1
ATOM 2362 O O . LYS B 2 56 ? -7.99800 -53.05000 18.44400 1.000 36.57780 58 LYS B O 1
ATOM 2368 N N . THR B 2 57 ? -6.31300 -53.25000 19.92700 1.000 34.20393 59 THR B N 1
ATOM 2369 C CA . THR B 2 57 ? -5.48200 -54.07000 19.05600 1.000 28.64934 59 THR B CA 1
ATOM 2370 C C . THR B 2 57 ? -5.17800 -55.45900 19.59700 1.000 24.09616 59 THR B C 1
ATOM 2371 O O . THR B 2 57 ? -4.79200 -56.33000 18.81000 1.000 28.40657 59 THR B O 1
ATOM 2375 N N . ASP B 2 58 ? -5.32700 -55.69200 20.89700 1.000 23.56699 60 ASP B N 1
ATOM 2376 C CA . ASP B 2 58 ? -4.88800 -56.92900 21.52500 1.000 32.56561 60 ASP B CA 1
ATOM 2377 C C . ASP B 2 58 ? -6.06700 -57.85700 21.79300 1.000 31.10010 60 ASP B C 1
ATOM 2378 O O . ASP B 2 58 ? -7.20200 -57.41300 21.98300 1.000 29.18669 60 ASP B O 1
ATOM 2383 N N . TYR B 2 59 ? -5.78200 -59.15800 21.80400 1.000 24.66590 61 TYR B N 1
ATOM 2384 C CA . TYR B 2 59 ? -6.78400 -60.19000 22.02200 1.000 27.50042 61 TYR B CA 1
ATOM 2385 C C . TYR B 2 59 ? -6.23900 -61.22300 23.00000 1.000 28.19865 61 TYR B C 1
ATOM 2386 O O . TYR B 2 59 ? -5.04200 -61.25600 23.30100 1.000 24.43498 61 TYR B O 1
ATOM 2395 N N . GLU B 2 60 ? -7.12900 -62.08200 23.49300 1.000 26.46883 62 GLU B N 1
ATOM 2396 C CA . GLU B 2 60 ? -6.74900 -63.05000 24.51000 1.000 25.92398 62 GLU B CA 1
ATOM 2397 C C . GLU B 2 60 ? -7.69400 -64.24200 24.48400 1.000 31.55490 62 GLU B C 1
ATOM 2398 O O . GLU B 2 60 ? -8.90100 -64.08400 24.28400 1.000 27.04696 62 GLU B O 1
ATOM 2404 N N . CYS B 2 61 ? -7.12900 -65.43000 24.68600 1.000 33.20024 63 CYS B N 1
ATOM 2405 C CA . CYS B 2 61 ? -7.88200 -66.66100 24.87400 1.000 30.84846 63 CYS B CA 1
ATOM 2406 C C . CYS B 2 61 ? -7.60100 -67.20900 26.26400 1.000 33.65827 63 CYS B C 1
ATOM 2407 O O . CYS B 2 61 ? -6.46100 -67.16900 26.73400 1.000 34.89536 63 CYS B O 1
ATOM 2410 N N . SER B 2 62 ? -8.64200 -67.71800 26.92200 1.000 28.86543 64 SER B N 1
ATOM 2411 C CA . SER B 2 62 ? -8.51500 -68.27500 28.26100 1.000 36.39167 64 SER B CA 1
ATOM 2412 C C . SER B 2 62 ? -9.33500 -69.55400 28.36100 1.000 34.08156 64 SER B C 1
ATOM 2413 O O . SER B 2 62 ? -10.34100 -69.72100 27.66500 1.000 29.59869 64 SER B O 1
ATOM 2416 N N . TRP B 2 63 ? -8.89600 -70.45400 29.23800 1.000 34.01418 65 TRP B N 1
ATOM 2417 C CA . TRP B 2 63 ? -9.57100 -71.73200 29.41900 1.000 42.18906 65 TRP B CA 1
ATOM 2418 C C . TRP B 2 63 ? -9.20100 -72.30100 30.78000 1.000 40.99152 65 TRP B C 1
ATOM 2419 O O . TRP B 2 63 ? -8.17100 -71.95000 31.36100 1.000 48.47078 65 TRP B O 1
ATOM 2430 N N . GLN B 2 64 ? -10.05600 -73.18800 31.27700 1.000 60.50935 66 GLN B N 1
ATOM 2431 C CA . GLN B 2 64 ? -9.82300 -73.90200 32.52100 1.000 60.71352 66 GLN B CA 1
ATOM 2432 C C . GLN B 2 64 ? -9.54200 -75.37100 32.23000 1.000 58.03178 66 GLN B C 1
ATOM 2433 O O . GLN B 2 64 ? -9.84100 -75.88300 31.14700 1.000 62.15295 66 GLN B O 1
ATOM 2439 N N . TYR B 2 65 ? -8.95800 -76.05000 33.21400 1.000 51.39441 67 TYR B N 1
ATOM 2440 C CA . TYR B 2 65 ? -8.49300 -77.42200 33.03800 1.000 51.30378 67 TYR B CA 1
ATOM 2441 C C . TYR B 2 65 ? -8.88700 -78.24700 34.25200 1.000 64.88230 67 TYR B C 1
ATOM 2442 O O . TYR B 2 65 ? -8.44700 -77.96000 35.37000 1.000 62.58407 67 TYR B O 1
ATOM 2451 N N . ASP B 2 66 ? -9.70800 -79.27000 34.03000 1.000 64.60971 68 ASP B N 1
ATOM 2452 C CA . ASP B 2 66 ? -10.16500 -80.15700 35.09400 1.000 71.99223 68 ASP B CA 1
ATOM 2453 C C . ASP B 2 66 ? -9.19300 -81.32400 35.23300 1.000 66.66730 68 ASP B C 1
ATOM 2454 O O . ASP B 2 66 ? -9.05200 -82.13200 34.30900 1.000 65.76424 68 ASP B O 1
ATOM 2459 N N . GLY B 2 67 ? -8.52800 -81.41100 36.38200 1.000 64.02465 69 GLY B N 1
ATOM 2460 C CA . GLY B 2 67 ? -7.62400 -82.50300 36.65500 1.000 66.27014 69 GLY B CA 1
ATOM 2461 C C . GLY B 2 67 ? -6.34700 -82.05900 37.33900 1.000 86.17225 69 GLY B C 1
ATOM 2462 O O . GLY B 2 67 ? -6.19900 -80.90100 37.74200 1.000 90.66955 69 GLY B O 1
ATOM 2463 N N . PRO B 2 68 ? -5.39800 -82.98400 37.49100 1.000 104.62078 70 PRO B N 1
ATOM 2464 C CA . PRO B 2 68 ? -4.10300 -82.62400 38.08500 1.000 116.95131 70 PRO B CA 1
ATOM 2465 C C . PRO B 2 68 ? -3.32600 -81.70800 37.15200 1.000 123.17559 70 PRO B C 1
ATOM 2466 O O . PRO B 2 68 ? -3.21000 -81.97700 35.95500 1.000 128.76220 70 PRO B O 1
ATOM 2470 N N . GLU B 2 69 ? -2.79200 -80.62200 37.70800 1.000 111.00970 71 GLU B N 1
ATOM 2471 C CA . GLU B 2 69 ? -2.13100 -79.59800 36.91000 1.000 109.51339 71 GLU B CA 1
ATOM 2472 C C . GLU B 2 69 ? -0.62900 -79.80800 36.77000 1.000 107.84377 71 GLU B C 1
ATOM 2473 O O . GLU B 2 69 ? -0.00400 -79.14300 35.93800 1.000 119.18789 71 GLU B O 1
ATOM 2479 N N . ASP B 2 70 ? -0.03700 -80.70700 37.55200 1.000 105.04496 72 ASP B N 1
ATOM 2480 C CA . ASP B 2 70 ? 1.40100 -80.93000 37.47400 1.000 101.63389 72 ASP B CA 1
ATOM 2481 C C . ASP B 2 70 ? 1.75900 -81.65100 36.18000 1.000 104.69355 72 ASP B C 1
ATOM 2482 O O . ASP B 2 70 ? 1.09600 -82.61900 35.79200 1.000 109.40451 72 ASP B O 1
ATOM 2484 N N . ASN B 2 71 ? 2.81000 -81.16800 35.51200 1.000 88.85304 73 ASN B N 1
ATOM 2485 C CA . ASN B 2 71 ? 3.33600 -81.77400 34.28700 1.000 88.31726 73 ASN B CA 1
ATOM 2486 C C . ASN B 2 71 ? 2.30300 -81.79200 33.16200 1.000 77.20448 73 ASN B C 1
ATOM 2487 O O . ASN B 2 71 ? 2.26600 -82.72300 32.35400 1.000 90.95692 73 ASN B O 1
ATOM 2492 N N . VAL B 2 72 ? 1.46300 -80.76300 33.09500 1.000 72.10665 74 VAL B N 1
ATOM 2493 C CA . VAL B 2 72 ? 0.48600 -80.60400 32.02400 1.000 66.38407 74 VAL B CA 1
ATOM 2494 C C . VAL B 2 72 ? 0.91100 -79.43200 31.15400 1.000 56.95630 74 VAL B C 1
ATOM 2495 O O . VAL B 2 72 ? 1.35600 -78.39600 31.66200 1.000 60.65727 74 VAL B O 1
ATOM 2499 N N . SER B 2 73 ? 0.77900 -79.59900 29.84000 1.000 52.47301 75 SER B N 1
ATOM 2500 C CA . SER B 2 73 ? 1.09000 -78.55400 28.87600 1.000 57.33705 75 SER B CA 1
ATOM 2501 C C . SER B 2 73 ? -0.08800 -78.38500 27.92800 1.000 45.30859 75 SER B C 1
ATOM 2502 O O . SER B 2 73 ? -0.73900 -79.36500 27.55600 1.000 51.75811 75 SER B O 1
ATOM 2505 N N . HIS B 2 74 ? -0.35800 -77.14100 27.54100 1.000 40.73777 76 HIS B N 1
ATOM 2506 C CA . HIS B 2 74 ? -1.49600 -76.81000 26.69600 1.000 38.76146 76 HIS B CA 1
ATOM 2507 C C . HIS B 2 74 ? -1.02200 -76.20000 25.38500 1.000 41.34059 76 HIS B C 1
ATOM 2508 O O . HIS B 2 74 ? -0.03700 -75.45600 25.35400 1.000 43.05079 76 HIS B O 1
ATOM 2515 N N . VAL B 2 75 ? -1.73700 -76.51500 24.30800 1.000 42.62913 77 VAL B N 1
ATOM 2516 C CA . VAL B 2 75 ? -1.48300 -75.95300 22.98700 1.000 41.55336 77 VAL B CA 1
ATOM 2517 C C . VAL B 2 75 ? -2.79800 -75.39600 22.45900 1.000 47.91075 77 VAL B C 1
ATOM 2518 O O . VAL B 2 75 ? -3.74700 -76.15500 22.22400 1.000 33.79283 77 VAL B O 1
ATOM 2522 N N . LEU B 2 76 ? -2.85900 -74.07900 22.28200 1.000 45.61848 78 LEU B N 1
ATOM 2523 C CA . LEU B 2 76 ? -4.04900 -73.42300 21.75700 1.000 35.13800 78 LEU B CA 1
ATOM 2524 C C . LEU B 2 76 ? -3.99700 -73.43800 20.23500 1.000 29.95657 78 LEU B C 1
ATOM 2525 O O . LEU B 2 76 ? -3.04300 -72.93200 19.63800 1.000 45.29899 78 LEU B O 1
ATOM 2530 N N . TRP B 2 77 ? -5.02200 -74.00900 19.61200 1.000 30.09659 79 TRP B N 1
ATOM 2531 C CA . TRP B 2 77 ? -5.07700 -74.14200 18.16600 1.000 39.94710 79 TRP B CA 1
ATOM 2532 C C . TRP B 2 77 ? -6.11500 -73.19100 17.58400 1.000 38.91654 79 TRP B C 1
ATOM 2533 O O . TRP B 2 77 ? -7.12800 -72.88400 18.21800 1.000 35.38671 79 TRP B O 1
ATOM 2544 N N . CYS B 2 78 ? -5.84700 -72.72500 16.36600 1.000 40.08181 80 CYS B N 1
ATOM 2545 C CA . CYS B 2 78 ? -6.75600 -71.82400 15.66700 1.000 37.86778 80 CYS B CA 1
ATOM 2546 C C . CYS B 2 78 ? -6.68900 -72.12100 14.17900 1.000 39.21587 80 CYS B C 1
ATOM 2547 O O . CYS B 2 78 ? -5.61300 -72.03800 13.58100 1.000 44.52674 80 CYS B O 1
ATOM 2550 N N . CYS B 2 79 ? -7.83100 -72.45900 13.58500 1.000 37.22130 81 CYS B N 1
ATOM 2551 C CA . CYS B 2 79 ? -7.92000 -72.72400 12.15800 1.000 38.05155 81 CYS B CA 1
ATOM 2552 C C . CYS B 2 79 ? -9.05400 -71.90300 11.56300 1.000 37.71951 81 CYS B C 1
ATOM 2553 O O . CYS B 2 79 ? -10.06600 -71.64400 12.22000 1.000 37.64306 81 CYS B O 1
ATOM 2556 N N . PHE B 2 80 ? -8.87400 -71.49600 10.30700 1.000 41.81748 82 PHE B N 1
ATOM 2557 C CA . PHE B 2 80 ? -9.81000 -70.58300 9.66600 1.000 42.37528 82 PHE B CA 1
ATOM 2558 C C . PHE B 2 80 ? -9.67200 -70.69900 8.15500 1.000 40.88532 82 PHE B C 1
ATOM 2559 O O . PHE B 2 80 ? -8.67800 -71.21600 7.64000 1.000 44.68598 82 PHE B O 1
ATOM 2567 N N . VAL B 2 81 ? -10.68100 -70.19400 7.45500 1.000 50.52164 83 VAL B N 1
ATOM 2568 C CA . VAL B 2 81 ? -10.72200 -70.14800 5.99900 1.000 44.66777 83 VAL B CA 1
ATOM 2569 C C . VAL B 2 81 ? -10.64300 -68.68000 5.58000 1.000 59.87371 83 VAL B C 1
ATOM 2570 O O . VAL B 2 81 ? -11.60800 -67.92800 5.78000 1.000 50.99700 83 VAL B O 1
ATOM 2574 N N . PRO B 2 82 ? -9.53000 -68.22800 5.00900 1.000 66.89454 84 PRO B N 1
ATOM 2575 C CA . PRO B 2 82 ? -9.37700 -66.80500 4.68900 1.000 60.34307 84 PRO B CA 1
ATOM 2576 C C . PRO B 2 82 ? -10.10700 -66.44600 3.40800 1.000 63.12783 84 PRO B C 1
ATOM 2577 O O . PRO B 2 82 ? -10.01600 -67.17500 2.40800 1.000 65.62645 84 PRO B O 1
ATOM 2581 N N . PRO B 2 83 ? -10.84400 -65.33500 3.40000 1.000 68.09381 85 PRO B N 1
ATOM 2582 C CA . PRO B 2 83 ? -11.44800 -64.85000 2.14900 1.000 68.57429 85 PRO B CA 1
ATOM 2583 C C . PRO B 2 83 ? -10.38400 -64.60600 1.09000 1.000 61.45589 85 PRO B C 1
ATOM 2584 O O . PRO B 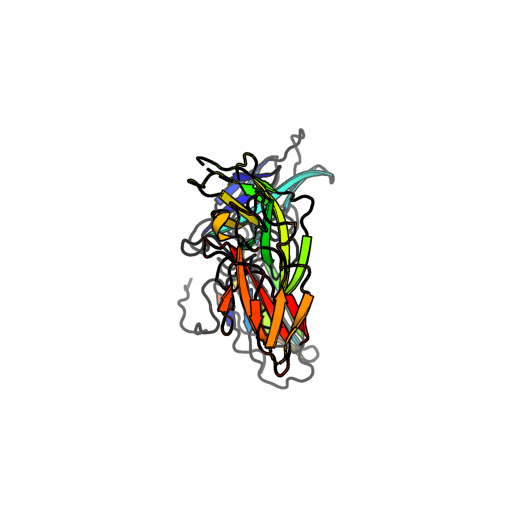2 83 ? -9.42700 -63.85800 1.30500 1.000 63.43877 85 PRO B O 1
ATOM 2588 N N . ASN B 2 84 ? -10.55700 -65.24300 -0.06100 1.000 61.49950 86 ASN B N 1
ATOM 2589 C CA . ASN B 2 84 ? -9.52800 -65.25600 -1.09300 1.000 87.93645 86 ASN B CA 1
ATOM 2590 C C . ASN B 2 84 ? -10.20900 -65.32500 -2.45600 1.000 99.79197 86 ASN B C 1
ATOM 2591 O O . ASN B 2 84 ? -11.40100 -65.02900 -2.58800 1.000 98.01107 86 ASN B O 1
ATOM 2596 N N . HIS B 2 85 ? -9.44100 -65.71300 -3.47600 1.000 102.44264 87 HIS B N 1
ATOM 2597 C CA . HIS B 2 85 ? -9.96200 -65.99700 -4.80700 1.000 109.81797 87 HIS B CA 1
ATOM 2598 C C . HIS B 2 85 ? -9.89000 -67.48500 -5.13600 1.000 126.79010 87 HIS B C 1
ATOM 2599 O O . HIS B 2 85 ? -9.99800 -67.86600 -6.30600 1.000 115.53626 87 HIS B O 1
ATOM 2606 N N . THR B 2 86 ? -9.70100 -68.32900 -4.12500 1.000 145.65677 88 THR B N 1
ATOM 2607 C CA . THR B 2 86 ? -9.62000 -69.77200 -4.30400 1.000 132.98004 88 THR B CA 1
ATOM 2608 C C . THR B 2 86 ? -10.94800 -70.41700 -3.93100 1.000 129.45089 88 THR B C 1
ATOM 2609 O O . THR B 2 86 ? -11.54600 -70.08400 -2.90300 1.000 129.55205 88 THR B O 1
ATOM 2613 N N . HIS B 2 87 ? -11.40700 -71.34300 -4.77500 1.000 129.86997 89 HIS B N 1
ATOM 2614 C CA . HIS B 2 87 ? -12.67100 -72.02400 -4.52100 1.000 138.95297 89 HIS B CA 1
ATOM 2615 C C . HIS B 2 87 ? -12.50800 -73.19100 -3.55700 1.000 136.83591 89 HIS B C 1
ATOM 2616 O O . HIS B 2 87 ? -13.45400 -73.52700 -2.83500 1.000 139.63386 89 HIS B O 1
ATOM 2618 N N . THR B 2 88 ? -11.33800 -73.82500 -3.53800 1.000 130.79886 90 THR B N 1
ATOM 2619 C CA . THR B 2 88 ? -11.05500 -74.82200 -2.51600 1.000 128.84088 90 THR B CA 1
ATOM 2620 C C . THR B 2 88 ? -10.97600 -74.14500 -1.15400 1.000 132.38062 90 THR B C 1
ATOM 2621 O O . THR B 2 88 ? -10.53600 -72.99800 -1.04200 1.000 133.17628 90 THR B O 1
ATOM 2625 N N . GLY B 2 89 ? -11.41900 -74.86200 -0.11800 1.000 120.17086 91 GLY B N 1
ATOM 2626 C CA . GLY B 2 89 ? -11.47600 -74.27400 1.21300 1.000 110.18541 91 GLY B CA 1
ATOM 2627 C C . GLY B 2 89 ? -10.15400 -73.68100 1.65400 1.000 106.90872 91 GLY B C 1
ATOM 2628 O O . GLY B 2 89 ? -10.07900 -72.50800 2.02600 1.000 116.62249 91 GLY B O 1
ATOM 2629 N N . GLN B 2 90 ? -9.09000 -74.48300 1.60400 1.000 116.49038 92 GLN B N 1
ATOM 2630 C CA . GLN B 2 90 ? -7.74100 -74.04500 1.96300 1.000 105.31889 92 GLN B CA 1
ATOM 2631 C C . GLN B 2 90 ? -7.70100 -73.52300 3.40100 1.000 105.56064 92 GLN B C 1
ATOM 2632 O O . GLN B 2 90 ? -7.40100 -72.35700 3.66500 1.000 109.34148 92 GLN B O 1
ATOM 2638 N N . GLU B 2 91 ? -8.01800 -74.41800 4.33200 1.000 71.40887 93 GLU B N 1
ATOM 2639 C CA . GLU B 2 91 ? -8.00700 -74.07200 5.74600 1.000 59.61053 93 GLU B CA 1
ATOM 2640 C C . GLU B 2 91 ? -6.58000 -73.81400 6.21600 1.000 63.14948 93 GLU B C 1
ATOM 2641 O O . GLU B 2 91 ? -5.66200 -74.58000 5.90400 1.000 69.92286 93 GLU B O 1
ATOM 2647 N N . ARG B 2 92 ? -6.39100 -72.72700 6.95900 1.000 52.28997 94 ARG B N 1
ATOM 2648 C CA . ARG B 2 92 ? -5.08900 -72.33700 7.48200 1.000 56.63843 94 ARG B CA 1
ATOM 2649 C C . ARG B 2 92 ? -5.11900 -72.40400 9.00200 1.000 36.87738 94 ARG B C 1
ATOM 2650 O O . ARG B 2 92 ? -6.09600 -71.98600 9.63000 1.000 47.83510 94 ARG B O 1
ATOM 2658 N N . CYS B 2 93 ? -4.04300 -72.92100 9.59300 1.000 39.82282 95 CYS B N 1
ATOM 2659 C CA . CYS B 2 93 ? -4.00600 -73.19000 11.02300 1.000 42.75049 95 CYS B CA 1
ATOM 2660 C C . CYS B 2 93 ? -2.77400 -72.56400 11.66100 1.000 43.79796 95 CYS B C 1
ATOM 2661 O O . CYS B 2 93 ? -1.69500 -72.53300 11.06200 1.000 42.42886 95 CYS B O 1
ATOM 2664 N N . ARG B 2 94 ? -2.95300 -72.06200 12.88300 1.000 33.14741 96 ARG B N 1
ATOM 2665 C CA . ARG B 2 94 ? -1.87900 -71.53000 13.70900 1.000 40.93730 96 ARG B CA 1
ATOM 2666 C C . ARG B 2 94 ? -2.01300 -72.11300 15.10800 1.000 38.54672 96 ARG B C 1
ATOM 2667 O O . ARG B 2 94 ? -3.07400 -72.61400 15.48800 1.000 38.29867 96 ARG B O 1
ATOM 2675 N N . TYR B 2 95 ? -0.93400 -72.03900 15.88800 1.000 36.95276 97 TYR B N 1
ATOM 2676 C CA . TYR B 2 95 ? -0.99400 -72.57400 17.24100 1.000 39.56665 97 TYR B CA 1
ATOM 2677 C C . TYR B 2 95 ? -0.09400 -71.77500 18.17400 1.000 29.87853 97 TYR B C 1
ATOM 2678 O O . TYR B 2 95 ? 0.83600 -71.08800 17.74500 1.000 32.29388 97 TYR B O 1
ATOM 2687 N N . PHE B 2 96 ? -0.40300 -71.87400 19.46800 1.000 29.94589 98 PHE B N 1
ATOM 2688 C CA . PHE B 2 96 ? 0.37200 -71.25800 20.54100 1.000 37.51013 98 PHE B CA 1
ATOM 2689 C C . PHE B 2 96 ? 0.66200 -72.32300 21.58500 1.000 36.19034 98 PHE B C 1
ATOM 2690 O O . PHE B 2 96 ? -0.26900 -72.93300 22.12200 1.000 40.94102 98 PHE B O 1
ATOM 2698 N N . SER B 2 97 ? 1.93800 -72.54200 21.88200 1.000 40.36175 99 SER B N 1
ATOM 2699 C CA . SER B 2 97 ? 2.33000 -73.38500 23.00600 1.000 34.65446 99 SER B CA 1
ATOM 2700 C C . SER B 2 97 ? 2.49300 -72.50300 24.23800 1.000 40.15638 99 SER B C 1
ATOM 2701 O O . SER B 2 97 ? 3.36600 -71.62900 24.27000 1.000 56.78845 99 SER B O 1
ATOM 2704 N N . SER B 2 98 ? 1.64800 -72.72400 25.24400 1.000 42.93145 100 SER B N 1
ATOM 2705 C CA . SER B 2 98 ? 1.62700 -71.89300 26.43900 1.000 42.95164 100 SER B CA 1
ATOM 2706 C C . SER B 2 98 ? 2.18800 -72.59100 27.66800 1.000 45.28846 100 SER B C 1
ATOM 2707 O O . SER B 2 98 ? 2.18000 -72.00100 28.75400 1.000 49.20864 100 SER B O 1
ATOM 2710 N N . GLY B 2 99 ? 2.67500 -73.82200 27.53100 1.000 51.01191 101 GLY B N 1
ATOM 2711 C CA . GLY B 2 99 ? 3.19800 -74.56400 28.65200 1.000 45.66126 101 GLY B CA 1
ATOM 2712 C C . GLY B 2 99 ? 2.14800 -74.80200 29.71800 1.000 47.67854 101 GLY B C 1
ATOM 2713 O O . GLY B 2 99 ? 1.04200 -75.27600 29.44000 1.000 43.37592 101 GLY B O 1
ATOM 2714 N N . PRO B 2 100 ? 2.47600 -74.46700 30.97000 1.000 50.48633 102 PRO B N 1
ATOM 2715 C CA . PRO B 2 100 ? 1.50000 -74.64500 32.05500 1.000 52.25033 102 PRO B CA 1
ATOM 2716 C C . PRO B 2 100 ? 0.43200 -73.56700 32.11000 1.000 48.65936 102 PRO B C 1
ATOM 2717 O O . PRO B 2 100 ? -0.62100 -73.80200 32.71800 1.000 50.61330 102 PRO B O 1
ATOM 2721 N N . ASP B 2 101 ? 0.66000 -72.40500 31.50100 1.000 43.40250 103 ASP B N 1
ATOM 2722 C CA . ASP B 2 101 ? -0.29200 -71.30700 31.59600 1.000 51.59674 103 ASP B CA 1
ATOM 2723 C C . ASP B 2 101 ? -1.54500 -71.59300 30.77500 1.000 45.39399 103 ASP B C 1
ATOM 2724 O O . ASP B 2 101 ? -1.51300 -72.31800 29.77700 1.000 44.60368 103 ASP B O 1
ATOM 2729 N N . ARG B 2 102 ? -2.65700 -70.99700 31.20300 1.000 37.55881 104 ARG B N 1
ATOM 2730 C CA . ARG B 2 102 ? -3.95600 -71.21900 30.58100 1.000 43.45326 104 ARG B CA 1
ATOM 2731 C C . ARG B 2 102 ? -4.51400 -69.94300 29.95800 1.000 37.05132 104 ARG B C 1
ATOM 2732 O O . ARG B 2 102 ? -5.73000 -69.78900 29.82500 1.000 35.27058 104 ARG B O 1
ATOM 2740 N N . THR B 2 103 ? -3.63800 -69.01600 29.57400 1.000 39.21859 105 THR B N 1
ATOM 2741 C CA . THR B 2 103 ? -4.02400 -67.84600 28.80000 1.000 40.55335 105 THR B CA 1
ATOM 2742 C C . THR B 2 103 ? -3.05000 -67.66800 27.64500 1.000 38.87808 105 THR B C 1
ATOM 2743 O O . THR B 2 103 ? -1.88800 -68.07600 27.72400 1.000 40.71004 105 THR B O 1
ATOM 2747 N N . VAL B 2 104 ? -3.53800 -67.06000 26.56800 1.000 36.78627 106 VAL B N 1
ATOM 2748 C CA . VAL B 2 104 ? -2.72800 -66.76600 25.39200 1.000 34.43978 106 VAL B CA 1
ATOM 2749 C C . VAL B 2 104 ? -3.04600 -65.34800 24.94400 1.000 37.75532 106 VAL B C 1
ATOM 2750 O O . VAL B 2 104 ? -4.21800 -64.98000 24.81700 1.000 31.77670 106 VAL B O 1
ATOM 2754 N N . GLN B 2 105 ? -2.00700 -64.55300 24.71100 1.000 37.20566 107 GLN B N 1
ATOM 2755 C CA . GLN B 2 105 ? -2.15600 -63.17500 24.27100 1.000 31.56300 107 GLN B CA 1
ATOM 2756 C C . GLN B 2 105 ? -1.63500 -63.02900 22.84900 1.000 36.49848 107 GLN B C 1
ATOM 2757 O O . GLN B 2 105 ? -0.59000 -63.58500 22.49800 1.000 39.97658 107 GLN B O 1
ATOM 2763 N N . PHE B 2 106 ? -2.37900 -62.29100 22.03000 1.000 26.02380 108 PHE B N 1
ATOM 2764 C CA . PHE B 2 106 ? -1.94700 -61.95900 20.68000 1.000 31.41330 108 PHE B CA 1
ATOM 2765 C C . PHE B 2 106 ? -2.58500 -60.63100 20.29200 1.000 28.95934 108 PHE B C 1
ATOM 2766 O O . PHE B 2 106 ? -3.27600 -59.99500 21.09400 1.000 37.30483 108 PHE B O 1
ATOM 2774 N N . TRP B 2 107 ? -2.33800 -60.20200 19.05700 1.000 26.98179 109 TRP B N 1
ATOM 2775 C CA . TRP B 2 107 ? -2.83000 -58.90900 18.61000 1.000 31.17696 109 TRP B CA 1
ATOM 2776 C C . TRP B 2 107 ? -3.13700 -58.97000 17.11900 1.000 34.10035 109 TRP B C 1
ATOM 2777 O O . TRP B 2 107 ? -2.83400 -59.95200 16.43600 1.000 30.26784 109 TRP B O 1
ATOM 2788 N N . GLU B 2 108 ? -3.74200 -57.88700 16.62500 1.000 30.08718 110 GLU B N 1
ATOM 2789 C CA . GLU B 2 108 ? -4.37200 -57.87600 15.30900 1.000 28.27206 110 GLU B CA 1
ATOM 2790 C C . GLU B 2 108 ? -3.40200 -58.14400 14.16600 1.000 23.08171 110 GLU B C 1
ATOM 2791 O O . GLU B 2 108 ? -3.84600 -58.50600 13.07000 1.000 25.83110 110 GLU B O 1
ATOM 2797 N N . GLN B 2 109 ? -2.09700 -57.96900 14.37700 1.000 23.40569 111 GLN B N 1
ATOM 2798 C CA . GLN B 2 109 ? -1.11400 -58.20200 13.32600 1.000 30.38552 111 GLN B CA 1
ATOM 2799 C C . GLN B 2 109 ? -0.34700 -59.51000 13.50900 1.000 36.68478 111 GLN B C 1
ATOM 2800 O O . GLN B 2 109 ? 0.71400 -59.68700 12.90500 1.000 37.04069 111 GLN B O 1
ATOM 2806 N N . ASP B 2 110 ? -0.86300 -60.43600 14.31700 1.000 33.46505 112 ASP B N 1
ATOM 2807 C CA . ASP B 2 110 ? -0.19900 -61.72100 14.50200 1.000 40.93744 112 ASP B CA 1
ATOM 2808 C C . ASP B 2 110 ? -0.55600 -62.74200 13.43500 1.000 37.88881 112 ASP B C 1
ATOM 2809 O O . ASP B 2 110 ? 0.05500 -63.81300 13.40500 1.000 40.99834 112 ASP B O 1
ATOM 2814 N N . GLY B 2 111 ? -1.52900 -62.45300 12.57500 1.000 39.38255 113 GLY B N 1
ATOM 2815 C CA . GLY B 2 111 ? -1.86800 -63.33900 11.47900 1.000 31.11051 113 GLY B CA 1
ATOM 2816 C C . GLY B 2 111 ? -3.19600 -64.05400 11.60500 1.000 40.66471 113 GLY B C 1
ATOM 2817 O O . GLY B 2 111 ? -3.52700 -64.85800 10.72500 1.000 40.28785 113 GLY B O 1
ATOM 2818 N N . ILE B 2 112 ? -3.96400 -63.79800 12.65400 1.000 26.87074 114 ILE B N 1
ATOM 2819 C CA . ILE B 2 112 ? -5.26900 -64.42200 12.85500 1.000 31.17959 114 ILE B CA 1
ATOM 2820 C C . ILE B 2 112 ? -6.34400 -63.40300 12.49400 1.000 32.45634 114 ILE B C 1
ATOM 2821 O O . ILE B 2 112 ? -6.30000 -62.27400 13.00100 1.000 30.39165 114 ILE B O 1
ATOM 2826 N N . PRO B 2 113 ? -7.30700 -63.74900 11.64000 1.000 39.94676 115 PRO B N 1
ATOM 2827 C CA . PRO B 2 113 ? -8.34500 -62.77800 11.27400 1.000 36.25650 115 PRO B CA 1
ATOM 2828 C C . PRO B 2 113 ? -9.24500 -62.45600 12.45500 1.000 34.11786 115 PRO B C 1
ATOM 2829 O O . PRO B 2 113 ? -9.59000 -63.32900 13.25400 1.000 26.52408 115 PRO B O 1
ATOM 2833 N N . VAL B 2 114 ? -9.62300 -61.18300 12.56100 1.000 36.34789 116 VAL B N 1
ATOM 2834 C CA . VAL B 2 114 ? -10.54800 -60.73100 13.59600 1.000 26.94162 116 VAL B CA 1
ATOM 2835 C C . VAL B 2 114 ? -11.88900 -60.28600 13.03400 1.000 31.02482 116 VAL B C 1
ATOM 2836 O O . VAL B 2 114 ? -12.82000 -60.04600 13.82000 1.000 28.17833 116 VAL B O 1
ATOM 2840 N N . LEU B 2 115 ? -12.02700 -60.17400 11.71400 1.000 32.87593 117 LEU B N 1
ATOM 2841 C CA . LEU B 2 115 ? -13.28100 -59.77600 11.09100 1.000 30.67055 117 LEU B CA 1
ATOM 2842 C C . LEU B 2 115 ? -13.95700 -60.92100 10.34600 1.000 36.18675 117 LEU B C 1
ATOM 2843 O O . LEU B 2 115 ? -14.89800 -60.68100 9.58400 1.000 29.09592 117 LEU B O 1
ATOM 2848 N N . SER B 2 116 ? -13.49600 -62.15700 10.53200 1.000 35.67268 118 SER B N 1
ATOM 2849 C CA . SER B 2 116 ? -14.11800 -63.31100 9.90100 1.000 40.19988 118 SER B CA 1
ATOM 2850 C C . SER B 2 116 ? -14.13200 -64.47300 10.88300 1.000 33.30564 118 SER B C 1
ATOM 2851 O O . SER B 2 116 ? -13.45200 -64.45600 11.91300 1.000 32.48217 118 SER B O 1
ATOM 2854 N N . LYS B 2 117 ? -14.92600 -65.49000 10.55200 1.000 34.57183 119 LYS B N 1
ATOM 2855 C CA . LYS B 2 117 ? -15.10400 -66.63200 11.43800 1.000 29.80578 119 LYS B CA 1
ATOM 2856 C C . LYS B 2 117 ? -13.80900 -67.41900 11.57500 1.000 27.34024 119 LYS B C 1
ATOM 2857 O O . LYS B 2 117 ? -13.15500 -67.74700 10.58000 1.000 32.44948 119 LYS B O 1
ATOM 2863 N N . VAL B 2 118 ? -13.44400 -67.72300 12.82000 1.000 31.57258 120 VAL B N 1
ATOM 2864 C CA . VAL B 2 118 ? -12.27500 -68.52900 13.13500 1.000 40.67952 120 VAL B CA 1
ATOM 2865 C C . VAL B 2 118 ? -12.70100 -69.61800 14.10900 1.000 34.04162 120 VAL B C 1
ATOM 2866 O O . VAL B 2 118 ? -13.70200 -69.49600 14.81700 1.000 29.54660 120 VAL B O 1
ATOM 2870 N N . ASN B 2 119 ? -11.92600 -70.69500 14.13400 1.000 37.21924 121 ASN B N 1
ATOM 2871 C CA . ASN B 2 119 ? -12.19000 -71.82200 15.01500 1.000 39.57789 121 ASN B CA 1
ATOM 2872 C C . ASN B 2 119 ? -11.02100 -72.01100 15.96600 1.000 37.68543 121 ASN B C 1
ATOM 2873 O O . ASN B 2 119 ? -9.85900 -71.90600 15.56300 1.000 37.89465 121 ASN B O 1
ATOM 2878 N N . PHE B 2 120 ? -11.33000 -72.29100 17.22700 1.000 31.61827 122 PHE B N 1
ATOM 2879 C CA . PHE B 2 120 ? -10.31100 -72.46100 18.24800 1.000 33.74780 122 PHE B CA 1
ATOM 2880 C C . PHE B 2 120 ? -10.60600 -73.69800 19.08000 1.000 37.41496 122 PHE B C 1
ATOM 2881 O O . PHE B 2 120 ? -11.76600 -74.06800 19.28400 1.000 33.89379 122 PHE B O 1
ATOM 2889 N N . TRP B 2 121 ? -9.53900 -74.30500 19.59200 1.000 32.65702 123 TRP B N 1
ATOM 2890 C CA . TRP B 2 121 ? -9.64700 -75.37500 20.57100 1.000 34.24388 123 TRP B CA 1
ATOM 2891 C C . TRP B 2 121 ? -8.29700 -75.53200 21.25100 1.000 31.91315 123 TRP B C 1
ATOM 2892 O O . TRP B 2 121 ? -7.27100 -75.06400 20.75100 1.000 36.06437 123 TRP B O 1
ATOM 2903 N N . VAL B 2 122 ? -8.31400 -76.19200 22.40500 1.000 43.75260 124 VAL B N 1
ATOM 2904 C CA . VAL B 2 122 ? -7.12400 -76.39700 23.22300 1.000 33.54180 124 VAL B CA 1
ATOM 2905 C C . VAL B 2 122 ? -6.81400 -77.88600 23.27100 1.000 47.48654 124 VAL B C 1
ATOM 2906 O O . VAL B 2 122 ? -7.71700 -78.71400 23.43800 1.000 36.73815 124 VAL B O 1
ATOM 2910 N N . GLU B 2 123 ? -5.53600 -78.22300 23.10700 1.000 41.88458 125 GLU B N 1
ATOM 2911 C CA . GLU B 2 123 ? -5.04300 -79.58600 23.25900 1.000 43.09579 125 GLU B CA 1
ATOM 2912 C C . GLU B 2 123 ? -4.08700 -79.62000 24.44200 1.000 46.10406 125 GLU B C 1
ATOM 2913 O O . GLU B 2 123 ? -3.02800 -78.98300 24.40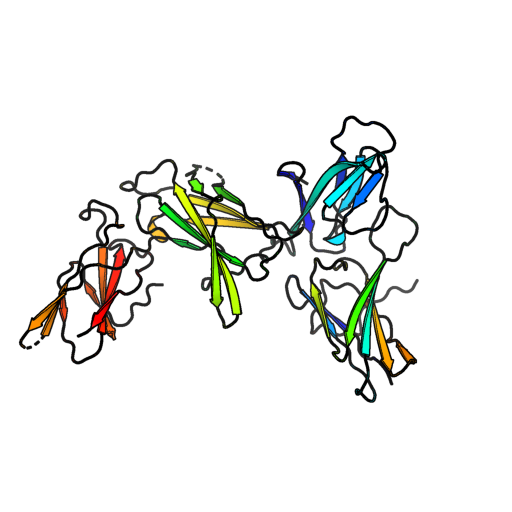500 1.000 44.71255 125 GLU B O 1
ATOM 2919 N N . SER B 2 124 ? -4.46400 -80.34700 25.49000 1.000 41.20805 126 SER B N 1
ATOM 2920 C CA . SER B 2 124 ? -3.64100 -80.48800 26.68100 1.000 42.78158 126 SER B CA 1
ATOM 2921 C C . SER B 2 124 ? -2.88000 -81.80700 26.63800 1.000 45.24554 126 SER B C 1
ATOM 2922 O O . SER B 2 124 ? -3.42300 -82.83500 26.22600 1.000 52.40197 126 SER B O 1
ATOM 2925 N N . ARG B 2 125 ? -1.62400 -81.77300 27.07300 1.000 47.62618 127 ARG B N 1
ATOM 2926 C CA . ARG B 2 125 ? -0.74100 -82.93100 27.02200 1.000 52.82512 127 ARG B CA 1
ATOM 2927 C C . ARG B 2 125 ? -0.33700 -83.32500 28.43500 1.000 61.80474 127 ARG B C 1
ATOM 2928 O O . ARG B 2 125 ? 0.18500 -82.49700 29.19000 1.000 59.05626 127 ARG B O 1
ATOM 2930 N N . LEU B 2 126 ? -0.58200 -84.58500 28.78800 1.000 64.52035 128 LEU B N 1
ATOM 2931 C CA . LEU B 2 126 ? -0.09000 -85.17600 30.02800 1.000 71.96782 128 LEU B CA 1
ATOM 2932 C C . LEU B 2 126 ? 0.55700 -86.50500 29.67500 1.000 86.14795 128 LEU B C 1
ATOM 2933 O O . LEU B 2 126 ? -0.12400 -87.42500 29.20900 1.000 88.65565 128 LEU B O 1
ATOM 2938 N N . GLY B 2 127 ? 1.86400 -86.60500 29.89800 1.000 85.93877 129 GLY B N 1
ATOM 2939 C CA . GLY B 2 127 ? 2.61100 -87.74300 29.40400 1.000 73.77497 129 GLY B CA 1
ATOM 2940 C C . GLY B 2 127 ? 2.61500 -87.74800 27.89000 1.000 84.99939 129 GLY B C 1
ATOM 2941 O O . GLY B 2 127 ? 3.18200 -86.84800 27.26400 1.000 72.36120 129 GLY B O 1
ATOM 2942 N N . ASN B 2 128 ? 1.97300 -88.74700 27.28900 1.000 84.16911 130 ASN B N 1
ATOM 2943 C CA . ASN B 2 128 ? 1.79900 -88.79000 25.84600 1.000 89.38543 130 ASN B CA 1
ATOM 2944 C C . ASN B 2 128 ? 0.33800 -88.72200 25.42600 1.000 96.81579 130 ASN B C 1
ATOM 2945 O O . ASN B 2 128 ? 0.05300 -88.73400 24.22300 1.000 104.18589 130 ASN B O 1
ATOM 2950 N N . ARG B 2 129 ? -0.59000 -88.65000 26.37600 1.000 81.84178 131 ARG B N 1
ATOM 2951 C CA . ARG B 2 129 ? -1.99300 -88.45600 26.05100 1.000 78.12661 131 ARG B CA 1
ATOM 2952 C C . ARG B 2 129 ? -2.27400 -86.98400 25.78400 1.000 67.42554 131 ARG B C 1
ATOM 2953 O O . ARG B 2 129 ? -1.72600 -86.10100 26.45000 1.000 53.50265 131 ARG B O 1
ATOM 2961 N N . THR B 2 130 ? -3.12800 -86.72500 24.80000 1.000 72.46580 132 THR B N 1
ATOM 2962 C CA . THR B 2 130 ? -3.58500 -85.37900 24.48900 1.000 65.36416 132 THR B CA 1
ATOM 2963 C C . THR B 2 130 ? -5.10000 -85.33000 24.61500 1.000 60.01501 132 THR B C 1
ATOM 2964 O O . THR B 2 130 ? -5.80400 -86.13300 23.99400 1.000 52.39433 132 THR B O 1
ATOM 2968 N N . MET B 2 131 ? -5.59400 -84.39900 25.42700 1.000 59.48489 133 MET B N 1
ATOM 2969 C CA . MET B 2 131 ? -7.02300 -84.17700 25.60300 1.000 46.70786 133 MET B CA 1
ATOM 2970 C C . MET B 2 131 ? -7.40900 -82.89100 24.89000 1.000 55.01841 133 MET B C 1
ATOM 2971 O O . MET B 2 131 ? -6.90200 -81.81400 25.22600 1.000 47.02624 133 MET B O 1
ATOM 2976 N N . LYS B 2 132 ? -8.30000 -83.00400 23.91400 1.000 54.07527 134 LYS B N 1
ATOM 2977 C CA . LYS B 2 132 ? -8.75000 -81.85400 23.14900 1.000 48.26859 134 LYS B CA 1
ATOM 2978 C C . LYS B 2 132 ? -10.00300 -81.26000 23.77700 1.000 53.69477 134 LYS B C 1
ATOM 2979 O O . LYS B 2 132 ? -10.81800 -81.96600 24.37700 1.000 53.90044 134 LYS B O 1
ATOM 2985 N N . SER B 2 133 ? -10.14300 -79.94700 23.64300 1.000 41.37801 135 SER B N 1
ATOM 2986 C CA . SER B 2 133 ? -11.34000 -79.25800 24.09100 1.000 42.55972 135 SER B CA 1
ATOM 2987 C C . SER B 2 133 ? -12.36600 -79.20600 22.96300 1.000 37.56369 135 SER B C 1
ATOM 2988 O O . SER B 2 133 ? -12.06900 -79.49100 21.80100 1.000 40.92391 135 SER B O 1
ATOM 2991 N N . GLN B 2 134 ? -13.59200 -78.83700 23.31900 1.000 42.09083 136 GLN B N 1
ATOM 2992 C CA . GLN B 2 134 ? -14.61200 -78.62200 22.30600 1.000 47.61547 136 GLN B CA 1
ATOM 2993 C C . GLN B 2 134 ? -14.28200 -77.38200 21.48100 1.000 50.42114 136 GLN B C 1
ATOM 2994 O O . GLN B 2 134 ? -13.69900 -76.41300 21.97700 1.000 43.99562 136 GLN B O 1
ATOM 3000 N N . LYS B 2 135 ? -14.65300 -77.42700 20.20400 1.000 52.80385 137 LYS B N 1
ATOM 3001 C CA . LYS B 2 135 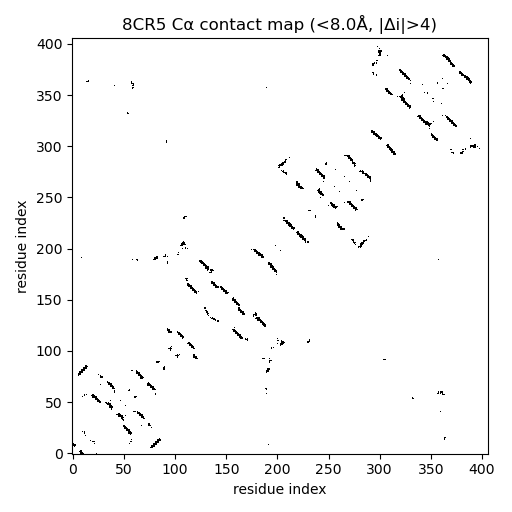? -14.29900 -76.37300 19.26300 1.000 42.69414 137 LYS B CA 1
ATOM 3002 C C . LYS B 2 135 ? -15.28300 -75.21500 19.37100 1.000 48.67516 137 LYS B C 1
ATOM 3003 O O . LYS B 2 135 ? -16.49900 -75.42500 19.43500 1.000 52.75479 137 LYS B O 1
ATOM 3009 N N . ILE B 2 136 ? -14.75600 -73.99300 19.40200 1.000 39.44829 138 ILE B N 1
ATOM 3010 C CA . ILE B 2 136 ? -15.56900 -72.78500 19.34900 1.000 40.77701 138 ILE B CA 1
ATOM 3011 C C . ILE B 2 136 ? -15.37600 -72.14100 17.98400 1.000 43.62211 138 ILE B C 1
ATOM 3012 O O . ILE B 2 136 ? -14.31200 -72.25100 17.36600 1.000 45.96169 138 ILE B O 1
ATOM 3017 N N . SER B 2 137 ? -16.42500 -71.47300 17.50700 1.000 40.34805 139 SER B N 1
ATOM 3018 C CA . SER B 2 137 ? -16.42000 -70.83800 16.19400 1.000 40.10110 139 SER B CA 1
ATOM 3019 C C . SER B 2 137 ? -17.06200 -69.46700 16.33200 1.000 39.90622 139 SER B C 1
ATOM 3020 O O . SER B 2 137 ? -18.24500 -69.36900 16.67100 1.000 32.25646 139 SER B O 1
ATOM 3023 N N . GLN B 2 138 ? -16.29200 -68.41500 16.06300 1.000 32.96643 140 GLN B N 1
ATOM 3024 C CA . GLN B 2 138 ? -16.70700 -67.07100 16.43800 1.000 37.15874 140 GLN B CA 1
ATOM 3025 C C . GLN B 2 138 ? -15.88100 -66.04100 15.68400 1.000 34.96161 140 GLN B C 1
ATOM 3026 O O . GLN B 2 138 ? -14.83400 -66.35300 15.11100 1.000 29.47741 140 GLN B O 1
ATOM 3032 N N . TYR B 2 139 ? -16.36900 -64.80500 15.70200 1.000 31.43669 141 TYR B N 1
ATOM 3033 C CA . TYR B 2 139 ? -15.55400 -63.64400 15.38000 1.000 24.31150 141 TYR B CA 1
ATOM 3034 C C . TYR B 2 139 ? -14.83600 -63.17700 16.63900 1.000 23.48046 141 TYR B C 1
ATOM 3035 O O . TYR B 2 139 ? -15.21000 -63.52400 17.76100 1.000 33.40700 141 TYR B O 1
ATOM 3044 N N . LEU B 2 140 ? -13.78900 -62.38000 16.44400 1.000 31.82214 142 LEU B N 1
ATOM 3045 C CA . LEU B 2 140 ? -12.99200 -61.88800 17.55900 1.000 29.33846 142 LEU B CA 1
ATOM 3046 C C . LEU B 2 140 ? -13.20300 -60.41400 17.86000 1.000 22.30666 142 LEU B C 1
ATOM 3047 O O . LEU B 2 140 ? -13.14800 -60.02400 19.02700 1.000 27.61959 142 LEU B O 1
ATOM 3052 N N . TYR B 2 141 ? -13.46200 -59.59300 16.84100 1.000 26.87465 143 TYR B N 1
ATOM 3053 C CA . TYR B 2 141 ? -13.47400 -58.14600 17.03300 1.000 28.17624 143 TYR B CA 1
ATOM 3054 C C . TYR B 2 141 ? -14.58100 -57.69300 17.98200 1.000 31.14067 143 TYR B C 1
ATOM 3055 O O . TYR B 2 141 ? -14.40000 -56.71400 18.71500 1.000 27.41548 143 TYR B O 1
ATOM 3064 N N . ASN B 2 142 ? -15.72100 -58.38800 18.00600 1.000 25.61288 144 ASN B N 1
ATOM 3065 C CA . ASN B 2 142 ? -16.85800 -57.95400 18.80800 1.000 30.66388 144 ASN B CA 1
ATOM 3066 C C . ASN B 2 142 ? -17.03000 -58.76500 20.08700 1.000 24.90737 144 ASN B C 1
ATOM 3067 O O . ASN B 2 142 ? -18.11000 -58.74300 20.68400 1.000 33.93287 144 ASN B O 1
ATOM 3072 N N . TRP B 2 143 ? -15.98900 -59.46000 20.53100 1.000 23.34151 145 TRP B N 1
ATOM 3073 C CA . TRP B 2 143 ? -16.01200 -60.19200 21.78800 1.000 28.10132 145 TRP B CA 1
ATOM 3074 C C . TRP B 2 143 ? -15.15700 -59.46800 22.81800 1.000 28.06732 145 TRP B C 1
ATOM 3075 O O . TRP B 2 143 ? -14.05000 -59.02100 22.51200 1.000 31.70971 145 TRP B O 1
ATOM 3086 N N . THR B 2 144 ? -15.67400 -59.35200 24.03600 1.000 30.29279 146 THR B N 1
ATOM 3087 C CA . THR B 2 144 ? -14.94300 -58.78700 25.16000 1.000 39.70168 146 THR B CA 1
ATOM 3088 C C . THR B 2 144 ? -14.87700 -59.81600 26.28200 1.000 43.60063 146 THR B C 1
ATOM 3089 O O . THR B 2 144 ? -15.53200 -60.86300 26.23800 1.000 41.89736 146 THR B O 1
ATOM 3093 N N . LYS B 2 145 ? -14.06500 -59.50800 27.29600 1.000 39.58036 147 LYS B N 1
ATOM 3094 C CA . LYS B 2 145 ? -13.88600 -60.42100 28.41900 1.000 45.97965 147 LYS B CA 1
ATOM 3095 C C . LYS B 2 145 ? -15.20300 -60.76600 29.10100 1.000 50.96666 147 LYS B C 1
ATOM 3096 O O . LYS B 2 145 ? -15.29300 -61.81300 29.75000 1.000 56.05715 147 LYS B O 1
ATOM 3102 N N . THR B 2 146 ? -16.22700 -59.92500 28.95900 1.000 54.30277 148 THR B N 1
ATOM 3103 C CA . THR B 2 146 ? -17.50400 -60.10800 29.63400 1.000 42.43716 148 THR B CA 1
ATOM 3104 C C . THR B 2 146 ? -18.58200 -60.68000 28.72200 1.000 44.67891 148 THR B C 1
ATOM 3105 O O . THR B 2 146 ? -19.71700 -60.87500 29.16600 1.000 54.57483 148 THR B O 1
ATOM 3109 N N . THR B 2 147 ? -18.26600 -60.94400 27.46900 1.000 43.13803 149 THR B N 1
ATOM 3110 C CA . THR B 2 147 ? -19.25100 -61.52300 26.56100 1.000 45.03277 149 THR B CA 1
ATOM 3111 C C . THR B 2 147 ? -19.58300 -62.95800 26.97200 1.000 43.69040 149 THR B C 1
ATOM 3112 O O . THR B 2 147 ? -18.67700 -63.80200 27.04800 1.000 46.49525 149 THR B O 1
ATOM 3116 N N . PRO B 2 148 ? -20.85200 -63.28400 27.20800 1.000 50.12948 150 PRO B N 1
ATOM 3117 C CA . PRO B 2 148 ? -21.20100 -64.65000 27.62400 1.000 49.67720 150 PRO B CA 1
ATOM 3118 C C . PRO B 2 148 ? -20.84300 -65.66600 26.55100 1.000 38.72380 150 PRO B C 1
ATOM 3119 O O . PRO B 2 148 ? -21.11700 -65.46300 25.35800 1.000 44.38525 150 PRO B O 1
ATOM 3123 N N . PRO B 2 149 ? -20.21400 -66.78000 26.93800 1.000 44.62165 151 PRO B N 1
ATOM 3124 C CA . PRO B 2 149 ? -19.76500 -67.74600 25.92300 1.000 44.54183 151 PRO B CA 1
ATOM 3125 C C . PRO B 2 149 ? -20.90800 -68.46800 25.23300 1.000 41.88991 151 PRO B C 1
ATOM 3126 O O . PRO B 2 149 ? -20.75900 -68.86500 24.07100 1.000 41.81010 151 PRO B O 1
ATOM 3130 N N . LEU B 2 150 ? -22.04100 -68.63900 25.90200 1.000 44.26685 152 LEU B N 1
ATOM 3131 C CA . LEU B 2 150 ? -23.16500 -69.39400 25.37400 1.000 51.22383 152 LEU B CA 1
ATOM 3132 C C . LEU B 2 150 ? -24.34400 -68.46900 25.10000 1.000 51.67503 152 LEU B C 1
ATOM 3133 O O . LEU B 2 150 ? -24.47100 -67.39200 25.69000 1.000 52.60412 152 LEU B O 1
ATOM 3138 N N . GLY B 2 151 ? -25.21000 -68.90500 24.19100 1.000 44.98721 153 GLY B N 1
ATOM 3139 C CA . GLY B 2 151 ? -26.40200 -68.16000 23.85000 1.000 41.12832 153 GLY B CA 1
ATOM 3140 C C . GLY B 2 151 ? -26.34600 -67.38300 22.55400 1.000 40.12638 153 GLY B C 1
ATOM 3141 O O . GLY B 2 151 ? -27.27200 -66.61200 22.27800 1.000 50.51938 153 GLY B O 1
ATOM 3142 N N . HIS B 2 152 ? -25.29800 -67.55400 21.75400 1.000 34.95723 154 HIS B N 1
ATOM 3143 C CA . HIS B 2 152 ? -25.18300 -66.86700 20.47700 1.000 41.33931 154 HIS B CA 1
ATOM 3144 C C . HIS B 2 152 ? -25.81200 -67.70700 19.37400 1.000 44.95200 154 HIS B C 1
ATOM 3145 O O . HIS B 2 152 ? -25.72400 -68.93800 19.38700 1.000 42.15738 154 HIS B O 1
ATOM 3152 N N . ILE B 2 153 ? -26.45400 -67.02800 18.42000 1.000 42.75742 155 ILE B N 1
ATOM 3153 C CA . ILE B 2 153 ? -27.15500 -67.73100 17.35500 1.000 42.77414 155 ILE B CA 1
ATOM 3154 C C . ILE B 2 153 ? -26.16100 -68.51800 16.50400 1.000 39.67061 155 ILE B C 1
ATOM 3155 O O . ILE B 2 153 ? -25.00900 -68.11000 16.30600 1.000 47.19848 155 ILE B O 1
ATOM 3160 N N . LYS B 2 154 ? -26.60700 -69.67200 16.01500 1.000 41.56804 156 LYS B N 1
ATOM 3161 C CA . LYS B 2 154 ? -25.81700 -70.50500 15.12100 1.000 45.97615 156 LYS B CA 1
ATOM 3162 C C . LYS B 2 154 ? -26.69300 -70.96700 13.96800 1.000 45.25212 156 LYS B C 1
ATOM 3163 O O . LYS B 2 154 ? -27.86900 -71.29300 14.15900 1.000 45.16964 156 LYS B O 1
ATOM 3169 N N . VAL B 2 155 ? -26.11400 -70.99000 12.77300 1.000 47.03051 157 VAL B N 1
ATOM 3170 C CA . VAL B 2 155 ? -26.83700 -71.34400 11.55700 1.000 52.08955 157 VAL B CA 1
ATOM 3171 C C . VAL B 2 155 ? -26.74600 -72.85100 11.35100 1.000 53.81416 157 VAL B C 1
ATOM 3172 O O . VAL B 2 155 ? -25.64700 -73.41100 11.26700 1.000 58.96202 157 VAL B O 1
ATOM 3176 N N . SER B 2 156 ? -27.89900 -73.50800 11.27300 1.000 61.17544 158 SER B N 1
ATOM 3177 C CA . SER B 2 156 ? -27.96600 -74.93200 10.97600 1.000 71.32262 158 SER B CA 1
ATOM 3178 C C . SER B 2 156 ? -28.05900 -75.11700 9.46600 1.000 86.82799 158 SER B C 1
ATOM 3179 O O . SER B 2 156 ? -28.96200 -74.57000 8.82400 1.000 82.75107 158 SER B O 1
ATOM 3182 N N . GLN B 2 157 ? -27.12800 -75.88100 8.90500 1.000 78.00343 159 GLN B N 1
ATOM 3183 C CA . GLN B 2 157 ? -27.09600 -76.11000 7.46500 1.000 83.23591 159 GLN B CA 1
ATOM 3184 C C . GLN B 2 157 ? -27.32400 -77.58200 7.13900 1.000 73.50825 159 GLN B C 1
ATOM 3185 O O . GLN B 2 157 ? -28.30800 -77.93800 6.49000 1.000 72.73559 159 GLN B O 1
#

InterPro domains:
  IPR003530 Long hematopoietin receptor, soluble alpha chain, conserved site [PS01354] (231-272)
  IPR003598 Immunoglobulin subtype 2 [SM00408] (41-97)
  IPR003961 Fibronectin type III [cd00063] (233-270)
  IPR007110 Immunoglobulin-like domain [PS50835] (19-90)
  IPR013783 Immunoglobulin-like fold [G3DSA:2.60.40.10] (23-106)
  IPR013783 Immunoglobulin-like fold [G3DSA:2.60.40.10] (122-230)
  IPR013783 Immunoglobulin-like fold [G3DSA:2.60.40.10] (234-330)
  IPR015528 Interleukin-12 beta [PIRSF038007] (1-333)
  IPR015528 Interleukin-12 beta [PR01928] (126-141)
  IPR015528 Interleukin-12 beta [PR01928] (197-208)
  IPR015528 Interleukin-12 beta [PR01928] (258-268)
  IPR019482 Interleukin-12 beta, central domain [PF10420] (123-214)
  IPR036116 Fibronectin type III superfamily [SSF49265]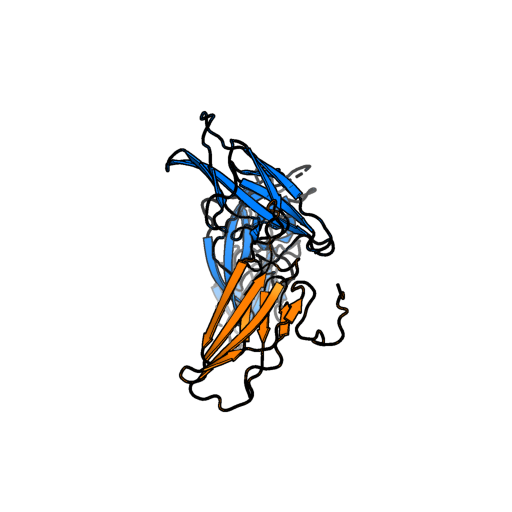 (110-231)
  IPR036116 Fibronectin type III superfamily [SSF49265] (232-329)
  IPR036179 Immunoglobulin-like domain superfamily [SSF48726] (31-107)
  IPR050676 Interleukin-12 [PTHR48485] (1-332)

Foldseek 3Di:
DAADDVLEDEAEAEPDPVDWFDWDKDFFPAPDFAQKFKDFPLDDDTDDDGRMDIDGDHDDSSFAKMWIDHPPHTRDIHGYAYFYQYPNRTDDQQWDADPVRHAWAKADQELQQKIKIKGKGQPPPQKDKDKFFDCAQGKDKPPVPKDWDWDADPNGIIIMIMIIMGGDDGDSLDDDDFWTKMKMWMDHRRYIGMDIDTDHNLARYEHEFWADWDWDQDCWIKTFTDGDPSYDDDCVRQFKWKWKDFPVAPRDHTDIHRHRIDTDDDPFGKIKMKIDRPPGDHYIYDIDIDTD/DAKADWDKEDDDQWKIKIFIDTPDDLPQKWKKKKKKDQDDDPDPDRPIDMDIDTDGSDGMDMDTCPPPHHQPDKMKMWMWMDHPHDTDIGDIDIDHHNPGHPPDDRDDDDDDDD

GO terms:
  GO:0042102 positive regulation of T cell proliferation (P, IDA)
  GO:0005576 extracellular region (C, EXP)
  GO:0005125 cytokine activity (F, IDA)
  GO:0005576 extracellular region (C, IDA)
  GO:0005737 cytoplasm (C, IDA)
  GO:0009986 cell surface (C, IDA)
  GO:0042832 defense response to protozoan (P, IDA)
  GO:0043514 interleukin-12 complex (C, IDA)
  GO:0032729 positive regulation of type II interferon production (P, IDA)
  GO:0051607 defense response to virus (P, IDA)
  GO:0007166 cell surface receptor signaling pathway (P, IDA)
  GO:0008283 cell population proliferation (P, IDA)
  GO:0071222 cellular response to lipopolysaccharide (P, IDA)
  GO:0071346 cellular response to type II interferon (P, IDA)
  GO:0042832 defense response to protozoan (P, IGI)
  GO:0043514 interleukin-12 complex (C, IGI)
  GO:0032729 positive regulation of type II interferon production (P, IGI)
  GO:0008283 cell population proliferation (P, IGI)
  GO:0002862 negative regulation of inflammatory response to antigenic stimulus (P, IMP)
  GO:0042832 defense response to protozoan (P, IMP)

Solvent-accessible surface area: 21778 Å² total; per-residue (Å²): 76,94,112,39,90,88,52,15,50,0,0,86,11,77,4,42,35,121,25,123,16,56,87,14,83,5,90,13,111,33,125,73,166,67,103,4,43,2,37,8,94,51,57,123,52,92,32,22,86,32,49,68,14,51,12,47,0,23,8,7,15,21,0,0,70,2,20,1,36,49,75,80,59,79,38,11,101,4,22,0,0,0,12,2,75,22,136,61,119,93,7,58,50,7,6,84,46,19,207,93,96,61,47,11,90,15,64,0,43,14,31,35,1,79,4,52,0,9,0,1,0,96,98,61,94,84,36,117,31,67,10,75,30,108,151,77,40,43,11,87,25,38,42,114,93,56,68,48,104,173,27,88,79,134,102,141,102,13,37,65,29,27,3,76,5,71,14,75,114,62,70,56,78,59,154,31,111,82,36,0,86,2,15,0,26,0,14,8,68,10,0,1,0,62,9,96,35,64,20,42,6,58,66,17,0,72,3,58,56,8,70,76,39,108,90,50,110,118,139,60,20,37,7,41,13,68,34,6,131,34,6,15,99,75,76,108,125,9,9,0,41,0,37,1,20,64,97,125,34,97,40,109,64,29,85,145,20,112,48,42,82,19,78,16,80,24,123,46,38,65,5,12,4,2,1,10,11,59,168,81,136,9,38,6,5,62,82,16,71,20,94,70,127,3,14,101,101,15,26,0,11,26,72,55,107,17,57,1,20,0,30,5,86,14,62,42,101,92,77,142,8,46,2,36,0,65,0,4,1,84,13,76,58,122,61,114,97,47,108,114,49,48,84,134,48,86,21,26,101,88,68,56,8,112,9,23,5,14,80,16,6,2,1,2,19,102,0,38,0,42,0,35,0,28,61,68,154,193,82,48,144,17,161,135,42,34,13,71,0,46,86,28,69,136,122,31,84,78,145,83,76,165,125,140,117,148

Sequence (406 aa):
MWELEKDVYVVEVDWTPDAPGETVNLTCDTPEEDDITWTSDQRHGVIGSGKTLTITVKEFLDAGQYTCHKGGETLSHSHLLLHKKENGIWSTEILKNFKNKTFLKCEAPNYSGRFTCSWLVQRNMMDLKFNIKSSDSRAVTCGMASLSAEKVTLDQRDYEKYSVSCQEDVTSPTAEETLPIELALEARRQQNKYENYSTSFFIRDIIKPDPPKNLQMKPLKQVEVSWEYPDSWSTPHSYFSLKFFVRIQGCNQKGAFLVEKTSTEVQCKGGNVCVQAQDRYYNSSCSKWACVPCLGPRNLSCYRVSKTDYECSWQYDGPEDNVSHVLWCCFVPPNHTHTGQERCRYFSSGPDRTVQFWEQDGIPVLSKVNFWVESRLGNRTMKSQKISQYLYNWTKTTPPLGHIKVSQ

B-factor: mean 64.03, std 32.97, range [22.31, 241.77]

Radius of gyration: 29.44 Å; Cα contacts (8 Å, |Δi|>4): 926; chains: 2; bounding box: 51×84×79 Å

Organism: Mus musculus (NCBI:txid10090)

Nearest PDB structures (foldseek):
  8cr5-assembly1_A  TM=1.003E+00  e=4.764E-62  Mus musculus
  6sff-assembly1_A-2  TM=9.457E-01  e=1.734E-52  Mus musculus
  8cr6-assembly1_A  TM=9.460E-01  e=1.495E-48  Mus musculus
  3d85-assembly1_D  TM=9.112E-01  e=1.304E-40  Homo sapiens
  5mj4-assembly1_A  TM=8.903E-01  e=1.978E-39  Homo sapiens

Secondary structure (DSSP, 8-state):
-EEEETTEEEEEEES-SSSPPEEEEEE--SS--S--EEEETTSSS--EESSEEEEEE-SGGG-EEEEEEETTEEEEEEEEEEEEEETTEE---SEE--TTS-S-EEEBSSSSSEEEEEEEES--SSEEEEEEE-----EEE-GGG-EEEEEEETTEEEEEEEEEEEESS--TTSPPSSPEEEEEEEEETTEEEEEEEEE-HHHHB-PPPPB-----B---EE---B--TTS-S-TTTS-EEEEEEE-----SS-EEE-SS--EE--SSSEEEEEEEETTS----PPPEEEE-/-EEEEEEEEE-SSSEEEEEEEEES--TTEEEEEEEEE----S-SS---EEEEEEEET--EEEEETTSS--SSS-EEEEEEEEETTEEEEPPPEEE-STT-BTTS-SS-------